Protein AF-A0A2G3PU02-F1 (afdb_monomer)

Nearest PDB structures (foldseek):
  9crn-assembly1_A  TM=7.568E-01  e=6.248E-12  Streptococcus pyogenes NZ131
  3kd4-assembly1_A  TM=4.124E-01  e=4.115E-05  Parabacteroides distasonis ATCC 8503
  4z9e-assembly1_B  TM=5.153E-01  e=5.849E-02  Thermoplasma volcanium GSS1

Secondary structure (DSSP, 8-state):
--HHHHHHHHHHHHHHHHHHHHHHHHHHHHHHHHHHHHHHHT---HHHHHHHHHHHHHHHHHHHHHHHHHHHHHHHHHHHHHHTT-------------PPPPSS---------TTPPEEP---SSEEEEEETT---EE--TT-EE-S-EEEEEEEE-TT--EEEEEEEEPPPPPSSEEE-SHHHHHHHHHHHHHHT-SEEEEEEEGGG-SHHHHHHHHHHHHHH-TTSPPPSEEEEEE-S--BTTEEEEEEEEE-----HHHHHHHHHHHHHHHHHHHHHH--TT--HHHHHHHHHHHHHHH-EE-----TTSPPPGGGGSHHHHHTSSEE-HHHHHHHHHHHHHHTT--EEEEEEEETTEEEEEEEEEETTEEEEE-HHHHB-SSSB-GGGSSB-HHHHTTTEEE-GGGS----S-GGG------TTSS---TTHHHHHHTTS-HHHHHHHHHHHHHHHHHHHHHHHHHHH--

Mean predicted aligned error: 16.51 Å

pLDDT: mean 71.82, std 24.77, range [20.61, 98.75]

Structure (mmCIF, N/CA/C/O backbone):
data_AF-A0A2G3PU02-F1
#
_entry.id   AF-A0A2G3PU02-F1
#
loop_
_atom_site.group_PDB
_atom_site.id
_atom_site.type_symbol
_atom_site.label_atom_id
_atom_site.label_alt_id
_atom_site.label_comp_id
_atom_site.label_asym_id
_atom_site.label_entity_id
_atom_site.label_seq_id
_atom_site.pdbx_PDB_ins_code
_atom_site.Cartn_x
_atom_site.Cartn_y
_atom_site.Cartn_z
_atom_site.occupancy
_atom_site.B_iso_or_equiv
_atom_site.auth_seq_id
_atom_site.auth_comp_id
_atom_site.auth_asym_id
_atom_site.auth_atom_id
_atom_site.pdbx_PDB_model_num
ATOM 1 N N . MET A 1 1 ? -5.104 -45.260 9.793 1.00 24.31 1 MET A N 1
ATOM 2 C CA . MET A 1 1 ? -3.877 -44.444 9.962 1.00 24.31 1 MET A CA 1
ATOM 3 C C . MET A 1 1 ? -4.222 -42.960 9.913 1.00 24.31 1 MET A C 1
ATOM 5 O O . MET A 1 1 ? -3.774 -42.259 10.801 1.00 24.31 1 MET A O 1
ATOM 9 N N . ASN A 1 2 ? -5.104 -42.529 8.999 1.00 26.41 2 ASN A N 1
ATOM 10 C CA . ASN A 1 2 ? -5.614 -41.149 8.942 1.00 26.41 2 ASN A CA 1
ATOM 11 C C . ASN A 1 2 ? -6.546 -40.761 10.112 1.00 26.41 2 ASN A C 1
ATOM 13 O O . ASN A 1 2 ? -6.349 -39.700 10.680 1.00 26.41 2 ASN A O 1
ATOM 17 N N . GLU A 1 3 ? -7.436 -41.642 10.589 1.00 25.53 3 GLU A N 1
ATOM 18 C CA . GLU A 1 3 ? -8.276 -41.343 11.778 1.00 25.53 3 GLU A CA 1
ATOM 19 C C . GLU A 1 3 ? -7.461 -41.135 13.070 1.00 25.53 3 GLU A C 1
ATOM 21 O O . GLU A 1 3 ? -7.818 -40.329 13.919 1.00 25.53 3 GLU A O 1
ATOM 26 N N . LYS A 1 4 ? -6.311 -41.813 13.202 1.00 23.98 4 LYS A N 1
ATOM 27 C CA . LYS A 1 4 ? -5.397 -41.622 14.342 1.00 23.98 4 LYS A CA 1
ATOM 28 C C . LYS A 1 4 ? -4.548 -40.351 14.235 1.00 23.98 4 LYS A C 1
ATOM 30 O O . LYS A 1 4 ? -3.957 -39.963 15.231 1.00 23.98 4 LYS A O 1
ATOM 35 N N . LEU A 1 5 ? -4.450 -39.735 13.054 1.00 24.33 5 LEU A N 1
ATOM 36 C CA . LEU A 1 5 ? -3.756 -38.457 12.854 1.00 24.33 5 LEU A CA 1
ATOM 37 C C . LEU A 1 5 ? -4.713 -37.274 13.088 1.00 24.33 5 LEU A C 1
ATOM 39 O O . LEU A 1 5 ? -4.292 -36.271 13.650 1.00 24.33 5 LEU A O 1
ATOM 43 N N . GLU A 1 6 ? -6.002 -37.427 12.765 1.00 28.17 6 GLU A N 1
ATOM 44 C CA . GLU A 1 6 ? -7.058 -36.448 13.086 1.00 28.17 6 GLU A CA 1
ATOM 45 C C . GLU A 1 6 ? -7.404 -36.392 14.586 1.00 28.17 6 GLU A C 1
ATOM 47 O O . GLU A 1 6 ? -7.672 -35.310 15.110 1.00 28.17 6 GLU A O 1
ATOM 52 N N . GLU A 1 7 ? -7.366 -37.523 15.305 1.00 26.41 7 GLU A N 1
ATOM 53 C CA . GLU A 1 7 ? -7.511 -37.532 16.772 1.00 26.41 7 GLU A CA 1
ATOM 54 C C . GLU A 1 7 ? -6.312 -36.882 17.477 1.00 26.41 7 GLU A C 1
ATOM 56 O O . GLU A 1 7 ? -6.506 -36.157 18.446 1.00 26.41 7 GLU A O 1
ATOM 61 N N . VAL A 1 8 ? -5.085 -37.086 16.981 1.00 27.31 8 VAL A N 1
ATOM 62 C CA . VAL A 1 8 ? -3.871 -36.489 17.570 1.00 27.31 8 VAL A CA 1
ATOM 63 C C . VAL A 1 8 ? -3.790 -34.986 17.278 1.00 27.31 8 VAL A C 1
ATOM 65 O O . VAL A 1 8 ? -3.481 -34.231 18.193 1.00 27.31 8 VAL A O 1
ATOM 68 N N . GLY A 1 9 ? -4.168 -34.535 16.073 1.00 27.45 9 GLY A N 1
ATOM 69 C CA . GLY A 1 9 ? -4.229 -33.107 15.726 1.00 27.45 9 GLY A CA 1
ATOM 70 C C . GLY A 1 9 ? -5.283 -32.326 16.523 1.00 27.45 9 GLY A C 1
ATOM 71 O O . GLY A 1 9 ? -4.986 -31.259 17.049 1.00 27.45 9 GLY A O 1
ATOM 72 N N . ASN A 1 10 ? -6.480 -32.896 16.726 1.00 32.25 10 ASN A N 1
ATOM 73 C CA . ASN A 1 10 ? -7.508 -32.286 17.586 1.00 32.25 10 ASN A CA 1
ATOM 74 C C . ASN A 1 10 ? -7.091 -32.234 19.062 1.00 32.25 10 ASN A C 1
ATOM 76 O O . ASN A 1 10 ? -7.508 -31.341 19.797 1.00 32.25 10 ASN A O 1
ATOM 80 N N . GLN A 1 11 ? -6.305 -33.208 19.524 1.00 28.67 11 GLN A N 1
ATOM 81 C CA . GLN A 1 11 ? -5.859 -33.275 20.912 1.00 28.67 11 GLN A CA 1
ATOM 82 C C . GLN A 1 11 ? -4.674 -32.332 21.168 1.00 28.67 11 GLN A C 1
ATOM 84 O O . GLN A 1 11 ? -4.633 -31.709 22.225 1.00 28.67 11 GLN A O 1
ATOM 89 N N . GLU A 1 12 ? -3.783 -32.149 20.187 1.00 30.08 12 GLU A N 1
ATOM 90 C CA . GLU A 1 12 ? -2.721 -31.135 20.205 1.00 30.08 12 GLU A CA 1
ATOM 91 C C . GLU A 1 12 ? -3.291 -29.708 20.162 1.00 30.08 12 GLU A C 1
ATOM 93 O O . GLU A 1 12 ? -2.913 -28.905 21.010 1.00 30.08 12 GLU A O 1
ATOM 98 N N . GLU A 1 13 ? -4.273 -29.410 19.302 1.00 30.45 13 GLU A N 1
ATOM 99 C CA . GLU A 1 13 ? -4.966 -28.107 19.278 1.00 30.45 13 GLU A CA 1
ATOM 100 C C . GLU A 1 13 ? -5.748 -27.829 20.573 1.00 30.45 13 GLU A C 1
ATOM 102 O O . GLU A 1 13 ? -5.747 -26.709 21.096 1.00 30.45 13 GLU A O 1
ATOM 107 N N . GLU A 1 14 ? -6.412 -28.842 21.147 1.00 31.25 14 GLU A N 1
ATOM 108 C CA . GLU A 1 14 ? -7.130 -28.673 22.413 1.00 31.25 14 GLU A CA 1
ATOM 109 C C . GLU A 1 14 ? -6.169 -28.514 23.603 1.00 31.25 14 GLU A C 1
ATOM 111 O O . GLU A 1 14 ? -6.480 -27.799 24.559 1.00 31.25 14 GLU A O 1
ATOM 116 N N . ASP A 1 15 ? -5.002 -29.156 23.564 1.00 32.09 15 ASP A N 1
ATOM 117 C CA . ASP A 1 15 ? -3.971 -29.038 24.594 1.00 32.09 15 ASP A CA 1
ATOM 118 C C . ASP A 1 15 ? -3.154 -27.744 24.457 1.00 32.09 15 ASP A C 1
ATOM 120 O O . ASP A 1 15 ? -2.765 -27.168 25.478 1.00 32.09 15 ASP A O 1
ATOM 124 N N . GLU A 1 16 ? -2.986 -27.219 23.243 1.00 32.50 16 GLU A N 1
ATOM 125 C CA . GLU A 1 16 ? -2.388 -25.913 22.956 1.00 32.50 16 GLU A CA 1
ATOM 126 C C . GLU A 1 16 ? -3.331 -24.770 23.371 1.00 32.50 16 GLU A C 1
ATOM 128 O O . GLU A 1 16 ? -2.934 -23.912 24.160 1.00 32.50 16 GLU A O 1
ATOM 133 N N . MET A 1 17 ? -4.633 -24.861 23.068 1.00 30.17 17 MET A N 1
ATOM 134 C CA . MET A 1 17 ? -5.648 -23.953 23.630 1.00 30.17 17 MET A CA 1
ATOM 135 C C . MET A 1 17 ? -5.714 -24.001 25.164 1.00 30.17 17 MET A C 1
ATOM 137 O O . MET A 1 17 ? -5.868 -22.967 25.818 1.00 30.17 17 MET A O 1
ATOM 141 N N . LYS A 1 18 ? -5.616 -25.188 25.782 1.00 33.72 18 LYS A N 1
ATOM 142 C CA . LYS A 1 18 ? -5.569 -25.317 27.255 1.00 33.72 18 LYS A CA 1
ATOM 143 C C . LYS A 1 18 ? -4.283 -24.717 27.828 1.00 33.72 18 LYS A C 1
ATOM 145 O O . LYS A 1 18 ? -4.302 -24.179 28.941 1.00 33.72 18 LYS A O 1
ATOM 150 N N . LYS A 1 19 ? -3.167 -24.824 27.103 1.00 33.81 19 LYS A N 1
ATOM 151 C CA . LYS A 1 19 ? -1.873 -24.233 27.462 1.00 33.81 19 LYS A CA 1
ATOM 152 C C . LYS A 1 19 ? -1.943 -22.709 27.391 1.00 33.81 19 LYS A C 1
ATOM 154 O O . LYS A 1 19 ? -1.498 -22.074 28.346 1.00 33.81 19 LYS A O 1
ATOM 159 N N . ASP A 1 20 ? -2.596 -22.151 26.379 1.00 39.12 20 ASP A N 1
ATOM 160 C CA . ASP A 1 20 ? -2.811 -20.712 26.203 1.00 39.12 20 ASP A CA 1
ATOM 161 C C . ASP A 1 20 ? -3.812 -20.133 27.210 1.00 39.12 20 ASP A C 1
ATOM 163 O O . ASP A 1 20 ? -3.549 -19.093 27.815 1.00 39.12 20 ASP A O 1
ATOM 167 N N . GLU A 1 21 ? -4.889 -20.860 27.526 1.00 41.81 21 GLU A N 1
ATOM 168 C CA . GLU A 1 21 ? -5.851 -20.506 28.583 1.00 41.81 21 GLU A CA 1
ATOM 169 C C . GLU A 1 21 ? -5.165 -20.466 29.968 1.00 41.81 21 GLU A C 1
ATOM 171 O O . GLU A 1 21 ? -5.356 -19.542 30.769 1.00 41.81 21 GLU A O 1
ATOM 176 N N . LYS A 1 22 ? -4.274 -21.431 30.239 1.00 42.19 22 LYS A N 1
ATOM 177 C CA . LYS A 1 22 ? -3.445 -21.456 31.453 1.00 42.19 22 LYS A CA 1
ATOM 178 C C . LYS A 1 22 ? -2.397 -20.338 31.460 1.00 42.19 22 LYS A C 1
ATOM 180 O O . LYS A 1 22 ? -2.087 -19.819 32.536 1.00 42.19 22 LYS A O 1
ATOM 185 N N . ASN A 1 23 ? -1.867 -19.960 30.296 1.00 44.78 23 ASN A N 1
ATOM 186 C CA . ASN A 1 23 ? -0.885 -18.887 30.151 1.00 44.78 23 ASN A CA 1
ATOM 187 C C . ASN A 1 23 ? -1.524 -17.512 30.392 1.00 44.78 23 ASN A C 1
ATOM 189 O O . ASN A 1 23 ? -0.984 -16.721 31.159 1.00 44.78 23 ASN A O 1
ATOM 193 N N . TYR A 1 24 ? -2.720 -17.276 29.849 1.00 45.19 24 TYR A N 1
ATOM 194 C CA . TYR A 1 24 ? -3.480 -16.038 30.024 1.00 45.19 24 TYR A CA 1
ATOM 195 C C . TYR A 1 24 ? -3.844 -15.775 31.490 1.00 45.19 24 TYR A C 1
ATOM 197 O O . TYR A 1 24 ? -3.606 -14.691 32.025 1.00 45.19 24 TYR A O 1
ATOM 205 N N . LYS A 1 25 ? -4.335 -16.799 32.202 1.00 51.38 25 LYS A N 1
ATOM 206 C CA . LYS A 1 25 ? -4.591 -16.684 33.645 1.00 51.38 25 LYS A CA 1
ATOM 207 C C . LYS A 1 25 ? -3.305 -16.389 34.426 1.00 51.38 25 LYS A C 1
ATOM 209 O O . LYS A 1 25 ? -3.308 -15.531 35.305 1.00 51.38 25 LYS A O 1
ATOM 214 N N . LYS A 1 26 ? -2.205 -17.074 34.095 1.00 50.38 26 LYS A N 1
ATOM 215 C CA . LYS A 1 26 ? -0.900 -16.872 34.742 1.00 50.38 26 LYS A CA 1
ATOM 216 C C . LYS A 1 26 ? -0.353 -15.460 34.498 1.00 50.38 26 LYS A C 1
ATOM 218 O O . LYS A 1 26 ? 0.280 -14.906 35.389 1.00 50.38 26 LYS A O 1
ATOM 223 N N . GLN A 1 27 ? -0.625 -14.876 33.332 1.00 46.12 27 GLN A N 1
ATOM 224 C CA . GLN A 1 27 ? -0.271 -13.497 32.991 1.00 46.12 27 GLN A CA 1
ATOM 225 C C . GLN A 1 27 ? -1.094 -12.483 33.793 1.00 46.12 27 GLN A C 1
ATOM 227 O O . GLN A 1 27 ? -0.506 -11.583 34.382 1.00 46.12 27 GLN A O 1
ATOM 232 N N . LEU A 1 28 ? -2.417 -12.661 33.899 1.00 47.41 28 LEU A N 1
ATOM 233 C CA . LEU A 1 28 ? -3.263 -11.803 34.742 1.00 47.41 28 LEU A CA 1
ATOM 234 C C . LEU A 1 28 ? -2.861 -11.878 36.223 1.00 47.41 28 LEU A C 1
ATOM 236 O O . LEU A 1 28 ? -2.799 -10.853 36.894 1.00 47.41 28 LEU A O 1
ATOM 240 N N . ASP A 1 29 ? -2.551 -13.079 36.721 1.00 56.53 29 ASP A N 1
ATOM 241 C CA . ASP A 1 29 ? -2.096 -13.289 38.100 1.00 56.53 29 ASP A CA 1
ATOM 242 C C . ASP A 1 29 ? -0.721 -12.638 38.356 1.00 56.53 29 ASP A C 1
ATOM 244 O O . ASP A 1 29 ? -0.521 -12.019 39.399 1.00 56.53 29 ASP A O 1
ATOM 248 N N . ALA A 1 30 ? 0.216 -12.733 37.405 1.00 50.16 30 ALA A N 1
ATOM 249 C CA . ALA A 1 30 ? 1.534 -12.106 37.512 1.00 50.16 30 ALA A CA 1
ATOM 250 C C . ALA A 1 30 ? 1.465 -10.572 37.436 1.00 50.16 30 ALA A C 1
ATOM 252 O O . ALA A 1 30 ? 2.195 -9.886 38.147 1.00 50.16 30 ALA A O 1
ATOM 253 N N . TYR A 1 31 ? 0.579 -10.036 36.596 1.00 49.84 31 TYR A N 1
ATOM 254 C CA . TYR A 1 31 ? 0.440 -8.597 36.392 1.00 49.84 31 TYR A CA 1
ATOM 255 C C . TYR A 1 31 ? -0.293 -7.914 37.555 1.00 49.84 31 TYR A C 1
ATOM 257 O O . TYR A 1 31 ? 0.115 -6.842 37.994 1.00 49.84 31 TYR A O 1
ATOM 265 N N . GLU A 1 32 ? -1.310 -8.567 38.132 1.00 62.03 32 GLU A N 1
ATOM 266 C CA . GLU A 1 32 ? -1.927 -8.114 39.386 1.00 62.03 32 GLU A CA 1
ATOM 267 C C . GLU A 1 32 ? -0.913 -8.124 40.537 1.00 62.03 32 GLU A C 1
ATOM 269 O O . GLU A 1 32 ? -0.831 -7.151 41.281 1.00 62.0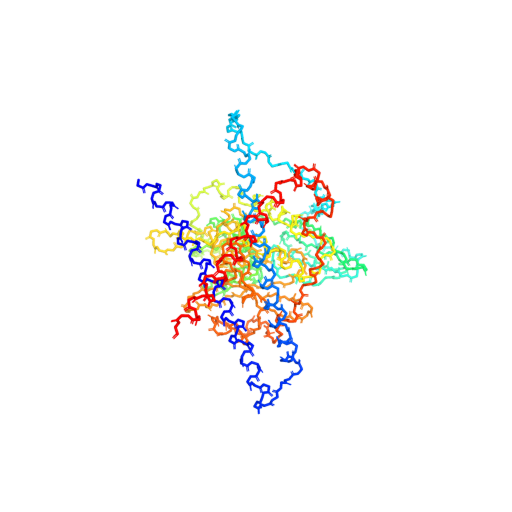3 32 GLU A O 1
ATOM 274 N N . ALA A 1 33 ? -0.105 -9.186 40.660 1.00 56.25 33 ALA A N 1
ATOM 275 C CA . ALA A 1 33 ? 0.923 -9.277 41.697 1.00 56.25 33 ALA A CA 1
ATOM 276 C C . ALA A 1 33 ? 1.979 -8.166 41.571 1.00 56.25 33 ALA A C 1
ATOM 278 O O . ALA A 1 33 ? 2.327 -7.550 42.574 1.00 56.25 33 ALA A O 1
ATOM 279 N N . TYR A 1 34 ? 2.430 -7.868 40.348 1.00 59.06 34 TYR A N 1
ATOM 280 C CA . TYR A 1 34 ? 3.358 -6.768 40.075 1.00 59.06 34 TYR A CA 1
ATOM 281 C C . TYR A 1 34 ? 2.780 -5.404 40.478 1.00 59.06 34 TYR A C 1
ATOM 283 O O . TYR A 1 34 ? 3.445 -4.628 41.163 1.00 59.06 34 TYR A O 1
ATOM 291 N N . LEU A 1 35 ? 1.535 -5.110 40.087 1.00 51.00 35 LEU A N 1
ATOM 292 C CA . LEU A 1 35 ? 0.896 -3.829 40.400 1.00 51.00 35 LEU A CA 1
ATOM 293 C C . LEU A 1 35 ? 0.593 -3.684 41.898 1.00 51.00 35 LEU A C 1
ATOM 295 O O . LEU A 1 35 ? 0.768 -2.601 42.450 1.00 51.00 35 LEU A O 1
ATOM 299 N N . GLU A 1 36 ? 0.190 -4.755 42.586 1.00 69.69 36 GLU A N 1
ATOM 300 C CA . GLU A 1 36 ? -0.005 -4.723 44.043 1.00 69.69 36 GLU A CA 1
ATOM 301 C C . GLU A 1 36 ? 1.330 -4.576 44.798 1.00 69.69 36 GLU A C 1
ATOM 303 O O . GLU A 1 36 ? 1.403 -3.821 45.767 1.00 69.69 36 GLU A O 1
ATOM 308 N N . GLU A 1 37 ? 2.411 -5.218 44.342 1.00 62.88 37 GLU A N 1
ATOM 309 C CA . GLU A 1 37 ? 3.750 -5.042 44.922 1.00 62.88 37 GLU A CA 1
ATOM 310 C C . GLU A 1 37 ? 4.272 -3.612 44.721 1.00 62.88 37 GLU A C 1
ATOM 312 O O . GLU A 1 37 ? 4.738 -2.979 45.672 1.00 62.88 37 GLU A O 1
ATOM 317 N N . LYS A 1 38 ? 4.117 -3.052 43.516 1.00 60.78 38 LYS A N 1
ATOM 318 C CA . LYS A 1 38 ? 4.495 -1.666 43.216 1.00 60.78 38 LYS A CA 1
ATOM 319 C C . LYS A 1 38 ? 3.692 -0.662 44.045 1.00 60.78 38 LYS A C 1
ATOM 321 O O . LYS A 1 38 ? 4.256 0.278 44.605 1.00 60.78 38 LYS A O 1
ATOM 326 N N . LYS A 1 39 ? 2.389 -0.902 44.212 1.00 77.88 39 LYS A N 1
ATOM 327 C CA . LYS A 1 39 ? 1.516 -0.111 45.090 1.00 77.88 39 LYS A CA 1
ATOM 328 C C . LYS A 1 39 ? 2.019 -0.065 46.534 1.00 77.88 39 LYS A C 1
ATOM 330 O O . LYS A 1 39 ? 1.875 0.966 47.184 1.00 77.88 39 LYS A O 1
ATOM 335 N N . LEU A 1 40 ? 2.594 -1.166 47.023 1.00 73.12 40 LEU A N 1
ATOM 336 C CA . LEU A 1 40 ? 3.173 -1.295 48.363 1.00 73.12 40 LEU A CA 1
ATOM 337 C C . LEU A 1 40 ? 4.541 -0.606 48.504 1.00 73.12 40 LEU A C 1
ATOM 339 O O . LEU A 1 40 ? 4.844 -0.107 49.586 1.00 73.12 40 LEU A O 1
ATOM 343 N N . GLN A 1 41 ? 5.359 -0.591 47.448 1.00 59.34 41 GLN A N 1
ATOM 344 C CA . GLN A 1 41 ? 6.735 -0.078 47.493 1.00 59.34 41 GLN A CA 1
ATOM 345 C C . GLN A 1 41 ? 6.848 1.409 47.131 1.00 59.34 41 GLN A C 1
ATOM 347 O O . GLN A 1 41 ? 7.556 2.153 47.808 1.00 59.34 41 GLN A O 1
ATOM 352 N N . GLU A 1 42 ? 6.158 1.845 46.078 1.00 77.88 42 GLU A N 1
ATOM 353 C CA . GLU A 1 42 ? 6.383 3.150 45.434 1.00 77.88 42 GLU A CA 1
ATOM 354 C C . GLU A 1 42 ? 5.086 3.955 45.234 1.00 77.88 42 GLU A C 1
ATOM 356 O O . GLU A 1 42 ? 5.130 5.148 44.936 1.00 77.88 42 GLU A O 1
ATOM 361 N N . GLY A 1 43 ? 3.924 3.327 45.445 1.00 63.41 43 GLY A N 1
ATOM 362 C CA . GLY A 1 43 ? 2.625 3.880 45.061 1.00 63.41 43 GLY A CA 1
ATOM 363 C C . GLY A 1 43 ? 2.336 3.680 43.569 1.00 63.41 43 GLY A C 1
ATOM 364 O O . GLY A 1 43 ? 3.209 3.304 42.793 1.00 63.41 43 GLY A O 1
ATOM 365 N N . LEU A 1 44 ? 1.080 3.889 43.167 1.00 63.41 44 LEU A N 1
ATOM 366 C CA . LEU A 1 44 ? 0.645 3.758 41.770 1.00 63.41 44 LEU A CA 1
ATOM 367 C C . LEU A 1 44 ? 0.277 5.118 41.189 1.00 63.41 44 LEU A C 1
ATOM 369 O O . LEU A 1 44 ? -0.385 5.914 41.866 1.00 63.41 44 LEU A O 1
ATOM 373 N N . THR A 1 45 ? 0.632 5.341 39.923 1.00 68.81 45 THR A N 1
ATOM 374 C CA . THR A 1 45 ? 0.076 6.449 39.136 1.00 68.81 45 THR A CA 1
ATOM 375 C C . THR A 1 45 ? -1.427 6.246 38.914 1.00 68.81 45 THR A C 1
ATOM 377 O O . THR A 1 45 ? -1.963 5.157 39.118 1.00 68.81 45 THR A O 1
ATOM 380 N N . GLN A 1 46 ? -2.137 7.296 38.497 1.00 59.50 46 GLN A N 1
ATOM 381 C CA . GLN A 1 46 ? -3.569 7.197 38.201 1.00 59.50 46 GLN A CA 1
ATOM 382 C C . GLN A 1 46 ? -3.856 6.163 37.095 1.00 59.50 46 GLN A C 1
ATOM 384 O O . GLN A 1 46 ? -4.765 5.350 37.236 1.00 59.50 46 GLN A O 1
ATOM 389 N N . GLU A 1 47 ? -3.012 6.118 36.062 1.00 47.19 47 GLU A N 1
ATOM 390 C CA . GLU A 1 47 ? -3.086 5.126 34.981 1.00 47.19 47 GLU A CA 1
ATOM 391 C C . GLU A 1 47 ? -2.880 3.692 35.495 1.00 47.19 47 GLU A C 1
ATOM 393 O O . GLU A 1 47 ? -3.583 2.767 35.096 1.00 47.19 47 GLU A O 1
ATOM 398 N N . GLU A 1 48 ? -1.956 3.490 36.435 1.00 55.00 48 GLU A N 1
ATOM 399 C CA . GLU A 1 48 ? -1.680 2.170 37.009 1.00 55.00 48 GLU A CA 1
ATOM 400 C C . GLU A 1 48 ? -2.772 1.701 37.981 1.00 55.00 48 GLU A C 1
ATOM 402 O O . GLU A 1 48 ? -3.004 0.498 38.123 1.00 55.00 48 GLU A O 1
ATOM 407 N N . GLN A 1 49 ? -3.470 2.632 38.637 1.00 54.28 49 GLN A N 1
ATOM 408 C CA . GLN A 1 49 ? -4.645 2.322 39.457 1.00 54.28 49 GLN A CA 1
ATOM 409 C C . GLN A 1 49 ? -5.813 1.845 38.592 1.00 54.28 49 GLN A C 1
ATOM 411 O O . GLN A 1 49 ? -6.452 0.846 38.924 1.00 54.28 49 GLN A O 1
ATOM 416 N N . GLU A 1 50 ? -6.060 2.516 37.467 1.00 55.94 50 GLU A N 1
ATOM 417 C CA . GLU A 1 50 ? -7.072 2.104 36.491 1.00 55.94 50 GLU A CA 1
ATOM 418 C C . GLU A 1 50 ? -6.734 0.735 35.885 1.00 55.94 50 GLU A C 1
ATOM 420 O O . GLU A 1 50 ? -7.601 -0.136 35.787 1.00 55.94 50 GLU A O 1
ATOM 425 N N . LEU A 1 51 ? -5.454 0.498 35.585 1.00 48.00 51 LEU A N 1
ATOM 426 C CA . LEU A 1 51 ? -4.954 -0.776 35.072 1.00 48.00 51 LEU A CA 1
ATOM 427 C C . LEU A 1 51 ? -5.130 -1.927 36.076 1.00 48.00 51 LEU A C 1
ATOM 429 O O . LEU A 1 51 ? -5.515 -3.033 35.695 1.00 48.00 51 LEU A O 1
ATOM 433 N N . LEU A 1 52 ? -4.897 -1.681 37.369 1.00 53.47 52 LEU A N 1
ATOM 434 C CA . LEU A 1 52 ? -5.110 -2.670 38.429 1.00 53.47 52 LEU A CA 1
ATOM 435 C C . LEU A 1 52 ? -6.593 -3.055 38.568 1.00 53.47 52 LEU A C 1
ATOM 437 O O . LEU A 1 52 ? -6.916 -4.239 38.705 1.00 53.47 52 LEU A O 1
ATOM 441 N N . GLU A 1 53 ? -7.502 -2.080 38.510 1.00 64.31 53 GLU A N 1
ATOM 442 C CA . GLU A 1 53 ? -8.948 -2.337 38.529 1.00 64.31 53 GLU A CA 1
ATOM 443 C C . GLU A 1 53 ? -9.411 -3.086 37.270 1.00 64.31 53 GLU A C 1
ATOM 445 O O . GLU A 1 53 ? -10.237 -4.002 37.346 1.00 64.31 53 GLU A O 1
ATOM 450 N N . GLU A 1 54 ? -8.818 -2.787 36.115 1.00 49.38 54 GLU A N 1
ATOM 451 C CA . GLU A 1 54 ? -9.088 -3.497 34.868 1.00 49.38 54 GLU A CA 1
ATOM 452 C C . GLU A 1 54 ? -8.626 -4.962 34.917 1.00 49.38 54 GLU A C 1
ATOM 454 O O . GLU A 1 54 ? -9.389 -5.863 34.559 1.00 49.38 54 GLU A O 1
ATOM 459 N N . VAL A 1 55 ? -7.420 -5.239 35.423 1.00 47.94 55 VAL A N 1
ATOM 460 C CA . VAL A 1 55 ? -6.906 -6.610 35.606 1.00 47.94 55 VAL A CA 1
ATOM 461 C C . VAL A 1 55 ? -7.825 -7.419 36.528 1.00 47.94 55 VAL A C 1
ATOM 463 O O . VAL A 1 55 ? -8.164 -8.571 36.227 1.00 47.94 55 VAL A O 1
ATOM 466 N N . LYS A 1 56 ? -8.309 -6.807 37.616 1.00 58.81 56 LYS A N 1
ATOM 467 C CA . LYS A 1 56 ? -9.280 -7.422 38.538 1.00 58.81 56 LYS A CA 1
ATOM 468 C C . LYS A 1 56 ? -10.628 -7.690 37.867 1.00 58.81 56 LYS A C 1
ATOM 470 O O . LYS A 1 56 ? -11.204 -8.768 38.062 1.00 58.81 56 LYS A O 1
ATOM 475 N N . SER A 1 57 ? -11.113 -6.758 37.045 1.00 55.94 57 SER A N 1
ATOM 476 C CA . SER A 1 57 ? -12.336 -6.932 36.255 1.00 55.94 57 SER A CA 1
ATOM 477 C C . SER A 1 57 ? -12.199 -8.083 35.252 1.00 55.94 57 SER A C 1
ATOM 479 O O . SER A 1 57 ? -13.019 -9.004 35.245 1.00 55.94 57 SER A O 1
ATOM 481 N N . ARG A 1 58 ? -11.095 -8.130 34.496 1.00 47.97 58 ARG A N 1
ATOM 482 C CA . ARG A 1 58 ? -10.799 -9.198 33.526 1.00 47.97 58 ARG A CA 1
ATOM 483 C C . ARG A 1 58 ? -10.685 -10.572 34.186 1.00 47.97 58 ARG A C 1
ATOM 485 O O . ARG A 1 58 ? -11.195 -11.556 33.655 1.00 47.97 58 ARG A O 1
ATOM 492 N N . LYS A 1 59 ? -10.124 -10.672 35.397 1.00 55.91 59 LYS A N 1
ATOM 493 C CA . LYS A 1 59 ? -10.136 -11.927 36.178 1.00 55.91 59 LYS A CA 1
ATOM 494 C C . LYS A 1 59 ? -11.546 -12.367 36.579 1.00 55.91 59 LYS A C 1
ATOM 496 O O . LYS A 1 59 ? -11.825 -13.570 36.648 1.00 55.91 59 LYS A O 1
ATOM 501 N N . LYS A 1 60 ? -12.448 -11.423 36.855 1.00 56.94 60 LYS A N 1
ATOM 502 C CA . LYS A 1 60 ? -13.858 -11.699 37.167 1.00 56.94 60 LYS A CA 1
ATOM 503 C C . LYS A 1 60 ? -14.629 -12.144 35.920 1.00 56.94 60 LYS A C 1
ATOM 505 O O . LYS A 1 60 ? -15.400 -13.101 35.996 1.00 56.94 60 LYS A O 1
ATOM 510 N N . GLU A 1 61 ? -14.372 -11.516 34.779 1.00 50.44 61 GLU A N 1
ATOM 511 C CA . GLU A 1 61 ? -14.936 -11.899 33.482 1.00 50.44 61 GLU A CA 1
ATOM 512 C C . GLU A 1 61 ? -14.433 -13.264 33.012 1.00 50.44 61 GLU A C 1
ATOM 514 O O . GLU A 1 61 ? -15.245 -14.099 32.621 1.00 50.44 61 GLU A O 1
ATOM 519 N N . TYR A 1 62 ? -13.139 -13.555 33.168 1.00 47.88 62 TYR A N 1
ATOM 520 C CA . TYR A 1 62 ? -12.552 -14.868 32.895 1.00 47.88 62 TYR A CA 1
ATOM 521 C C . TYR A 1 62 ? -13.238 -15.985 33.703 1.00 47.88 62 TYR A C 1
ATOM 523 O O . TYR A 1 62 ? -13.587 -17.039 33.166 1.00 47.88 62 TYR A O 1
ATOM 531 N N . LYS A 1 63 ? -13.540 -15.742 34.989 1.00 44.78 63 LYS A N 1
ATOM 532 C CA . LYS A 1 63 ? -14.348 -16.671 35.803 1.00 44.78 63 LYS A CA 1
ATOM 533 C C . LYS A 1 63 ? -15.766 -16.852 35.241 1.00 44.78 63 LYS A C 1
ATOM 535 O O . LYS A 1 63 ? -16.274 -17.971 35.241 1.00 44.78 63 LYS A O 1
ATOM 540 N N . GLY A 1 64 ? -16.397 -15.786 34.745 1.00 40.56 64 GLY A N 1
ATOM 541 C CA . GLY A 1 64 ? -17.715 -15.843 34.101 1.00 40.56 64 GLY A CA 1
ATOM 542 C C . GLY A 1 64 ? -17.712 -16.570 32.750 1.00 40.56 64 GLY A C 1
ATOM 543 O O . GLY A 1 64 ? -18.640 -17.322 32.450 1.00 40.56 64 GLY A O 1
ATOM 544 N N . TYR A 1 65 ? -16.649 -16.400 31.965 1.00 44.00 65 TYR A N 1
ATOM 545 C CA . TYR A 1 65 ? -16.415 -17.079 30.693 1.00 44.00 65 TYR A CA 1
ATOM 546 C C . TYR A 1 65 ? -16.302 -18.597 30.875 1.00 44.00 65 TYR A C 1
ATOM 548 O O . TYR A 1 65 ? -16.994 -19.340 30.178 1.00 44.00 65 TYR A O 1
ATOM 556 N N . ILE A 1 66 ? -15.545 -19.070 31.875 1.00 41.69 66 ILE A N 1
ATOM 557 C CA . ILE A 1 66 ? -15.457 -20.505 32.200 1.00 41.69 66 ILE A CA 1
ATOM 558 C C . ILE A 1 66 ? -16.850 -21.075 32.498 1.00 41.69 66 ILE A C 1
ATOM 560 O O . ILE A 1 66 ? -17.235 -22.101 31.939 1.00 41.69 66 ILE A O 1
ATOM 564 N N . VAL A 1 67 ? -17.643 -20.395 33.328 1.00 36.38 67 VAL A N 1
ATOM 565 C CA . VAL A 1 67 ? -18.993 -20.857 33.696 1.00 36.38 67 VAL A CA 1
ATOM 566 C C . VAL A 1 67 ? -19.913 -20.950 32.469 1.00 36.38 67 VAL A C 1
ATOM 568 O O . VAL A 1 67 ? -20.667 -21.915 32.336 1.00 36.38 67 VAL A O 1
ATOM 571 N N . ARG A 1 68 ? -19.816 -20.001 31.528 1.00 38.06 68 ARG A N 1
ATOM 572 C CA . ARG A 1 68 ? -20.605 -19.987 30.282 1.00 38.06 68 ARG A CA 1
ATOM 573 C C . ARG A 1 68 ? -20.136 -21.036 29.266 1.00 38.06 68 ARG A C 1
ATOM 575 O O . ARG A 1 68 ? -20.978 -21.709 28.678 1.00 38.06 68 ARG A O 1
ATOM 582 N N . LYS A 1 69 ? -18.823 -21.253 29.122 1.00 38.31 69 LYS A N 1
ATOM 583 C CA . LYS A 1 69 ? -18.213 -22.302 28.275 1.00 38.31 69 LYS A CA 1
ATOM 584 C C . LYS A 1 69 ? -18.655 -23.703 28.718 1.00 38.31 69 LYS A C 1
ATOM 586 O O . LYS A 1 69 ? -19.001 -24.543 27.887 1.00 38.31 69 LYS A O 1
ATOM 591 N N . TRP A 1 70 ? -18.741 -23.932 30.031 1.00 40.19 70 TRP A N 1
ATOM 592 C CA . TRP A 1 70 ? -19.309 -25.159 30.601 1.00 40.19 70 TRP A CA 1
ATOM 593 C C . TRP A 1 70 ? -20.798 -25.326 30.280 1.00 40.19 70 TRP A C 1
ATOM 595 O O . TRP A 1 70 ? -21.232 -26.426 29.940 1.00 40.19 70 TRP A O 1
ATOM 605 N N . PHE A 1 71 ? -21.574 -24.244 30.338 1.00 34.28 71 PHE A N 1
ATOM 606 C CA . PHE A 1 71 ? -23.006 -24.265 30.036 1.00 34.28 71 PHE A CA 1
ATOM 607 C C . PHE A 1 71 ? -23.284 -24.585 28.556 1.00 34.28 71 PHE A C 1
ATOM 609 O O . PHE A 1 71 ? -24.147 -25.405 28.250 1.00 34.28 71 PHE A O 1
ATOM 616 N N . VAL A 1 72 ? -22.493 -24.016 27.639 1.00 37.09 72 VAL A N 1
ATOM 617 C CA . VAL A 1 72 ? -22.584 -24.270 26.190 1.00 37.09 72 VAL A CA 1
ATOM 618 C C . VAL A 1 72 ? -22.168 -25.701 25.836 1.00 37.09 72 VAL A C 1
ATOM 620 O O . VAL A 1 72 ? -22.854 -26.347 25.049 1.00 37.09 72 VAL A O 1
ATOM 623 N N . ARG A 1 73 ? -21.117 -26.251 26.464 1.00 40.12 73 ARG A N 1
ATOM 624 C CA . ARG A 1 73 ? -20.735 -27.668 26.284 1.00 40.12 73 ARG A CA 1
ATOM 625 C C . ARG A 1 73 ? -21.826 -28.631 26.758 1.00 40.12 73 ARG A C 1
ATOM 627 O O . ARG A 1 73 ? -22.078 -29.633 26.098 1.00 40.12 73 ARG A O 1
ATOM 634 N N . ILE A 1 74 ? -22.510 -28.319 27.860 1.00 42.47 74 ILE A N 1
ATOM 635 C CA . ILE A 1 74 ? -23.633 -29.131 28.356 1.00 42.47 74 ILE A CA 1
ATOM 636 C C . ILE A 1 74 ? -24.810 -29.093 27.371 1.00 42.47 74 ILE A C 1
ATOM 638 O O . ILE A 1 74 ? -25.378 -30.140 27.073 1.00 42.47 74 ILE A O 1
ATOM 642 N N . ILE A 1 75 ? -25.143 -27.921 26.822 1.00 42.28 75 ILE A N 1
ATOM 643 C CA . ILE A 1 75 ? -26.219 -27.778 25.829 1.00 42.28 75 ILE A CA 1
ATOM 644 C C . ILE A 1 75 ? -25.853 -28.482 24.514 1.00 42.28 75 ILE A C 1
ATOM 646 O O . ILE A 1 75 ? -26.679 -29.211 23.977 1.00 42.28 75 ILE A O 1
ATOM 650 N N . GLY A 1 76 ? -24.614 -28.347 24.033 1.00 34.62 76 GLY A N 1
ATOM 651 C CA . GLY A 1 76 ? -24.138 -29.012 22.814 1.00 34.62 76 GLY A CA 1
ATOM 652 C C . GLY A 1 76 ? -24.194 -30.540 22.897 1.00 34.62 76 GLY A C 1
ATOM 653 O O . GLY A 1 76 ? -24.670 -31.187 21.968 1.00 34.62 76 GLY A O 1
ATOM 654 N N . VAL A 1 77 ? -23.807 -31.122 24.038 1.00 39.12 77 VAL A N 1
ATOM 655 C CA . VAL A 1 77 ? -23.919 -32.573 24.273 1.00 39.12 77 VAL A CA 1
ATOM 656 C C . VAL A 1 77 ? -25.385 -33.021 24.319 1.00 39.12 77 VAL A C 1
ATOM 658 O O . VAL A 1 77 ? -25.721 -34.064 23.766 1.00 39.12 77 VAL A O 1
ATOM 661 N N . ILE A 1 78 ? -26.283 -32.220 24.905 1.00 40.94 78 ILE A N 1
ATOM 662 C CA . ILE A 1 78 ? -27.725 -32.520 24.933 1.00 40.94 78 ILE A CA 1
ATOM 663 C C . ILE A 1 78 ? -28.328 -32.468 23.518 1.00 40.94 78 ILE A C 1
ATOM 665 O O . ILE A 1 78 ? -29.107 -33.351 23.158 1.00 40.94 78 ILE A O 1
ATOM 669 N N . THR A 1 79 ? -27.933 -31.500 22.687 1.00 38.09 79 THR A N 1
ATOM 670 C CA . THR A 1 79 ? -28.395 -31.370 21.294 1.00 38.09 79 THR A CA 1
ATOM 671 C C . THR A 1 79 ? -27.894 -32.518 20.413 1.00 38.09 79 THR A C 1
ATOM 673 O O . THR A 1 79 ? -28.676 -33.091 19.658 1.00 38.09 79 THR A O 1
ATOM 676 N N . ILE A 1 80 ? -26.631 -32.936 20.560 1.00 37.06 80 ILE A N 1
ATOM 677 C CA . ILE A 1 80 ? -26.059 -34.075 19.819 1.00 37.06 80 ILE A CA 1
ATOM 678 C C . ILE A 1 80 ? -26.728 -35.396 20.232 1.00 37.06 80 ILE A C 1
ATOM 680 O O . ILE A 1 80 ? -27.089 -36.199 19.375 1.00 37.06 80 ILE A O 1
ATOM 684 N N . CYS A 1 81 ? -26.999 -35.602 21.526 1.00 32.69 81 CYS A N 1
ATOM 685 C CA . CYS A 1 81 ? -27.745 -36.776 21.990 1.00 32.69 81 CYS A CA 1
ATOM 686 C C . CYS A 1 81 ? -29.213 -36.793 21.525 1.00 32.69 81 CYS A C 1
ATOM 688 O O . CYS A 1 81 ? -29.806 -37.866 21.450 1.00 32.69 81 CYS A O 1
ATOM 690 N N . SER A 1 82 ? -29.791 -35.632 21.201 1.00 38.16 82 SER A N 1
ATOM 691 C CA . SER A 1 82 ? -31.159 -35.521 20.673 1.00 38.16 82 SER A CA 1
ATOM 692 C C . SER A 1 82 ? -31.232 -35.800 19.166 1.00 38.16 82 SER A C 1
ATOM 694 O O . SER A 1 82 ? -32.246 -36.295 18.686 1.00 38.16 82 SER A O 1
ATOM 696 N N . LEU A 1 83 ? -30.153 -35.513 18.429 1.00 35.16 83 LEU A N 1
ATOM 697 C CA . LEU A 1 83 ? -30.051 -35.711 16.977 1.00 35.16 83 LEU A CA 1
ATOM 698 C C . LEU A 1 83 ? -29.670 -37.148 16.583 1.00 35.16 83 LEU A C 1
ATOM 700 O O . LEU A 1 83 ? -29.990 -37.584 15.482 1.00 35.16 83 LEU A O 1
ATOM 704 N N . LEU A 1 84 ? -29.057 -37.919 17.488 1.00 34.12 84 LEU A N 1
ATOM 705 C CA . LEU A 1 84 ? -28.692 -39.324 17.251 1.00 34.12 84 LEU A CA 1
ATOM 706 C C . LEU A 1 84 ? -29.886 -40.308 17.266 1.00 34.12 84 LEU A C 1
ATOM 708 O O . LEU A 1 84 ? -29.681 -41.503 17.080 1.00 34.12 84 LEU A O 1
ATOM 712 N N . PHE A 1 85 ? -31.124 -39.830 17.457 1.00 36.66 85 PHE A N 1
ATOM 713 C CA . PHE A 1 85 ? -32.348 -40.651 17.448 1.00 36.66 85 PHE A CA 1
ATOM 714 C C . PHE A 1 85 ? -33.323 -40.362 16.294 1.00 36.66 85 PHE A C 1
ATOM 716 O O . PHE A 1 85 ? -34.441 -40.875 16.298 1.00 36.66 85 PHE A O 1
ATOM 723 N N . SER A 1 86 ? -32.918 -39.599 15.279 1.00 30.09 86 SER A N 1
ATOM 724 C CA . SER A 1 86 ? -33.699 -39.447 14.048 1.00 30.09 86 SER A CA 1
ATOM 725 C C . SER A 1 86 ? -32.865 -39.860 12.840 1.00 30.09 86 SER A C 1
ATOM 727 O O . SER A 1 86 ? -32.063 -39.078 12.333 1.00 30.09 86 SER A O 1
ATOM 729 N N . GLU A 1 87 ? -33.064 -41.095 12.376 1.00 35.53 87 GLU A N 1
ATOM 730 C CA . GLU A 1 87 ? -32.664 -41.529 11.038 1.00 35.53 87 GLU A CA 1
ATOM 731 C C . GLU A 1 87 ? -33.401 -40.685 9.993 1.00 35.53 87 GLU A C 1
ATOM 733 O O . GLU A 1 87 ? -34.563 -40.937 9.681 1.00 35.53 87 GLU A O 1
ATOM 738 N N . VAL A 1 88 ? -32.724 -39.683 9.437 1.00 27.45 88 VAL A N 1
ATOM 739 C CA . VAL A 1 88 ? -33.078 -39.114 8.136 1.00 27.45 88 VAL A CA 1
ATOM 740 C C . VAL A 1 88 ? -31.778 -38.851 7.389 1.00 27.45 88 VAL A C 1
ATOM 742 O O . VAL A 1 88 ? -31.032 -37.924 7.694 1.00 27.45 88 VAL A O 1
ATOM 745 N N . SER A 1 89 ? -31.499 -39.706 6.409 1.00 31.55 89 SER A N 1
ATOM 746 C CA . SER A 1 89 ? -30.506 -39.454 5.373 1.00 31.55 89 SER A CA 1
ATOM 747 C C . SER A 1 89 ? -30.910 -38.215 4.574 1.00 31.55 89 SER A C 1
ATOM 749 O O . SER A 1 89 ? -32.019 -38.183 4.036 1.00 31.55 89 SER A O 1
ATOM 751 N N . MET A 1 90 ? -30.018 -37.237 4.431 1.00 24.53 90 MET A N 1
ATOM 752 C CA . MET A 1 90 ? -30.143 -36.204 3.400 1.00 24.53 90 MET A CA 1
ATOM 753 C C . MET A 1 90 ? -28.837 -36.100 2.603 1.00 24.53 90 MET A C 1
ATOM 755 O O . MET A 1 90 ? -27.762 -36.251 3.188 1.00 24.53 90 MET A O 1
ATOM 759 N N . PRO A 1 91 ? -28.921 -35.914 1.274 1.00 27.23 91 PRO A N 1
ATOM 760 C CA . PRO A 1 91 ? -27.768 -35.910 0.390 1.00 27.23 91 PRO A CA 1
ATOM 761 C C . PRO A 1 91 ? -26.993 -34.591 0.483 1.00 27.23 91 PRO A C 1
ATOM 763 O O . PRO A 1 91 ? -27.477 -33.580 0.985 1.00 27.23 91 PRO A O 1
ATOM 766 N N . PHE A 1 92 ? -25.763 -34.641 -0.016 1.00 27.06 92 PHE A N 1
ATOM 767 C CA . PHE A 1 92 ? -24.858 -33.511 -0.171 1.00 27.06 92 PHE A CA 1
ATOM 768 C C . PHE A 1 92 ? -25.448 -32.530 -1.203 1.00 27.06 92 PHE A C 1
ATOM 770 O O . PHE A 1 92 ? -25.376 -32.787 -2.401 1.00 27.06 92 PHE A O 1
ATOM 777 N N . GLU A 1 93 ? -26.061 -31.438 -0.745 1.00 24.52 93 GLU A N 1
ATOM 778 C CA . GLU A 1 93 ? -26.420 -30.287 -1.582 1.00 24.52 93 GLU A CA 1
ATOM 779 C C . GLU A 1 93 ? -25.530 -29.092 -1.221 1.00 24.52 93 GLU A C 1
ATOM 781 O O . GLU A 1 93 ? -25.304 -28.775 -0.048 1.00 24.52 93 GLU A O 1
ATOM 786 N N . GLU A 1 94 ? -24.990 -28.465 -2.266 1.00 26.78 94 GLU A N 1
ATOM 787 C CA . GLU A 1 94 ? -24.192 -27.244 -2.240 1.00 26.78 94 GLU A CA 1
ATOM 788 C C . GLU A 1 94 ? -24.879 -26.169 -1.390 1.00 26.78 94 GLU A C 1
ATOM 790 O O . GLU A 1 94 ? -26.025 -25.786 -1.632 1.00 26.78 94 GLU A O 1
ATOM 795 N N . ARG A 1 95 ? -24.177 -25.651 -0.376 1.00 24.22 95 ARG A N 1
ATOM 796 C CA . ARG A 1 95 ? -24.687 -24.527 0.412 1.00 24.22 95 ARG A CA 1
ATOM 797 C C . ARG A 1 95 ? -24.616 -23.256 -0.425 1.00 24.22 95 ARG A C 1
ATOM 799 O O . ARG A 1 95 ? -23.619 -22.541 -0.401 1.00 24.22 95 ARG A O 1
ATOM 806 N N . VAL A 1 96 ? -25.710 -22.951 -1.111 1.00 22.55 96 VAL A N 1
ATOM 807 C CA . VAL A 1 96 ? -26.038 -21.585 -1.516 1.00 22.55 96 VAL A CA 1
ATOM 808 C C . VAL A 1 96 ? -26.235 -20.773 -0.233 1.00 22.55 96 VAL A C 1
ATOM 810 O O . VAL A 1 96 ? -27.181 -20.993 0.525 1.00 22.55 96 VAL A O 1
ATOM 813 N N . ILE A 1 97 ? -25.302 -19.864 0.046 1.00 26.22 97 ILE A N 1
ATOM 814 C CA . ILE A 1 97 ? -25.404 -18.910 1.152 1.00 26.22 97 ILE A CA 1
ATOM 815 C C . ILE A 1 97 ? -26.524 -17.923 0.796 1.00 26.22 97 ILE A C 1
ATOM 817 O O . ILE A 1 97 ? -26.440 -17.201 -0.194 1.00 26.22 97 ILE A O 1
ATOM 821 N N . ALA A 1 98 ? -27.602 -17.915 1.581 1.00 20.61 98 ALA A N 1
ATOM 822 C CA . ALA A 1 98 ? -28.696 -16.966 1.417 1.00 20.61 98 ALA A CA 1
ATOM 823 C C . ALA A 1 98 ? -28.261 -15.578 1.923 1.00 20.61 98 ALA A C 1
ATOM 825 O O . ALA A 1 98 ? -28.045 -15.376 3.117 1.00 20.61 98 ALA A O 1
ATOM 826 N N . PHE A 1 99 ? -28.127 -14.637 0.988 1.00 28.08 99 PHE A N 1
ATOM 827 C CA . PHE A 1 99 ? -27.773 -13.239 1.216 1.00 28.08 99 PHE A CA 1
ATOM 828 C C . PHE A 1 99 ? -28.897 -12.487 1.939 1.00 28.08 99 PHE A C 1
ATOM 830 O O . PHE A 1 99 ? -30.046 -12.495 1.494 1.00 28.08 99 PHE A O 1
ATOM 837 N N . THR A 1 100 ? -28.557 -11.769 3.010 1.00 25.83 100 THR A N 1
ATOM 838 C CA . THR A 1 100 ? -29.413 -10.684 3.512 1.00 25.83 100 THR A CA 1
ATOM 839 C C . THR A 1 100 ? -28.902 -9.391 2.870 1.00 25.83 100 THR A C 1
ATOM 841 O O . THR A 1 100 ? -27.713 -9.111 3.015 1.00 25.83 100 THR A O 1
ATOM 844 N N . PRO A 1 101 ? -29.718 -8.610 2.139 1.00 26.61 101 PRO A N 1
ATOM 845 C CA . PRO A 1 101 ? -29.241 -7.386 1.500 1.00 26.61 101 PRO A CA 1
ATOM 846 C C . PRO A 1 101 ? -28.796 -6.374 2.563 1.00 26.61 101 PRO A C 1
ATOM 848 O O . PRO A 1 101 ? -29.571 -6.047 3.467 1.00 26.61 101 PRO A O 1
ATOM 851 N N . VAL A 1 102 ? -27.559 -5.883 2.452 1.00 36.03 102 VAL A N 1
ATOM 852 C CA . VAL A 1 102 ? -27.038 -4.774 3.266 1.00 36.03 102 VAL A CA 1
ATOM 853 C C . VAL A 1 102 ? -27.885 -3.528 2.991 1.00 36.03 102 VAL A C 1
ATOM 855 O O . VAL A 1 102 ? -28.258 -3.250 1.852 1.00 36.03 102 VAL A O 1
ATOM 858 N N . LYS A 1 103 ? -28.247 -2.804 4.054 1.00 34.59 103 LYS A N 1
ATOM 859 C CA . LYS A 1 103 ? -29.344 -1.825 4.050 1.00 34.59 103 LYS A CA 1
ATOM 860 C C . LYS A 1 103 ? -29.037 -0.464 3.418 1.00 34.59 103 LYS A C 1
ATOM 862 O O . LYS A 1 103 ? -29.948 0.348 3.407 1.00 34.59 103 LYS A O 1
ATOM 867 N N . ASN A 1 104 ? -27.834 -0.223 2.895 1.00 41.94 104 ASN A N 1
ATOM 868 C CA . ASN A 1 104 ? -27.490 0.918 2.034 1.00 41.94 104 ASN A CA 1
ATOM 869 C C . ASN A 1 104 ? -26.134 0.631 1.360 1.00 41.94 104 ASN A C 1
ATOM 871 O O . ASN A 1 104 ? -25.121 0.646 2.055 1.00 41.94 104 ASN A O 1
ATOM 875 N N . PRO A 1 105 ? -26.076 0.326 0.054 1.00 41.84 105 PRO A N 1
ATOM 876 C CA . PRO A 1 105 ? -24.802 0.108 -0.618 1.00 41.84 105 PRO A CA 1
ATOM 877 C C . PRO A 1 105 ? -24.032 1.429 -0.722 1.00 41.84 105 PRO A C 1
ATOM 879 O O . PRO A 1 105 ? -24.597 2.451 -1.106 1.00 41.84 105 PRO A O 1
ATOM 882 N N . ILE A 1 106 ? -22.733 1.391 -0.427 1.00 50.03 106 ILE A N 1
ATOM 883 C CA . ILE A 1 106 ? -21.782 2.367 -0.961 1.00 50.03 106 ILE A CA 1
ATOM 884 C C . ILE A 1 106 ? -21.953 2.370 -2.489 1.00 50.03 106 ILE A C 1
ATOM 886 O O . ILE A 1 106 ? -21.791 1.327 -3.129 1.00 50.03 106 ILE A O 1
ATOM 890 N N . VAL A 1 107 ? -22.329 3.509 -3.073 1.00 47.00 107 VAL A N 1
ATOM 891 C CA . VAL A 1 107 ? -22.553 3.628 -4.519 1.00 47.00 107 VAL A CA 1
ATOM 892 C C . VAL A 1 107 ? -21.288 4.174 -5.168 1.00 47.00 107 VAL A C 1
ATOM 894 O O . VAL A 1 107 ? -20.975 5.355 -5.064 1.00 47.00 107 VAL A O 1
ATOM 897 N N . ILE A 1 108 ? -20.571 3.301 -5.871 1.00 51.00 108 ILE A N 1
ATOM 898 C CA . ILE A 1 108 ? -19.458 3.699 -6.730 1.00 51.00 108 ILE A CA 1
ATOM 899 C C . ILE A 1 108 ? -20.035 4.194 -8.063 1.00 51.00 108 ILE A C 1
ATOM 901 O O . ILE A 1 108 ? -20.548 3.399 -8.852 1.00 51.00 108 ILE A O 1
ATOM 905 N N . GLU A 1 109 ? -19.979 5.504 -8.309 1.00 52.22 109 GLU A N 1
ATOM 906 C CA . GLU A 1 109 ? -20.430 6.119 -9.562 1.00 52.22 109 GLU A CA 1
ATOM 907 C C . GLU A 1 109 ? -19.244 6.451 -10.479 1.00 52.22 109 GLU A C 1
ATOM 909 O O . GLU A 1 109 ? -18.553 7.449 -10.278 1.00 52.22 109 GLU A O 1
ATOM 914 N N . GLN A 1 110 ? -19.045 5.669 -11.546 1.00 52.47 110 GLN A N 1
ATOM 915 C CA . GLN A 1 110 ? -18.047 6.003 -12.566 1.00 52.47 110 GLN A CA 1
ATOM 916 C C . GLN A 1 110 ? -18.432 7.291 -13.313 1.00 52.47 110 GLN A C 1
ATOM 918 O O . GLN A 1 110 ? -19.364 7.310 -14.117 1.00 52.47 110 GLN A O 1
ATOM 923 N N . LYS A 1 111 ? -17.683 8.369 -13.062 1.00 55.78 111 LYS A N 1
ATOM 924 C CA . LYS A 1 111 ? -17.843 9.682 -13.702 1.00 55.78 111 LYS A CA 1
ATOM 925 C C . LYS A 1 111 ? -16.510 10.126 -14.312 1.00 55.78 111 LYS A C 1
ATOM 927 O O . LYS A 1 111 ? -15.752 10.831 -13.656 1.00 55.78 111 LYS A O 1
ATOM 932 N N . GLY A 1 112 ? -16.207 9.710 -15.545 1.00 50.94 112 GLY A N 1
ATOM 933 C CA . GLY A 1 112 ? -14.955 10.096 -16.207 1.00 50.94 112 GLY A CA 1
ATOM 934 C C . GLY A 1 112 ? -15.017 10.167 -17.741 1.00 50.94 112 GLY A C 1
ATOM 935 O O . GLY A 1 112 ? -15.281 9.172 -18.406 1.00 50.94 112 GLY A O 1
ATOM 936 N N . GLU A 1 113 ? -14.728 11.343 -18.301 1.00 51.00 113 GLU A N 1
ATOM 937 C CA . GLU A 1 113 ? -14.237 11.605 -19.663 1.00 51.00 113 GLU A CA 1
ATOM 938 C C . GLU A 1 113 ? -12.685 11.671 -19.742 1.00 51.00 113 GLU A C 1
ATOM 940 O O . GLU A 1 113 ? -11.975 12.024 -18.796 1.00 51.00 113 GLU A O 1
ATOM 945 N N . VAL A 1 114 ? -12.122 11.345 -20.905 1.00 50.75 114 VAL A N 1
ATOM 946 C CA . VAL A 1 114 ? -10.669 11.237 -21.138 1.00 50.75 114 VAL A CA 1
ATOM 947 C C . VAL A 1 114 ? -9.978 12.618 -21.140 1.00 50.75 114 VAL A C 1
ATOM 949 O O . VAL A 1 114 ? -10.371 13.500 -21.897 1.00 50.75 114 VAL A O 1
ATOM 952 N N . ARG A 1 115 ? -8.882 12.775 -20.371 1.00 54.34 115 ARG A N 1
ATOM 953 C CA . ARG A 1 115 ? -7.901 13.898 -20.428 1.00 54.34 115 ARG A CA 1
ATOM 954 C C . ARG A 1 115 ? -8.387 15.313 -20.036 1.00 54.34 115 ARG A C 1
ATOM 956 O O . ARG A 1 115 ? -7.705 16.286 -20.358 1.00 54.34 115 ARG A O 1
ATOM 963 N N . ALA A 1 116 ? -9.493 15.465 -19.311 1.00 59.66 116 ALA A N 1
ATOM 964 C CA . ALA A 1 116 ? -9.870 16.761 -18.731 1.00 59.66 116 ALA A CA 1
ATOM 965 C C . ALA A 1 116 ? -9.347 16.907 -17.286 1.00 59.66 116 ALA A C 1
ATOM 967 O O . ALA A 1 116 ? -9.365 15.925 -16.545 1.00 59.66 116 ALA A O 1
ATOM 968 N N . PRO A 1 117 ? -8.894 18.100 -16.848 1.00 71.88 117 PRO A N 1
ATOM 969 C CA . PRO A 1 117 ? -8.741 18.376 -15.424 1.00 71.88 117 PRO A CA 1
ATOM 970 C C . PRO A 1 117 ? -10.109 18.262 -14.736 1.00 71.88 117 PRO A C 1
ATOM 972 O O . PRO A 1 117 ? -11.082 18.872 -15.179 1.00 71.88 117 PRO A O 1
ATOM 975 N N . TYR A 1 118 ? -10.177 17.502 -13.647 1.00 78.94 118 TYR A N 1
ATOM 976 C CA . TYR A 1 118 ? -11.386 17.335 -12.845 1.00 78.94 118 TYR A CA 1
ATOM 977 C C . TYR A 1 118 ? -11.356 18.283 -11.667 1.00 78.94 118 TYR A C 1
ATOM 979 O O . TYR A 1 118 ? -10.472 18.191 -10.822 1.00 78.94 118 TYR A O 1
ATOM 987 N N . THR A 1 119 ? -12.332 19.177 -11.584 1.00 83.38 119 THR A N 1
ATOM 988 C CA . THR A 1 119 ? -12.507 20.026 -10.408 1.00 83.38 119 THR A CA 1
ATOM 989 C C . THR A 1 119 ? -13.527 19.390 -9.478 1.00 83.38 119 THR A C 1
ATOM 991 O O . THR A 1 119 ? -14.695 19.239 -9.837 1.00 83.38 119 THR A O 1
ATOM 994 N N . LEU A 1 120 ? -13.088 19.022 -8.277 1.00 85.31 120 LEU A N 1
ATOM 995 C CA . LEU A 1 120 ? -13.965 18.457 -7.262 1.00 85.31 120 LEU A CA 1
ATOM 996 C C . LEU A 1 120 ? -14.944 19.516 -6.757 1.00 85.31 120 LEU A C 1
ATOM 998 O O . LEU A 1 120 ? -14.557 20.644 -6.456 1.00 85.31 120 LEU A O 1
ATOM 1002 N N . THR A 1 121 ? -16.210 19.130 -6.629 1.00 85.19 121 THR A N 1
ATOM 1003 C CA . THR A 1 121 ? -17.220 19.907 -5.906 1.00 85.19 121 THR A CA 1
ATOM 1004 C C . THR A 1 121 ? -17.521 19.169 -4.614 1.00 85.19 121 THR A C 1
ATOM 1006 O O . THR A 1 121 ? -18.040 18.057 -4.659 1.00 85.19 121 THR A O 1
ATOM 1009 N N . ILE A 1 122 ? -17.165 19.772 -3.481 1.00 89.12 122 ILE A N 1
ATOM 1010 C CA . ILE A 1 122 ? -17.389 19.192 -2.154 1.00 89.12 122 ILE A CA 1
ATOM 1011 C C . ILE A 1 122 ? -18.519 19.967 -1.479 1.00 89.12 122 ILE A C 1
ATOM 1013 O O . ILE A 1 122 ? -18.426 21.182 -1.304 1.00 89.12 122 ILE A O 1
ATOM 1017 N N . ASP A 1 123 ? -19.593 19.258 -1.148 1.00 90.56 123 ASP A N 1
ATOM 1018 C CA . ASP A 1 123 ? -20.827 19.765 -0.537 1.00 90.56 123 ASP A CA 1
ATOM 1019 C C . ASP A 1 123 ? -20.984 19.346 0.935 1.00 90.56 123 ASP A C 1
ATOM 1021 O O . ASP A 1 123 ? -22.029 19.565 1.544 1.00 90.56 123 A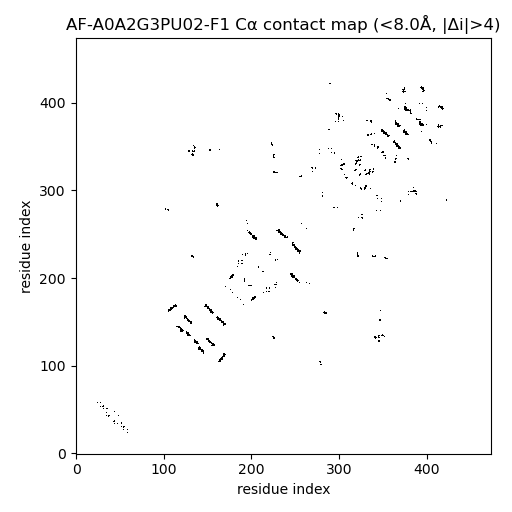SP A O 1
ATOM 1025 N N . VAL A 1 124 ? -19.930 18.768 1.513 1.00 92.25 124 VAL A N 1
ATOM 1026 C CA . VAL A 1 124 ? -19.875 18.274 2.890 1.00 92.25 124 VAL A CA 1
ATOM 1027 C C . VAL A 1 124 ? -18.749 18.952 3.685 1.00 92.25 124 VAL A C 1
ATOM 1029 O O . VAL A 1 124 ? -17.810 19.470 3.078 1.00 92.25 124 VAL A O 1
ATOM 1032 N N . PRO A 1 125 ? -18.795 18.941 5.032 1.00 94.56 125 PRO A N 1
ATOM 1033 C CA . PRO A 1 125 ? -17.765 19.568 5.864 1.00 94.56 125 PRO A CA 1
ATOM 1034 C C . PRO A 1 125 ? -16.353 18.998 5.701 1.00 94.56 125 PRO A C 1
ATOM 1036 O O . PRO A 1 125 ? -15.391 19.743 5.853 1.00 94.56 125 PRO A O 1
ATOM 1039 N N . ARG A 1 126 ? -16.223 17.693 5.429 1.00 95.25 126 ARG A N 1
ATOM 1040 C CA . ARG A 1 126 ? -14.928 17.012 5.294 1.00 95.25 126 ARG A CA 1
ATOM 1041 C C . ARG A 1 126 ? -14.981 15.992 4.164 1.00 95.25 126 ARG A C 1
ATOM 1043 O O . ARG A 1 126 ? -15.935 15.219 4.062 1.00 95.25 126 ARG A O 1
ATOM 1050 N N . ALA A 1 127 ? -13.931 15.951 3.350 1.00 96.31 127 ALA A N 1
ATOM 1051 C CA . ALA A 1 127 ? -13.754 14.933 2.325 1.00 96.31 127 ALA A CA 1
ATOM 1052 C C . ALA A 1 127 ? -12.295 14.476 2.253 1.00 96.31 127 ALA A C 1
ATOM 1054 O O . ALA A 1 127 ? -11.377 15.286 2.334 1.00 96.31 127 ALA A O 1
ATOM 1055 N N . MET A 1 128 ? -12.096 13.172 2.084 1.00 97.81 128 MET A N 1
ATOM 1056 C CA . MET A 1 128 ? -10.789 12.537 1.946 1.00 97.81 128 MET A CA 1
ATOM 1057 C C . MET A 1 128 ? -10.691 11.902 0.561 1.00 97.81 128 MET A C 1
ATOM 1059 O O . MET A 1 128 ? -11.627 11.231 0.125 1.00 97.81 128 MET A O 1
ATOM 1063 N N . LEU A 1 129 ? -9.563 12.096 -0.116 1.00 97.44 129 LEU A N 1
ATOM 1064 C CA . LEU A 1 129 ? -9.300 11.545 -1.441 1.00 97.44 129 LEU A CA 1
ATOM 1065 C C . LEU A 1 129 ? -8.122 10.568 -1.391 1.00 97.44 129 LEU A C 1
ATOM 1067 O O . LEU A 1 129 ? -7.070 10.888 -0.841 1.00 97.44 129 LEU A O 1
ATOM 1071 N N . SER A 1 130 ? -8.280 9.407 -2.020 1.00 97.69 130 SER A N 1
ATOM 1072 C CA . SER A 1 130 ? -7.205 8.449 -2.296 1.00 97.69 130 SER A CA 1
ATOM 1073 C C . SER A 1 130 ? -7.181 8.115 -3.786 1.00 97.69 130 SER A C 1
ATOM 1075 O O . SER A 1 130 ? -8.236 8.008 -4.410 1.00 97.69 130 SER A O 1
ATOM 1077 N N . ARG A 1 131 ? -5.985 7.952 -4.364 1.00 95.38 131 ARG A N 1
ATOM 1078 C CA . ARG A 1 131 ? -5.783 7.538 -5.758 1.00 95.38 131 ARG A CA 1
ATOM 1079 C C . ARG A 1 131 ? -5.078 6.189 -5.783 1.00 95.38 131 ARG A C 1
ATOM 1081 O O . ARG A 1 131 ? -3.942 6.087 -5.329 1.00 95.38 131 ARG A O 1
ATOM 1088 N N . ASP A 1 132 ? -5.728 5.165 -6.323 1.00 94.38 132 ASP A N 1
ATOM 1089 C CA . ASP A 1 132 ? -5.176 3.812 -6.471 1.00 94.38 132 ASP A CA 1
ATOM 1090 C C . ASP A 1 132 ? -4.646 3.220 -5.150 1.00 94.38 132 ASP A C 1
ATOM 1092 O O . ASP A 1 132 ? -3.635 2.511 -5.113 1.00 94.38 132 ASP A O 1
ATOM 1096 N N . GLY A 1 133 ? -5.318 3.554 -4.043 1.00 94.56 133 GLY A N 1
ATOM 1097 C CA . GLY A 1 133 ? -4.945 3.136 -2.691 1.00 94.56 133 GLY A CA 1
ATOM 1098 C C . GLY A 1 133 ? -3.801 3.935 -2.062 1.00 94.56 133 GLY A C 1
ATOM 1099 O O . GLY A 1 133 ? -3.354 3.571 -0.977 1.00 94.56 133 GLY A O 1
ATOM 1100 N N . SER A 1 134 ? -3.326 5.015 -2.699 1.00 97.31 134 SER A N 1
ATOM 1101 C CA . SER A 1 134 ? -2.357 5.933 -2.090 1.00 97.31 134 SER A CA 1
ATOM 1102 C C . SER A 1 134 ? -2.904 6.555 -0.811 1.00 97.31 134 SER A C 1
ATOM 1104 O O . SER A 1 134 ? -4.118 6.709 -0.679 1.00 97.31 134 SER A O 1
ATOM 1106 N N . THR A 1 135 ? -2.016 7.005 0.078 1.00 98.00 135 THR A N 1
ATOM 1107 C CA . THR A 1 135 ? -2.371 7.692 1.330 1.00 98.00 135 THR A CA 1
ATOM 1108 C C . THR A 1 135 ? -3.506 8.693 1.134 1.00 98.00 135 THR A C 1
ATOM 1110 O O . THR A 1 135 ? -3.385 9.603 0.309 1.00 98.00 135 THR A O 1
ATOM 1113 N N . ALA A 1 136 ? -4.600 8.513 1.872 1.00 98.19 136 ALA A N 1
ATOM 1114 C CA . ALA A 1 136 ? -5.730 9.425 1.831 1.00 98.19 136 ALA A CA 1
ATOM 1115 C C . ALA A 1 136 ? -5.331 10.796 2.386 1.00 98.19 136 ALA A C 1
ATOM 1117 O O . ALA A 1 136 ? -4.620 10.884 3.387 1.00 98.19 136 ALA A O 1
ATOM 1118 N N . TYR A 1 137 ? -5.808 11.865 1.756 1.00 97.50 137 TYR A N 1
ATOM 1119 C CA . TYR A 1 137 ? -5.577 13.234 2.209 1.00 97.50 137 TYR A CA 1
ATOM 1120 C C . TYR A 1 137 ? -6.853 14.064 2.095 1.00 97.50 137 TYR A C 1
ATOM 1122 O O . TYR A 1 137 ? -7.732 13.765 1.286 1.00 97.50 137 TYR A O 1
ATOM 1130 N N . GLU A 1 138 ? -6.962 15.091 2.931 1.00 97.25 138 GLU A N 1
ATOM 1131 C CA . GLU A 1 138 ? -8.125 15.974 2.944 1.00 97.25 138 GLU A CA 1
ATOM 1132 C C . GLU A 1 138 ? -8.161 16.856 1.689 1.00 97.25 138 GLU A C 1
ATOM 1134 O O . GLU A 1 138 ? -7.129 17.354 1.231 1.00 97.25 138 GLU A O 1
ATOM 1139 N N . VAL A 1 139 ? -9.352 17.029 1.115 1.00 96.50 139 VAL A N 1
ATOM 1140 C CA . VAL A 1 139 ? -9.580 17.835 -0.089 1.00 96.50 139 VAL A CA 1
ATOM 1141 C C . VAL A 1 139 ? -10.724 18.815 0.107 1.00 96.50 139 VAL A C 1
ATOM 1143 O O . VAL A 1 139 ? -11.712 18.533 0.781 1.00 96.50 139 VAL A O 1
ATOM 1146 N N . GLU A 1 140 ? -10.614 19.955 -0.566 1.00 93.50 140 GLU A N 1
ATOM 1147 C CA . GLU A 1 140 ? -11.623 21.010 -0.548 1.00 93.50 140 GLU A CA 1
ATOM 1148 C C . GLU A 1 140 ? -12.290 21.168 -1.919 1.00 93.50 140 GLU A C 1
ATOM 1150 O O . GLU A 1 140 ? -11.747 20.782 -2.963 1.00 93.50 140 GLU A O 1
ATOM 1155 N N . SER A 1 141 ? -13.476 21.777 -1.928 1.00 89.62 141 SER A N 1
ATOM 1156 C CA . SER A 1 141 ? -14.156 22.173 -3.164 1.00 89.62 141 SER A CA 1
ATOM 1157 C C . SER A 1 141 ? -13.258 23.089 -4.005 1.00 89.62 141 SER A C 1
ATOM 1159 O O . SER A 1 141 ? -12.690 24.052 -3.496 1.00 89.62 141 SER A O 1
ATOM 1161 N N . GLY A 1 142 ? -13.114 22.792 -5.296 1.00 83.19 142 GLY A N 1
ATOM 1162 C CA . GLY A 1 142 ? -12.174 23.471 -6.192 1.00 83.19 142 GLY A CA 1
ATOM 1163 C C . GLY A 1 142 ? -10.841 22.740 -6.391 1.00 83.19 142 GLY A C 1
ATOM 1164 O O . GLY A 1 142 ? -10.070 23.135 -7.266 1.00 83.19 142 GLY A O 1
ATOM 1165 N N . THR A 1 143 ? -10.573 21.659 -5.647 1.00 88.94 143 THR A N 1
ATOM 1166 C CA . THR A 1 143 ? -9.389 20.804 -5.855 1.00 88.94 143 THR A CA 1
ATOM 1167 C C . THR A 1 143 ? -9.364 20.259 -7.285 1.00 88.94 143 THR A C 1
ATOM 1169 O O . THR A 1 143 ? -10.358 19.703 -7.751 1.00 88.94 143 THR A O 1
ATOM 1172 N N . VAL A 1 144 ? -8.232 20.409 -7.986 1.00 86.56 144 VAL A N 1
ATOM 1173 C CA . VAL A 1 144 ? -8.071 19.984 -9.387 1.00 86.56 144 VAL A CA 1
ATOM 1174 C C . VAL A 1 144 ? -7.262 18.693 -9.474 1.00 86.56 144 VAL A C 1
ATOM 1176 O O . VAL A 1 144 ? -6.126 18.633 -9.007 1.00 86.56 144 VAL A O 1
ATOM 1179 N N . LEU A 1 145 ? -7.823 17.680 -10.130 1.00 88.31 145 LEU A N 1
ATOM 1180 C CA . LEU A 1 145 ? -7.188 16.393 -10.394 1.00 88.31 145 LEU A CA 1
ATOM 1181 C C . LEU A 1 145 ? -6.827 16.292 -11.873 1.00 88.31 145 LEU A C 1
ATOM 1183 O O . LEU A 1 145 ? -7.653 16.547 -12.747 1.00 88.31 145 LEU A O 1
ATOM 1187 N N . VAL A 1 146 ? -5.581 15.922 -12.152 1.00 84.19 146 VAL A N 1
ATOM 1188 C CA . VAL A 1 146 ? -5.051 15.826 -13.526 1.00 84.19 146 VAL A CA 1
ATOM 1189 C C . VAL A 1 146 ? -4.393 14.486 -13.820 1.00 84.19 146 VAL A C 1
ATOM 1191 O O . VAL A 1 146 ? -4.069 14.197 -14.969 1.00 84.19 146 VAL A O 1
ATOM 1194 N N . LYS A 1 147 ? -4.140 13.691 -12.781 1.00 88.50 147 LYS A N 1
ATOM 1195 C CA . LYS A 1 147 ? -3.433 12.427 -12.912 1.00 88.50 147 LYS A CA 1
ATOM 1196 C C . LYS A 1 147 ? -4.433 11.297 -13.152 1.00 88.50 147 LYS A C 1
ATOM 1198 O O . LYS A 1 147 ? -5.541 11.354 -12.628 1.00 88.50 147 LYS A O 1
ATOM 1203 N N . PRO A 1 148 ? -4.073 10.285 -13.945 1.00 86.69 148 PRO A N 1
ATOM 1204 C CA . PRO A 1 148 ? -4.939 9.144 -14.141 1.00 86.69 148 PRO A CA 1
ATOM 1205 C C . PRO A 1 148 ? -4.894 8.189 -12.943 1.00 86.69 148 PRO A C 1
ATOM 1207 O O . PRO A 1 148 ? -3.951 8.214 -12.142 1.00 86.69 148 PRO A O 1
ATOM 1210 N N . GLY A 1 149 ? -5.913 7.341 -12.853 1.00 88.19 149 GLY A N 1
ATOM 1211 C CA . GLY A 1 149 ? -6.091 6.369 -11.781 1.00 88.19 149 GLY A CA 1
ATOM 1212 C C . GLY A 1 149 ? -7.539 6.253 -11.325 1.00 88.19 149 GLY A C 1
ATOM 1213 O O . GLY A 1 149 ? -8.394 7.060 -11.702 1.00 88.19 149 GLY A O 1
ATOM 1214 N N . LEU A 1 150 ? -7.797 5.257 -10.487 1.00 89.19 150 LEU A N 1
ATOM 1215 C CA . LEU A 1 150 ? -9.041 5.101 -9.753 1.00 89.19 150 LEU A CA 1
ATOM 1216 C C . LEU A 1 150 ? -8.983 5.944 -8.478 1.00 89.19 150 LEU A C 1
ATOM 1218 O O . LEU A 1 150 ? -8.107 5.773 -7.631 1.00 89.19 150 LEU A O 1
ATOM 1222 N N . TYR A 1 151 ? -9.929 6.857 -8.335 1.00 92.69 151 TYR A N 1
ATOM 1223 C CA . TYR A 1 151 ? -10.055 7.738 -7.188 1.00 92.69 151 TYR A CA 1
ATOM 1224 C C . TYR A 1 151 ? -11.182 7.280 -6.281 1.00 92.69 151 TYR A C 1
ATOM 1226 O O . TYR A 1 151 ? -12.262 6.957 -6.763 1.00 92.69 151 TYR A O 1
ATOM 1234 N N . TYR A 1 152 ? -10.939 7.340 -4.977 1.00 93.94 152 TYR A N 1
ATOM 1235 C CA . TYR A 1 152 ? -11.926 7.159 -3.922 1.00 93.94 152 TYR A CA 1
ATOM 1236 C C . TYR A 1 152 ? -12.099 8.475 -3.180 1.00 93.94 152 TYR A C 1
ATOM 1238 O O . TYR A 1 152 ? -11.133 9.014 -2.639 1.00 93.94 152 TYR A O 1
ATOM 1246 N N . LEU A 1 153 ? -13.325 8.988 -3.161 1.00 94.12 153 LEU A N 1
ATOM 1247 C CA . LEU A 1 153 ? -13.719 10.202 -2.464 1.00 94.12 153 LEU A CA 1
ATOM 1248 C C . LEU A 1 153 ? -14.648 9.827 -1.305 1.00 94.12 153 LEU A C 1
ATOM 1250 O O . LEU A 1 153 ? -15.838 9.574 -1.498 1.00 94.12 153 LEU A O 1
ATOM 1254 N N . SER A 1 154 ? -14.092 9.794 -0.096 1.00 95.12 154 SER A N 1
ATOM 1255 C CA . SER A 1 154 ? -14.840 9.586 1.145 1.00 95.12 154 SER A CA 1
ATOM 1256 C C . SER A 1 154 ? -15.346 10.927 1.671 1.00 95.12 154 SER A C 1
ATOM 1258 O O . SER A 1 154 ? -14.550 11.785 2.043 1.00 95.12 154 SER A O 1
ATOM 1260 N N . LYS A 1 155 ? -16.662 11.117 1.706 1.00 94.50 155 LYS A N 1
ATOM 1261 C CA . LYS A 1 155 ? -17.345 12.347 2.127 1.00 94.50 155 LYS A CA 1
ATOM 1262 C C . LYS A 1 155 ? -18.014 12.149 3.479 1.00 94.50 155 LYS A C 1
ATOM 1264 O O . LYS A 1 155 ? -18.731 11.169 3.652 1.00 94.50 155 LYS A O 1
ATOM 1269 N N . PHE A 1 156 ? -17.827 13.090 4.395 1.00 94.25 156 PHE A N 1
ATOM 1270 C CA . PHE A 1 156 ? -18.330 13.022 5.765 1.00 94.25 156 PHE A CA 1
ATOM 1271 C C . PHE A 1 156 ? -19.289 14.178 6.021 1.00 94.25 156 PHE A C 1
ATOM 1273 O O . PHE A 1 156 ? -18.886 15.336 5.911 1.00 94.25 156 PHE A O 1
ATOM 1280 N N . ASP A 1 157 ? -20.542 13.868 6.345 1.00 94.44 157 ASP A N 1
ATOM 1281 C CA . ASP A 1 157 ? -21.579 14.874 6.581 1.00 94.44 157 ASP A CA 1
ATOM 1282 C C . ASP A 1 157 ? -21.425 15.602 7.937 1.00 94.44 157 ASP A C 1
ATOM 1284 O O . ASP A 1 157 ? -20.468 15.399 8.684 1.00 94.44 157 ASP A O 1
ATOM 1288 N N . GLU A 1 158 ? -22.387 16.464 8.283 1.00 93.62 158 GLU A N 1
ATOM 1289 C CA . GLU A 1 158 ? -22.387 17.210 9.554 1.00 93.62 158 GLU A CA 1
ATOM 1290 C C . GLU A 1 158 ? -22.413 16.320 10.810 1.00 93.62 158 GLU A C 1
ATOM 1292 O O . GLU A 1 158 ? -22.035 16.773 11.892 1.00 93.62 158 GLU A O 1
ATOM 1297 N N . LYS A 1 159 ? -22.863 15.066 10.693 1.00 91.38 159 LYS A N 1
ATOM 1298 C CA . LYS A 1 159 ? -22.882 14.083 11.784 1.00 91.38 159 LYS A CA 1
ATOM 1299 C C . LYS A 1 159 ? -21.639 13.192 11.788 1.00 91.38 159 LYS A C 1
ATOM 1301 O O . LYS A 1 159 ? -21.481 12.401 12.716 1.00 91.38 159 LYS A O 1
ATOM 1306 N N . GLY A 1 160 ? -20.775 13.319 10.782 1.00 88.62 160 GLY A N 1
ATOM 1307 C CA . GLY A 1 160 ? -19.627 12.446 10.563 1.00 88.62 160 GLY A CA 1
ATOM 1308 C C . GLY A 1 160 ? -19.975 11.127 9.870 1.00 88.62 160 GLY A C 1
ATOM 1309 O O . GLY A 1 160 ? -19.118 10.249 9.820 1.00 88.62 160 GLY A O 1
ATOM 1310 N N . GLU A 1 161 ? -21.190 10.971 9.331 1.00 91.00 161 GLU A N 1
ATOM 1311 C CA . GLU A 1 161 ? -21.563 9.786 8.555 1.00 91.00 161 GLU A CA 1
ATOM 1312 C C . GLU A 1 161 ? -20.881 9.830 7.177 1.00 91.00 161 GLU A C 1
ATOM 1314 O O . GLU A 1 161 ? -20.906 10.844 6.472 1.00 91.00 161 GLU A O 1
ATOM 1319 N N . MET A 1 162 ? -20.245 8.722 6.797 1.00 92.25 162 MET A N 1
ATOM 1320 C CA . MET A 1 162 ? -19.464 8.587 5.576 1.00 92.25 162 MET A CA 1
ATOM 1321 C C . MET A 1 162 ? -20.320 8.116 4.394 1.00 92.25 162 MET A C 1
ATOM 1323 O O . MET A 1 162 ? -21.049 7.128 4.474 1.00 92.25 162 MET A O 1
ATOM 1327 N N . SER A 1 163 ? -20.125 8.753 3.244 1.00 90.62 163 SER A N 1
ATOM 1328 C CA . SER A 1 163 ? -20.457 8.211 1.924 1.00 90.62 163 SER A CA 1
ATOM 1329 C C . SER A 1 163 ? -19.182 8.079 1.094 1.00 90.62 163 SER A C 1
ATOM 1331 O O . SER A 1 163 ? -18.252 8.865 1.260 1.00 90.62 163 SER A O 1
ATOM 1333 N N . LEU A 1 164 ? -19.116 7.075 0.221 1.00 88.69 164 LEU A N 1
ATOM 1334 C CA . LEU A 1 164 ? -17.948 6.817 -0.618 1.00 88.69 164 LEU A CA 1
ATOM 1335 C C . LEU A 1 164 ? -18.358 6.839 -2.090 1.00 88.69 164 LEU A C 1
ATOM 1337 O O . LEU A 1 164 ? -19.244 6.092 -2.498 1.00 88.69 164 LEU A O 1
ATOM 1341 N N . GLU A 1 165 ? -17.694 7.686 -2.869 1.00 88.06 165 GLU A N 1
ATOM 1342 C CA . GLU A 1 165 ? -17.770 7.720 -4.329 1.00 88.06 165 GLU A CA 1
ATOM 1343 C C . GLU A 1 165 ? -16.440 7.234 -4.906 1.00 88.06 165 GLU A C 1
ATOM 1345 O O . GLU A 1 165 ? -15.384 7.521 -4.341 1.00 88.06 165 GLU A O 1
ATOM 1350 N N . ALA A 1 166 ? -16.465 6.529 -6.037 1.00 85.75 166 ALA A N 1
ATOM 1351 C CA . ALA A 1 166 ? -15.239 6.217 -6.764 1.00 85.75 166 ALA A CA 1
ATOM 1352 C C . ALA A 1 166 ? -15.400 6.481 -8.260 1.00 85.75 166 ALA A C 1
ATOM 1354 O O . ALA A 1 166 ? -16.439 6.174 -8.838 1.00 85.75 166 ALA A O 1
ATOM 1355 N N . PHE A 1 167 ? -14.373 7.050 -8.882 1.00 83.38 167 PHE A N 1
ATOM 1356 C CA . PHE A 1 167 ? -14.359 7.402 -10.300 1.00 83.38 167 PHE A CA 1
ATOM 1357 C C . PHE A 1 167 ? -12.960 7.199 -10.878 1.00 83.38 167 PHE A C 1
ATOM 1359 O O . PHE A 1 167 ? -11.964 7.337 -10.175 1.00 83.38 167 PHE A O 1
ATOM 1366 N N . GLU A 1 168 ? -12.871 6.871 -12.163 1.00 82.44 168 GLU A N 1
ATOM 1367 C CA . GLU A 1 168 ? -11.593 6.651 -12.840 1.00 82.44 168 GLU A CA 1
ATOM 1368 C C . GLU A 1 168 ? -11.288 7.829 -13.765 1.00 82.44 168 GLU A C 1
ATOM 1370 O O . GLU A 1 168 ? -12.118 8.225 -14.587 1.00 82.44 168 GLU A O 1
ATOM 1375 N N . ILE A 1 169 ? -10.079 8.373 -13.646 1.00 82.50 169 ILE A N 1
ATOM 1376 C CA . ILE A 1 169 ? -9.486 9.198 -14.695 1.00 82.50 169 ILE A CA 1
ATOM 1377 C C . ILE A 1 169 ? -8.683 8.233 -15.576 1.00 82.50 169 ILE A C 1
ATOM 1379 O O . ILE A 1 169 ? -7.643 7.738 -15.133 1.00 82.50 169 ILE A O 1
ATOM 1383 N N . PRO A 1 170 ? -9.143 7.922 -16.800 1.00 76.88 170 PRO A N 1
ATOM 1384 C CA . PRO A 1 170 ? -8.527 6.877 -17.603 1.00 76.88 170 PRO A CA 1
ATOM 1385 C C . PRO A 1 170 ? -7.122 7.289 -18.044 1.00 76.88 170 PRO A C 1
ATOM 1387 O O . PRO A 1 170 ? -6.912 8.396 -18.552 1.00 76.88 170 PRO A O 1
ATOM 1390 N N . LEU A 1 171 ? -6.163 6.372 -17.899 1.00 76.06 171 LEU A N 1
ATOM 1391 C CA . LEU A 1 171 ? -4.855 6.511 -18.527 1.00 76.06 171 LEU A CA 1
ATOM 1392 C C . LEU A 1 171 ? -4.901 5.963 -19.954 1.00 76.06 171 LEU A C 1
ATOM 1394 O O . LEU A 1 171 ? -5.429 4.879 -20.197 1.00 76.06 171 LEU A O 1
ATOM 1398 N N . GLN A 1 172 ? -4.306 6.692 -20.895 1.00 76.62 172 GLN A N 1
ATOM 1399 C CA . GLN A 1 172 ? -4.089 6.203 -22.251 1.00 76.62 172 GLN A CA 1
ATOM 1400 C C . GLN A 1 172 ? -2.675 5.633 -22.357 1.00 76.62 172 GLN A C 1
ATOM 1402 O O . GLN A 1 172 ? -1.709 6.312 -22.018 1.00 76.62 172 GLN A O 1
ATOM 1407 N N . LYS A 1 173 ? -2.561 4.392 -22.840 1.00 84.62 173 LYS A N 1
ATOM 1408 C CA . LYS A 1 173 ? -1.270 3.801 -23.198 1.00 84.62 173 LYS A CA 1
ATOM 1409 C C . LYS A 1 173 ? -0.639 4.611 -24.326 1.00 84.62 173 LYS A C 1
ATOM 1411 O O . LYS A 1 173 ? -1.272 4.807 -25.363 1.00 84.62 173 LYS A O 1
ATOM 1416 N N . GLU A 1 174 ? 0.610 5.007 -24.137 1.00 88.19 174 GLU A N 1
ATOM 1417 C CA . GLU A 1 174 ? 1.428 5.612 -25.183 1.00 88.19 174 GLU A CA 1
ATOM 1418 C C . GLU A 1 174 ? 2.366 4.556 -25.791 1.00 88.19 174 GLU A C 1
ATOM 1420 O O . GLU A 1 174 ? 2.832 3.647 -25.095 1.00 88.19 174 GLU A O 1
ATOM 1425 N N . GLU A 1 175 ? 2.641 4.660 -27.095 1.00 90.38 175 GLU A N 1
ATOM 1426 C CA . GLU A 1 175 ? 3.646 3.809 -27.756 1.00 90.38 175 GLU A CA 1
ATOM 1427 C C . GLU A 1 175 ? 5.059 4.157 -27.270 1.00 90.38 175 GLU A C 1
ATOM 1429 O O . GLU A 1 175 ? 5.857 3.266 -26.988 1.00 90.38 175 GLU A O 1
ATOM 1434 N N . ILE A 1 176 ? 5.337 5.458 -27.128 1.00 92.50 176 ILE A N 1
ATOM 1435 C CA . ILE A 1 176 ? 6.570 6.005 -26.561 1.00 92.50 176 ILE A CA 1
ATOM 1436 C C . ILE A 1 176 ? 6.176 7.078 -25.547 1.00 92.50 176 ILE A C 1
ATOM 1438 O O . ILE A 1 176 ? 5.490 8.042 -25.885 1.00 92.50 176 ILE A O 1
ATOM 1442 N N . TRP A 1 177 ? 6.618 6.921 -24.303 1.00 93.00 177 TRP A N 1
ATOM 1443 C CA . TRP A 1 177 ? 6.294 7.836 -23.214 1.00 93.00 177 TRP A CA 1
ATOM 1444 C C . TRP A 1 177 ? 7.289 8.992 -23.165 1.00 93.00 177 TRP A C 1
ATOM 1446 O O . TRP A 1 177 ? 8.495 8.777 -23.046 1.00 93.00 177 TRP A O 1
ATOM 1456 N N . GLU A 1 178 ? 6.798 10.226 -23.219 1.00 91.88 178 GLU A N 1
ATOM 1457 C CA . GLU A 1 178 ? 7.630 11.417 -23.030 1.00 91.88 178 GLU A CA 1
ATOM 1458 C C . GLU A 1 178 ? 7.903 11.647 -21.542 1.00 91.88 178 GLU A C 1
ATOM 1460 O O . GLU A 1 178 ? 6.979 11.875 -20.765 1.00 91.88 178 GLU A O 1
ATOM 1465 N N . VAL A 1 179 ? 9.179 11.623 -21.147 1.00 91.69 179 VAL A N 1
ATOM 1466 C CA . VAL A 1 179 ? 9.592 11.826 -19.753 1.00 91.69 179 VAL A CA 1
ATOM 1467 C C . VAL A 1 179 ? 10.295 13.174 -19.624 1.00 91.69 179 VAL A C 1
ATOM 1469 O O . VAL A 1 179 ? 11.407 13.366 -20.125 1.00 91.69 179 VAL A O 1
ATOM 1472 N N . THR A 1 180 ? 9.641 14.119 -18.947 1.00 88.94 180 THR A N 1
ATOM 1473 C CA . THR A 1 180 ? 10.119 15.502 -18.756 1.00 88.94 180 THR A CA 1
ATOM 1474 C C . THR A 1 180 ? 10.270 15.910 -17.294 1.00 88.94 180 THR A C 1
ATOM 1476 O O . THR A 1 180 ? 10.793 16.989 -17.015 1.00 88.94 180 THR A O 1
ATOM 1479 N N . SER A 1 181 ? 9.861 15.043 -16.366 1.00 89.25 181 SER A N 1
ATOM 1480 C CA . SER A 1 181 ? 10.049 15.153 -14.918 1.00 89.25 181 SER A CA 1
ATOM 1481 C C . SER A 1 181 ? 10.250 13.774 -14.267 1.00 89.25 181 SER A C 1
ATOM 1483 O O . SER A 1 181 ? 9.915 12.746 -14.858 1.00 89.25 181 SER A O 1
ATOM 1485 N N . GLU A 1 182 ? 10.758 13.738 -13.029 1.00 87.88 182 GLU A N 1
ATOM 1486 C CA . GLU A 1 182 ? 10.757 12.509 -12.209 1.00 87.88 182 GLU A CA 1
ATOM 1487 C C . GLU A 1 182 ? 9.332 11.987 -11.970 1.00 87.88 182 GLU A C 1
ATOM 1489 O O . GLU A 1 182 ? 9.109 10.783 -11.893 1.00 87.88 182 GLU A O 1
ATOM 1494 N N . GLU A 1 183 ? 8.356 12.892 -11.898 1.00 89.69 183 GLU A N 1
ATOM 1495 C CA . GLU A 1 183 ? 6.946 12.551 -11.737 1.00 89.69 183 GLU A CA 1
ATOM 1496 C C . GLU A 1 183 ? 6.395 11.817 -12.968 1.00 89.69 183 GLU A C 1
ATOM 1498 O O . GLU A 1 183 ? 5.652 10.850 -12.819 1.00 89.69 183 GLU A O 1
ATOM 1503 N N . ASP A 1 184 ? 6.791 12.213 -14.183 1.00 91.56 184 ASP A N 1
ATOM 1504 C CA . ASP A 1 184 ? 6.415 11.478 -15.399 1.00 91.56 184 ASP A CA 1
ATOM 1505 C C . ASP A 1 184 ? 6.945 10.043 -15.331 1.00 91.56 184 ASP A C 1
ATOM 1507 O O . ASP A 1 184 ? 6.229 9.096 -15.638 1.00 91.56 184 ASP A O 1
ATOM 1511 N N . LEU A 1 185 ? 8.178 9.866 -14.851 1.00 92.69 185 LEU A N 1
ATOM 1512 C CA . LEU A 1 185 ? 8.780 8.547 -14.689 1.00 92.69 185 LEU A CA 1
ATOM 1513 C C . LEU A 1 185 ? 7.989 7.676 -13.696 1.00 92.69 185 LEU A C 1
ATOM 1515 O O . LEU A 1 185 ? 7.740 6.503 -13.975 1.00 92.69 185 LEU A O 1
ATOM 1519 N N . VAL A 1 186 ? 7.557 8.247 -12.565 1.00 94.56 186 VAL A N 1
ATOM 1520 C CA . VAL A 1 186 ? 6.706 7.561 -11.575 1.00 94.56 186 VAL A CA 1
ATOM 1521 C C . VAL A 1 186 ? 5.371 7.140 -12.192 1.00 94.56 186 VAL A C 1
ATOM 1523 O O . VAL A 1 186 ? 4.963 5.994 -12.012 1.00 94.56 186 VAL A O 1
ATOM 1526 N N . GLU A 1 187 ? 4.710 8.013 -12.953 1.00 93.88 187 GLU A N 1
ATOM 1527 C CA . GLU A 1 187 ? 3.428 7.693 -13.597 1.00 93.88 187 GLU A CA 1
ATOM 1528 C C . GLU A 1 187 ? 3.569 6.595 -14.662 1.00 93.88 187 GLU A C 1
ATOM 1530 O O . GLU A 1 187 ? 2.744 5.679 -14.714 1.00 93.88 187 GLU A O 1
ATOM 1535 N N . VAL A 1 188 ? 4.639 6.620 -15.465 1.00 95.00 188 VAL A N 1
ATOM 1536 C CA . VAL A 1 188 ? 4.885 5.571 -16.465 1.00 95.00 188 VAL A CA 1
ATOM 1537 C C . VAL A 1 188 ? 5.154 4.221 -15.790 1.00 95.00 188 VAL A C 1
ATOM 1539 O O . VAL A 1 188 ? 4.603 3.197 -16.202 1.00 95.00 188 VAL A O 1
ATOM 1542 N N . PHE A 1 189 ? 5.969 4.189 -14.728 1.00 95.81 189 PHE A N 1
ATOM 1543 C CA . PHE A 1 189 ? 6.223 2.945 -13.995 1.00 95.81 189 PHE A CA 1
ATOM 1544 C C . PHE A 1 189 ? 4.989 2.439 -13.255 1.00 95.81 189 PHE A C 1
ATOM 1546 O O . PHE A 1 189 ? 4.754 1.231 -13.249 1.00 95.81 189 PHE A O 1
ATOM 1553 N N . LYS A 1 190 ? 4.176 3.333 -12.679 1.00 95.44 190 LYS A N 1
ATOM 1554 C CA . LYS A 1 190 ? 2.882 2.969 -12.095 1.00 95.44 190 LYS A CA 1
ATOM 1555 C C . LYS A 1 190 ? 2.024 2.258 -13.134 1.00 95.44 190 LYS A C 1
ATOM 1557 O O . LYS A 1 190 ? 1.571 1.149 -12.866 1.00 95.44 190 LYS A O 1
ATOM 1562 N N . TYR A 1 191 ? 1.872 2.841 -14.325 1.00 93.56 191 TYR A N 1
ATOM 1563 C CA . TYR A 1 191 ? 1.121 2.223 -15.417 1.00 93.56 191 TYR A CA 1
ATOM 1564 C C . TYR A 1 191 ? 1.648 0.834 -15.772 1.00 93.56 191 TYR A C 1
ATOM 1566 O O . TYR A 1 191 ? 0.872 -0.123 -15.814 1.00 93.56 191 TYR A O 1
ATOM 1574 N N . ALA A 1 192 ? 2.961 0.714 -15.991 1.00 94.50 192 ALA A N 1
ATOM 1575 C CA . ALA A 1 192 ? 3.578 -0.551 -16.363 1.00 94.50 192 ALA A CA 1
ATOM 1576 C C . ALA A 1 192 ? 3.340 -1.631 -15.299 1.00 94.50 192 ALA A C 1
ATOM 1578 O O . ALA A 1 192 ? 2.956 -2.749 -15.623 1.00 94.50 192 ALA A O 1
ATOM 1579 N N . MET A 1 193 ? 3.521 -1.292 -14.021 1.00 93.94 193 MET A N 1
ATOM 1580 C CA . MET A 1 193 ? 3.406 -2.223 -12.896 1.00 93.94 193 MET A CA 1
ATOM 1581 C C . MET A 1 193 ? 1.967 -2.575 -12.513 1.00 93.94 193 MET A C 1
ATOM 1583 O O . MET A 1 193 ? 1.722 -3.684 -12.040 1.00 93.94 193 MET A O 1
ATOM 1587 N N . GLU A 1 194 ? 1.021 -1.657 -12.691 1.00 91.12 194 GLU A N 1
ATOM 1588 C CA . GLU A 1 194 ? -0.410 -1.909 -12.489 1.00 91.12 194 GLU A CA 1
ATOM 1589 C C . GLU A 1 194 ? -0.961 -2.849 -13.570 1.00 91.12 194 GLU A C 1
ATOM 1591 O O . GLU A 1 194 ? -1.702 -3.780 -13.263 1.00 91.12 194 GLU A O 1
ATOM 1596 N N . ASN A 1 195 ? -0.537 -2.657 -14.824 1.00 89.31 195 ASN A N 1
ATOM 1597 C CA . ASN A 1 195 ? -1.000 -3.446 -15.970 1.00 89.31 195 ASN A CA 1
ATOM 1598 C C . ASN A 1 195 ? -0.102 -4.651 -16.296 1.00 89.31 195 ASN A C 1
ATOM 1600 O O . ASN A 1 195 ? -0.390 -5.396 -17.231 1.00 89.31 195 ASN A O 1
ATOM 1604 N N . MET A 1 196 ? 0.976 -4.854 -15.533 1.00 91.31 196 MET A N 1
ATOM 1605 C CA . MET A 1 196 ? 1.994 -5.886 -15.770 1.00 91.31 196 MET A CA 1
ATOM 1606 C C . MET A 1 196 ? 2.523 -5.897 -17.218 1.00 91.31 196 MET A C 1
ATOM 1608 O O . MET A 1 196 ? 2.677 -6.960 -17.828 1.00 91.31 196 MET A O 1
ATOM 1612 N N . GLU A 1 197 ? 2.783 -4.710 -17.771 1.00 92.38 197 GLU A N 1
ATOM 1613 C CA . GLU A 1 197 ? 3.308 -4.532 -19.129 1.00 92.38 197 GLU A CA 1
ATOM 1614 C C . GLU A 1 197 ? 4.666 -5.222 -19.278 1.00 92.38 197 GLU A C 1
ATOM 1616 O O . GLU A 1 197 ? 5.566 -5.027 -18.468 1.00 92.38 197 GLU A O 1
ATOM 1621 N N . GLU A 1 198 ? 4.853 -6.002 -20.342 1.00 92.38 198 GLU A N 1
ATOM 1622 C CA . GLU A 1 198 ? 6.122 -6.708 -20.573 1.00 92.38 198 GLU A CA 1
ATOM 1623 C C . GLU A 1 198 ? 7.263 -5.741 -20.902 1.00 92.38 198 GLU A C 1
ATOM 1625 O O . GLU A 1 198 ? 8.425 -6.011 -20.598 1.00 92.38 198 GLU A O 1
ATOM 1630 N N . SER A 1 199 ? 6.947 -4.595 -21.509 1.00 94.94 199 SER A N 1
ATOM 1631 C CA . SER A 1 199 ? 7.922 -3.538 -21.748 1.00 94.94 199 SER A CA 1
ATOM 1632 C C . SER A 1 199 ? 7.277 -2.172 -21.945 1.00 94.94 199 SER A C 1
ATOM 1634 O O . SER A 1 199 ? 6.139 -2.079 -22.402 1.00 94.94 199 SER A O 1
ATOM 1636 N N . ILE A 1 200 ? 8.053 -1.125 -21.682 1.00 95.50 200 ILE A N 1
ATOM 1637 C CA . ILE A 1 200 ? 7.741 0.272 -22.005 1.00 95.50 200 ILE A CA 1
ATOM 1638 C C . ILE A 1 200 ? 8.904 0.897 -22.771 1.00 95.50 200 ILE A C 1
ATOM 1640 O O . ILE A 1 200 ? 10.064 0.524 -22.570 1.00 95.50 200 ILE A O 1
ATOM 1644 N N . GLU A 1 201 ? 8.597 1.870 -23.623 1.00 94.69 201 GLU A N 1
ATOM 1645 C CA . GLU A 1 201 ? 9.592 2.665 -24.341 1.00 94.69 201 GLU A CA 1
ATOM 1646 C C . GLU A 1 201 ? 9.459 4.133 -23.935 1.00 94.69 201 GLU A C 1
ATOM 1648 O O . GLU A 1 201 ? 8.366 4.694 -23.925 1.00 94.69 201 GLU A O 1
ATOM 1653 N N . LEU A 1 202 ? 10.576 4.738 -23.538 1.00 93.56 202 LEU A N 1
ATOM 1654 C CA . LEU A 1 202 ? 10.648 6.079 -22.970 1.00 93.56 202 LEU A CA 1
ATOM 1655 C C . LEU A 1 202 ? 11.479 6.975 -23.877 1.00 93.56 202 LEU A C 1
ATOM 1657 O O . LEU A 1 202 ? 12.616 6.633 -24.202 1.00 93.56 202 LEU A O 1
ATOM 1661 N N . ASN A 1 203 ? 10.956 8.151 -24.202 1.00 92.00 203 ASN A N 1
ATOM 1662 C CA . ASN A 1 203 ? 11.753 9.260 -24.694 1.00 92.00 203 ASN A CA 1
ATOM 1663 C C . ASN A 1 203 ? 12.219 10.097 -23.496 1.00 92.00 203 ASN A C 1
ATOM 1665 O O . ASN A 1 203 ? 11.446 10.867 -22.921 1.00 92.00 203 ASN A O 1
ATOM 1669 N N . ILE A 1 204 ? 13.473 9.910 -23.084 1.00 90.31 204 ILE A N 1
ATOM 1670 C CA . ILE A 1 204 ? 13.991 10.393 -21.798 1.00 90.31 204 ILE A CA 1
ATOM 1671 C C . ILE A 1 204 ? 15.324 11.132 -21.968 1.00 90.31 204 ILE A C 1
ATOM 1673 O O . ILE A 1 204 ? 16.140 10.806 -22.832 1.00 90.31 204 ILE A O 1
ATOM 1677 N N . HIS A 1 205 ? 15.551 12.153 -21.139 1.00 87.69 205 HIS A N 1
ATOM 1678 C CA . HIS A 1 205 ? 16.826 12.868 -21.104 1.00 87.69 205 HIS A CA 1
ATOM 1679 C C . HIS A 1 205 ? 17.952 11.971 -20.567 1.00 87.69 205 HIS A C 1
ATOM 1681 O O . HIS A 1 205 ? 17.756 11.233 -19.598 1.00 87.69 205 HIS A O 1
ATOM 1687 N N . LYS A 1 206 ? 19.155 12.081 -21.147 1.00 82.19 206 LYS A N 1
ATOM 1688 C CA . LYS A 1 206 ? 20.307 11.219 -20.813 1.00 82.19 206 LYS A CA 1
ATOM 1689 C C . LYS A 1 206 ? 20.648 11.142 -19.323 1.00 82.19 206 LYS A C 1
ATOM 1691 O O . LYS A 1 206 ? 21.009 10.079 -18.826 1.00 82.19 206 LYS A O 1
ATOM 1696 N N . ASP A 1 207 ? 20.485 12.249 -18.604 1.00 84.44 207 ASP A N 1
ATOM 1697 C CA . ASP A 1 207 ? 20.849 12.339 -17.186 1.00 84.44 207 ASP A CA 1
ATOM 1698 C C . ASP A 1 207 ? 19.950 11.474 -16.286 1.00 84.44 207 ASP A C 1
ATOM 1700 O O . ASP A 1 207 ? 20.343 11.121 -15.176 1.00 84.44 207 ASP A O 1
ATOM 1704 N N . TRP A 1 208 ? 18.761 11.090 -16.759 1.00 85.06 208 TRP A N 1
ATOM 1705 C CA . TRP A 1 208 ? 17.796 10.279 -16.005 1.00 85.06 208 TRP A CA 1
ATOM 1706 C C . TRP A 1 208 ? 17.798 8.802 -16.393 1.00 85.06 208 TRP A C 1
ATOM 1708 O O . TRP A 1 208 ? 17.074 8.006 -15.806 1.00 85.06 208 TRP A O 1
ATOM 1718 N N . MET A 1 209 ? 18.643 8.411 -17.347 1.00 83.00 209 MET A N 1
ATOM 1719 C CA . MET A 1 209 ? 18.778 7.024 -17.807 1.00 83.00 209 MET A CA 1
ATOM 1720 C C . MET A 1 209 ? 19.680 6.171 -16.909 1.00 83.00 209 MET A C 1
ATOM 1722 O O . MET A 1 209 ? 20.105 5.089 -17.308 1.00 83.00 209 MET A O 1
ATOM 1726 N N . ASN A 1 210 ? 20.034 6.659 -15.724 1.00 85.94 210 ASN A N 1
ATOM 1727 C CA . ASN A 1 210 ? 20.898 5.934 -14.807 1.00 85.94 210 ASN A CA 1
ATOM 1728 C C . ASN A 1 210 ? 20.076 4.994 -13.904 1.00 85.94 210 ASN A C 1
ATOM 1730 O O . ASN A 1 210 ? 18.904 5.238 -13.610 1.00 85.94 210 ASN A O 1
ATOM 1734 N N . GLU A 1 211 ? 20.717 3.918 -13.450 1.00 88.25 211 GLU A N 1
ATOM 1735 C CA . GLU A 1 211 ? 20.085 2.869 -12.644 1.00 88.25 211 GLU A CA 1
ATOM 1736 C C . GLU A 1 211 ? 19.491 3.403 -11.332 1.00 88.25 211 GLU A C 1
ATOM 1738 O O . GLU A 1 211 ? 18.423 2.960 -10.917 1.00 88.25 211 GLU A O 1
ATOM 1743 N N . GLU A 1 212 ? 20.131 4.396 -10.708 1.00 92.00 212 GLU A N 1
ATOM 1744 C CA . GLU A 1 212 ? 19.680 4.982 -9.445 1.00 92.00 212 GLU A CA 1
ATOM 1745 C C . GLU A 1 212 ? 18.352 5.736 -9.602 1.00 92.00 212 GLU A C 1
ATOM 1747 O O . GLU A 1 212 ? 17.438 5.538 -8.800 1.00 92.00 212 GLU A O 1
ATOM 1752 N N . THR A 1 213 ? 18.213 6.567 -10.639 1.00 91.81 213 THR A N 1
ATOM 1753 C CA . THR A 1 213 ? 16.975 7.306 -10.938 1.00 91.81 213 THR A CA 1
ATOM 1754 C C . THR A 1 213 ? 15.815 6.348 -11.206 1.00 91.81 213 THR A C 1
ATOM 1756 O O . THR A 1 213 ? 14.735 6.501 -10.635 1.00 91.81 213 THR A O 1
ATOM 1759 N N . ILE A 1 214 ? 16.050 5.317 -12.016 1.00 92.00 214 ILE A N 1
ATOM 1760 C CA . ILE A 1 214 ? 15.042 4.304 -12.349 1.00 92.00 214 ILE A CA 1
ATOM 1761 C C . ILE A 1 214 ? 14.640 3.498 -11.115 1.00 92.00 214 ILE A C 1
ATOM 1763 O O . ILE A 1 214 ? 13.451 3.333 -10.837 1.00 92.00 214 ILE A O 1
ATOM 1767 N N . TYR A 1 215 ? 15.623 3.051 -10.332 1.00 92.25 215 TYR A N 1
ATOM 1768 C CA . TYR A 1 215 ? 15.378 2.338 -9.087 1.00 92.25 215 TYR A CA 1
ATOM 1769 C C . TYR A 1 215 ? 14.547 3.185 -8.119 1.00 92.25 215 TYR A C 1
ATOM 1771 O O . TYR A 1 215 ? 13.552 2.698 -7.584 1.00 92.25 215 TYR A O 1
ATOM 1779 N N . LYS A 1 216 ? 14.897 4.465 -7.929 1.00 93.25 216 LYS A N 1
ATOM 1780 C CA . LYS A 1 216 ? 14.146 5.401 -7.077 1.00 93.25 216 LYS A CA 1
ATOM 1781 C C . LYS A 1 216 ? 12.699 5.566 -7.534 1.00 93.25 216 LYS A C 1
ATOM 1783 O O . LYS A 1 216 ? 11.808 5.520 -6.688 1.00 93.25 216 LYS A O 1
ATOM 1788 N N . ALA A 1 217 ? 12.452 5.695 -8.838 1.00 94.81 217 ALA A N 1
ATOM 1789 C CA . ALA A 1 217 ? 11.097 5.797 -9.375 1.00 94.81 217 ALA A CA 1
ATOM 1790 C C . ALA A 1 217 ? 10.280 4.521 -9.114 1.00 94.81 217 ALA A C 1
ATOM 1792 O O . ALA A 1 217 ? 9.169 4.603 -8.595 1.00 94.81 217 ALA A O 1
ATOM 1793 N N . ILE A 1 218 ? 10.854 3.337 -9.360 1.00 94.12 218 ILE A N 1
ATOM 1794 C CA . ILE A 1 218 ? 10.203 2.054 -9.049 1.00 94.12 218 ILE A CA 1
ATOM 1795 C C . ILE A 1 218 ? 9.916 1.938 -7.546 1.00 94.12 218 ILE A C 1
ATOM 1797 O O . ILE A 1 218 ? 8.813 1.551 -7.160 1.00 94.12 218 ILE A O 1
ATOM 1801 N N . GLN A 1 219 ? 10.869 2.288 -6.673 1.00 92.94 219 GLN A N 1
ATOM 1802 C CA . GLN A 1 219 ? 10.633 2.260 -5.225 1.00 92.94 219 GLN A CA 1
ATOM 1803 C C . GLN A 1 219 ? 9.528 3.231 -4.809 1.00 92.94 219 GLN A C 1
ATOM 1805 O O . GLN A 1 219 ? 8.692 2.869 -3.985 1.00 92.94 219 GLN A O 1
ATOM 1810 N N . LYS A 1 220 ? 9.484 4.428 -5.406 1.00 94.94 220 LYS A N 1
ATOM 1811 C CA . LYS A 1 220 ? 8.436 5.415 -5.145 1.00 94.94 220 LYS A CA 1
ATOM 1812 C C . LYS A 1 220 ? 7.060 4.892 -5.548 1.00 94.94 220 LYS A C 1
ATOM 1814 O O . LYS A 1 220 ? 6.119 5.052 -4.774 1.00 94.94 220 LYS A O 1
ATOM 1819 N N . VAL A 1 221 ? 6.939 4.229 -6.700 1.00 96.12 221 VAL A N 1
ATOM 1820 C CA . VAL A 1 221 ? 5.690 3.566 -7.110 1.00 96.12 221 VAL A CA 1
ATOM 1821 C C . VAL A 1 221 ? 5.285 2.513 -6.079 1.00 96.12 221 VAL A C 1
ATOM 1823 O O . VAL A 1 221 ? 4.172 2.562 -5.563 1.00 96.12 221 VAL A O 1
ATOM 1826 N N . ARG A 1 222 ? 6.207 1.618 -5.702 1.00 92.88 222 ARG A N 1
ATOM 1827 C CA . ARG A 1 222 ? 5.944 0.528 -4.745 1.00 92.88 222 ARG A CA 1
ATOM 1828 C C . ARG A 1 222 ? 5.513 1.014 -3.366 1.00 92.88 222 ARG A C 1
ATOM 1830 O O . ARG A 1 222 ? 4.656 0.390 -2.754 1.00 92.88 222 ARG A O 1
ATOM 1837 N N . SER A 1 223 ? 6.117 2.090 -2.865 1.00 92.50 223 SER A N 1
ATOM 1838 C CA . SER A 1 223 ? 5.782 2.639 -1.548 1.00 92.50 223 SER A CA 1
ATOM 1839 C C . SER A 1 223 ? 4.487 3.453 -1.551 1.00 92.50 223 SER A C 1
ATOM 1841 O O . SER A 1 223 ? 3.946 3.718 -0.485 1.00 92.50 223 SER A O 1
ATOM 1843 N N . THR A 1 224 ? 4.023 3.896 -2.725 1.00 95.12 224 THR A N 1
ATOM 1844 C CA . THR A 1 224 ? 2.879 4.812 -2.853 1.00 95.12 224 THR A CA 1
ATOM 1845 C C . THR A 1 224 ? 1.608 4.097 -3.305 1.00 95.12 224 THR A C 1
ATOM 1847 O O . THR A 1 224 ? 0.530 4.458 -2.849 1.00 95.12 224 THR A O 1
ATOM 1850 N N . PHE A 1 225 ? 1.715 3.095 -4.182 1.00 95.94 225 PHE A N 1
ATOM 1851 C CA . PHE A 1 225 ? 0.566 2.466 -4.838 1.00 95.94 225 PHE A CA 1
ATOM 1852 C C . PHE A 1 225 ? 0.510 0.962 -4.538 1.00 95.94 225 PHE A C 1
ATOM 1854 O O . PHE A 1 225 ? 1.137 0.169 -5.255 1.00 95.94 225 PHE A O 1
ATOM 1861 N N . PRO A 1 226 ? -0.251 0.540 -3.509 1.00 95.25 226 PRO A N 1
ATOM 1862 C CA . PRO A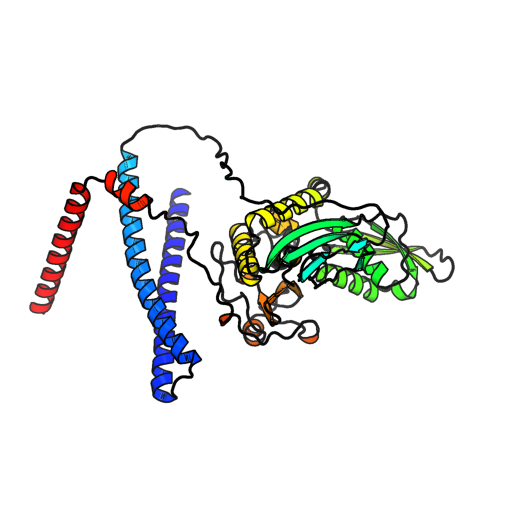 1 226 ? -0.333 -0.864 -3.097 1.00 95.25 226 PRO A CA 1
ATOM 1863 C C . PRO A 1 226 ? -0.922 -1.796 -4.168 1.00 95.25 226 PRO A C 1
ATOM 1865 O O . PRO A 1 226 ? -0.686 -3.003 -4.119 1.00 95.25 226 PRO A O 1
ATOM 1868 N N . ILE A 1 227 ? -1.643 -1.252 -5.156 1.00 92.06 227 ILE A N 1
ATOM 1869 C CA . ILE A 1 227 ? -2.215 -2.017 -6.273 1.00 92.06 227 ILE A CA 1
ATOM 1870 C C . ILE A 1 227 ? -1.171 -2.530 -7.274 1.00 92.06 227 ILE A C 1
ATOM 1872 O O . ILE A 1 227 ? -1.431 -3.463 -8.031 1.00 92.06 227 ILE A O 1
ATOM 1876 N N . THR A 1 228 ? 0.018 -1.926 -7.289 1.00 92.88 228 THR A N 1
ATOM 1877 C CA . THR A 1 228 ? 1.037 -2.223 -8.298 1.00 92.88 228 THR A CA 1
ATOM 1878 C C . THR A 1 228 ? 1.755 -3.541 -8.024 1.00 92.88 228 THR A C 1
ATOM 1880 O O . THR A 1 228 ? 2.055 -3.900 -6.881 1.00 92.88 228 THR A O 1
ATOM 1883 N N . THR A 1 229 ? 2.084 -4.264 -9.094 1.00 90.88 229 THR A N 1
ATOM 1884 C CA . THR A 1 229 ? 2.820 -5.526 -8.995 1.00 90.88 229 THR A CA 1
ATOM 1885 C C . THR A 1 229 ? 4.315 -5.276 -9.133 1.00 90.88 229 THR A C 1
ATOM 1887 O O . THR A 1 229 ? 4.770 -4.571 -10.034 1.00 90.88 229 THR A O 1
ATOM 1890 N N . ARG A 1 230 ? 5.117 -5.861 -8.236 1.00 87.19 230 ARG A N 1
ATOM 1891 C CA . ARG A 1 230 ? 6.575 -5.720 -8.284 1.00 87.19 230 ARG A CA 1
ATOM 1892 C C . ARG A 1 230 ? 7.151 -6.604 -9.400 1.00 87.19 230 ARG A C 1
ATOM 1894 O O . ARG A 1 230 ? 6.971 -7.817 -9.326 1.00 87.19 230 ARG A O 1
ATOM 1901 N N . PRO A 1 231 ? 7.915 -6.058 -10.361 1.00 90.00 231 PRO A N 1
ATOM 1902 C CA . PRO A 1 231 ? 8.716 -6.896 -11.242 1.00 90.00 231 PRO A CA 1
ATOM 1903 C C . PRO A 1 231 ? 9.835 -7.569 -10.433 1.00 90.00 231 PRO A C 1
ATOM 1905 O O . PRO A 1 231 ? 10.520 -6.926 -9.628 1.00 90.00 231 PRO A O 1
ATOM 1908 N N . GLN A 1 232 ? 10.035 -8.870 -10.635 1.00 86.88 232 GLN A N 1
ATOM 1909 C CA . GLN A 1 232 ? 11.153 -9.605 -10.050 1.00 86.88 232 GLN A CA 1
ATOM 1910 C C . GLN A 1 232 ? 12.479 -9.103 -10.630 1.00 86.88 232 GLN A C 1
ATOM 1912 O O . GLN A 1 232 ? 13.455 -8.964 -9.889 1.00 86.88 232 GLN A O 1
ATOM 1917 N N . ARG A 1 233 ? 12.497 -8.803 -11.936 1.00 90.69 233 ARG A N 1
ATOM 1918 C CA . ARG A 1 233 ? 13.649 -8.265 -12.671 1.00 90.69 233 ARG A CA 1
ATOM 1919 C C . ARG A 1 233 ? 13.193 -7.250 -13.715 1.00 90.69 233 ARG A C 1
ATOM 1921 O O . ARG A 1 233 ? 12.057 -7.301 -14.182 1.00 90.69 233 ARG A O 1
ATOM 1928 N N . TYR A 1 234 ? 14.088 -6.342 -14.086 1.00 93.31 234 TYR A N 1
ATOM 1929 C CA . TYR A 1 234 ? 13.910 -5.492 -15.256 1.00 93.31 234 TYR A CA 1
ATOM 1930 C C . TYR A 1 234 ? 15.241 -5.295 -15.980 1.00 93.31 234 TYR A C 1
ATOM 1932 O O . TYR A 1 234 ? 16.304 -5.316 -15.360 1.00 93.31 234 TYR A O 1
ATOM 1940 N N . GLU A 1 235 ? 15.173 -5.100 -17.292 1.00 94.38 235 GLU A N 1
ATOM 1941 C CA . GLU A 1 235 ? 16.334 -4.892 -18.156 1.00 94.38 235 GLU A CA 1
ATOM 1942 C C . GLU A 1 235 ? 16.180 -3.595 -18.948 1.00 94.38 235 GLU A C 1
ATOM 1944 O O . GLU A 1 235 ? 15.133 -3.340 -19.547 1.00 94.38 235 GLU A O 1
ATOM 1949 N N . MET A 1 236 ? 17.236 -2.781 -18.960 1.00 92.25 236 MET A N 1
ATOM 1950 C CA . MET A 1 236 ? 17.280 -1.498 -19.658 1.00 92.25 236 MET A CA 1
ATOM 1951 C C . MET A 1 236 ? 18.089 -1.623 -20.949 1.00 92.25 236 MET A C 1
ATOM 1953 O O . MET A 1 236 ? 19.274 -1.954 -20.922 1.00 92.25 236 MET A O 1
ATOM 1957 N N . ASN A 1 237 ? 17.454 -1.322 -22.078 1.00 90.62 237 ASN A N 1
ATOM 1958 C CA . ASN A 1 237 ? 18.041 -1.374 -23.411 1.00 90.62 237 ASN A CA 1
ATOM 1959 C C . ASN A 1 237 ? 17.935 -0.002 -24.082 1.00 90.62 237 ASN A C 1
ATOM 1961 O O . ASN A 1 237 ? 16.878 0.622 -24.066 1.00 90.62 237 ASN A O 1
ATOM 1965 N N . TYR A 1 238 ? 19.016 0.462 -24.707 1.00 82.44 238 TYR A N 1
ATOM 1966 C CA . TYR A 1 238 ? 19.092 1.814 -25.267 1.00 82.44 238 TYR A CA 1
ATOM 1967 C C . TYR A 1 238 ? 19.440 1.772 -26.749 1.00 82.44 238 TYR A C 1
ATOM 1969 O O . TYR A 1 238 ? 20.368 1.063 -27.152 1.00 82.44 238 TYR A O 1
ATOM 1977 N N . THR A 1 239 ? 18.770 2.585 -27.563 1.00 68.81 239 THR A N 1
ATOM 1978 C CA . THR A 1 239 ? 19.199 2.810 -28.949 1.00 68.81 239 THR A CA 1
ATOM 1979 C C . THR A 1 239 ? 20.155 3.997 -29.028 1.00 68.81 239 THR A C 1
ATOM 1981 O O . THR A 1 239 ? 19.939 5.041 -28.414 1.00 68.81 239 THR A O 1
ATOM 1984 N N . LYS A 1 240 ? 21.227 3.855 -29.818 1.00 57.50 240 LYS A N 1
ATOM 1985 C CA . LYS A 1 240 ? 22.243 4.908 -30.020 1.00 57.50 240 LYS A CA 1
ATOM 1986 C C . LYS A 1 240 ? 21.782 6.064 -30.912 1.00 57.50 240 LYS A C 1
ATOM 1988 O O . LYS A 1 240 ? 22.510 7.048 -31.019 1.00 57.50 240 LYS A O 1
ATOM 1993 N N . GLU A 1 241 ? 20.622 5.955 -31.558 1.00 57.56 241 GLU A N 1
ATOM 1994 C CA . GLU A 1 241 ? 20.054 7.021 -32.388 1.00 57.56 241 GLU A CA 1
ATOM 1995 C C . GLU A 1 241 ? 19.489 8.126 -31.488 1.00 57.56 241 GLU A C 1
ATOM 1997 O O . GLU A 1 241 ? 18.297 8.210 -31.216 1.00 57.56 241 GLU A O 1
ATOM 2002 N N . ALA A 1 242 ? 20.397 8.942 -30.957 1.00 55.94 242 ALA A N 1
ATOM 2003 C CA . ALA A 1 242 ? 20.066 10.151 -30.230 1.00 55.94 242 ALA A CA 1
ATOM 2004 C C . ALA A 1 242 ? 19.570 11.206 -31.224 1.00 55.94 242 ALA A C 1
ATOM 2006 O O . ALA A 1 242 ? 20.295 11.605 -32.139 1.00 55.94 242 ALA A O 1
ATOM 2007 N N . VAL A 1 243 ? 18.347 11.688 -31.023 1.00 56.12 243 VAL A N 1
ATOM 2008 C CA . VAL A 1 243 ? 17.890 12.938 -31.628 1.00 56.12 243 VAL A CA 1
ATOM 2009 C C . VAL A 1 243 ? 18.102 14.016 -30.560 1.00 56.12 243 VAL A C 1
ATOM 2011 O O . VAL A 1 243 ? 17.252 14.227 -29.701 1.00 56.12 243 VAL A O 1
ATOM 2014 N N . TYR A 1 244 ? 19.272 14.669 -30.586 1.00 66.50 244 TYR A N 1
ATOM 2015 C CA . TYR A 1 244 ? 19.747 15.632 -29.569 1.00 66.50 244 TYR A CA 1
ATOM 2016 C C . TYR A 1 244 ? 20.033 15.009 -28.180 1.00 66.50 244 TYR A C 1
ATOM 2018 O O . TYR A 1 244 ? 20.738 14.007 -28.113 1.00 66.50 244 TYR A O 1
ATOM 2026 N N . ASP A 1 245 ? 19.567 15.621 -27.079 1.00 70.94 245 ASP A N 1
ATOM 2027 C CA . ASP A 1 245 ? 19.809 15.191 -25.683 1.00 70.94 245 ASP A CA 1
ATOM 2028 C C . ASP A 1 245 ? 18.806 14.139 -25.164 1.00 70.94 245 ASP A C 1
ATOM 2030 O O . ASP A 1 245 ? 18.890 13.704 -24.008 1.00 70.94 245 ASP A O 1
ATOM 2034 N N . LYS A 1 246 ? 17.842 13.739 -26.002 1.00 74.06 246 LYS A N 1
ATOM 2035 C CA . LYS A 1 246 ? 16.864 12.703 -25.678 1.00 74.06 246 LYS A CA 1
ATOM 2036 C C . LYS A 1 246 ? 17.245 11.371 -26.318 1.00 74.06 246 LYS A C 1
ATOM 2038 O O . LYS A 1 246 ? 17.660 11.312 -27.478 1.00 74.06 246 LYS A O 1
ATOM 2043 N N . HIS A 1 247 ? 17.069 10.304 -25.552 1.00 84.25 247 HIS A N 1
ATOM 2044 C CA . HIS A 1 247 ? 17.319 8.937 -25.977 1.00 84.25 247 HIS A CA 1
ATOM 2045 C C . HIS A 1 247 ? 16.063 8.094 -25.811 1.00 84.25 247 HIS A C 1
ATOM 2047 O O . HIS A 1 247 ? 15.293 8.278 -24.866 1.00 84.25 247 HIS A O 1
ATOM 2053 N N . LEU A 1 248 ? 15.920 7.114 -26.700 1.00 89.94 248 LEU A N 1
ATOM 2054 C CA . LEU A 1 248 ? 14.927 6.066 -26.552 1.00 89.94 248 LEU A CA 1
ATOM 2055 C C . LEU A 1 248 ? 15.481 4.973 -25.627 1.00 89.94 248 LEU A C 1
ATOM 2057 O O . LEU A 1 248 ? 16.500 4.332 -25.919 1.00 89.94 248 LEU A O 1
ATOM 2061 N N . LEU A 1 249 ? 14.809 4.792 -24.495 1.00 91.38 249 LEU A N 1
ATOM 2062 C CA . LEU A 1 249 ? 15.090 3.770 -23.497 1.00 91.38 249 LEU A CA 1
ATOM 2063 C C . LEU A 1 249 ? 13.940 2.768 -23.473 1.00 91.38 249 LEU A C 1
ATOM 2065 O O . LEU A 1 249 ? 12.810 3.119 -23.152 1.00 91.38 249 LEU A O 1
ATOM 2069 N N . LYS A 1 250 ? 14.243 1.506 -23.758 1.00 93.88 250 LYS A N 1
ATOM 2070 C CA . LYS A 1 250 ? 13.316 0.393 -23.595 1.00 93.88 250 LYS A CA 1
ATOM 2071 C C . LYS A 1 250 ? 13.582 -0.318 -22.279 1.00 93.88 250 LYS A C 1
ATOM 2073 O O . LYS A 1 250 ? 14.696 -0.785 -22.044 1.00 93.88 250 LYS A O 1
ATOM 2078 N N . ILE A 1 251 ? 12.554 -0.454 -21.454 1.00 94.81 251 ILE A N 1
ATOM 2079 C CA . ILE A 1 251 ? 12.613 -1.221 -20.208 1.00 94.81 251 ILE A CA 1
ATOM 2080 C C . ILE A 1 251 ? 11.730 -2.448 -20.370 1.00 94.81 251 ILE A C 1
ATOM 2082 O O . ILE A 1 251 ? 10.564 -2.315 -20.724 1.00 94.81 251 ILE A O 1
ATOM 2086 N N . THR A 1 252 ? 12.295 -3.632 -20.147 1.00 95.94 252 THR A N 1
ATOM 2087 C CA . THR A 1 252 ? 11.575 -4.915 -20.181 1.00 95.94 252 THR A CA 1
ATOM 2088 C C . THR A 1 252 ? 11.420 -5.434 -18.759 1.00 95.94 252 THR A C 1
ATOM 2090 O O . THR A 1 252 ? 12.386 -5.390 -18.000 1.00 95.94 252 THR A O 1
ATOM 2093 N N . PHE A 1 253 ? 10.230 -5.906 -18.394 1.00 94.00 253 PHE A N 1
ATOM 2094 C CA . PHE A 1 253 ? 9.897 -6.359 -17.045 1.00 94.00 253 PHE A CA 1
ATOM 2095 C C . PHE A 1 253 ? 9.632 -7.861 -17.009 1.00 94.00 253 PHE A C 1
ATOM 2097 O O . PHE A 1 253 ? 8.946 -8.408 -17.871 1.00 94.00 253 PHE A O 1
ATOM 2104 N N . ASP A 1 254 ? 10.108 -8.512 -15.952 1.00 92.25 254 ASP A N 1
ATOM 2105 C CA . ASP A 1 254 ? 9.736 -9.879 -15.606 1.00 92.25 254 ASP A CA 1
ATOM 2106 C C . ASP A 1 254 ? 9.046 -9.883 -14.241 1.00 92.25 254 ASP A C 1
ATOM 2108 O O . ASP A 1 254 ? 9.674 -9.627 -13.212 1.00 92.25 254 ASP A O 1
ATOM 2112 N N . TYR A 1 255 ? 7.741 -10.156 -14.234 1.00 89.50 255 TYR A N 1
ATOM 2113 C CA . TYR A 1 255 ? 6.927 -10.255 -13.019 1.00 89.50 255 TYR A CA 1
ATOM 2114 C C . TYR A 1 255 ? 6.909 -11.662 -12.417 1.00 89.50 255 TYR A C 1
ATOM 2116 O O . TYR A 1 255 ? 6.438 -11.821 -11.295 1.00 89.50 255 TYR A O 1
ATOM 2124 N N . ASN A 1 256 ? 7.379 -12.680 -13.150 1.00 86.56 256 ASN A N 1
ATOM 2125 C CA . ASN A 1 256 ? 7.329 -14.086 -12.739 1.00 86.56 256 ASN A CA 1
ATOM 2126 C C . ASN A 1 256 ? 5.915 -14.577 -12.328 1.00 86.56 256 ASN A C 1
ATOM 2128 O O . ASN A 1 256 ? 5.741 -15.463 -11.494 1.00 86.56 256 ASN A O 1
ATOM 2132 N N . ILE A 1 257 ? 4.864 -14.007 -12.931 1.00 82.31 257 ILE A N 1
ATOM 2133 C CA . ILE A 1 257 ? 3.476 -14.470 -12.778 1.00 82.31 257 ILE A CA 1
ATOM 2134 C C . ILE A 1 257 ? 3.153 -15.351 -13.987 1.00 82.31 257 ILE A C 1
ATOM 2136 O O . ILE A 1 257 ? 2.956 -14.855 -15.099 1.00 82.31 257 ILE A O 1
ATOM 2140 N N . GLY A 1 258 ? 3.178 -16.669 -13.767 1.00 65.31 258 GLY A N 1
ATOM 2141 C CA . GLY A 1 258 ? 3.222 -17.683 -14.827 1.00 65.31 258 GLY A CA 1
ATOM 2142 C C . GLY A 1 258 ? 1.918 -17.929 -15.593 1.00 65.31 258 GLY A C 1
ATOM 2143 O O . GLY A 1 258 ? 1.960 -18.513 -16.674 1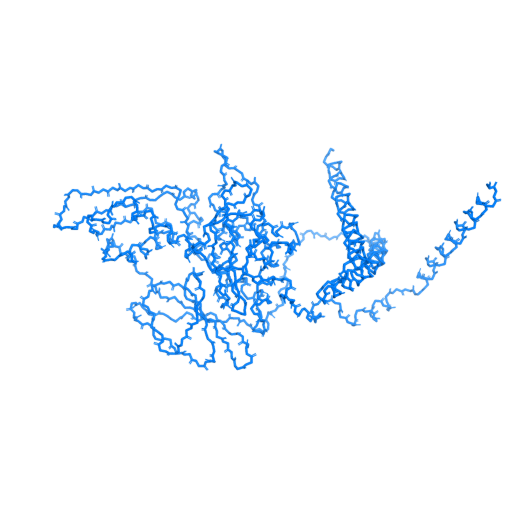.00 65.31 258 GLY A O 1
ATOM 2144 N N . GLU A 1 259 ? 0.762 -17.485 -15.091 1.00 73.25 259 GLU A N 1
ATOM 2145 C CA . GLU A 1 259 ? -0.529 -17.747 -15.738 1.00 73.25 259 GLU A CA 1
ATOM 2146 C C . GLU A 1 259 ? -1.083 -16.525 -16.482 1.00 73.25 259 GLU A C 1
ATOM 2148 O O . GLU A 1 259 ? -1.492 -15.528 -15.888 1.00 73.25 259 GLU A O 1
ATOM 2153 N N . LYS A 1 260 ? -1.183 -16.631 -17.813 1.00 70.31 260 LYS A N 1
ATOM 2154 C CA . LYS A 1 260 ? -1.780 -15.593 -18.671 1.00 70.31 260 LYS A CA 1
ATOM 2155 C C . LYS A 1 260 ? -3.229 -15.259 -18.277 1.00 70.31 260 LYS A C 1
ATOM 2157 O O . LYS A 1 260 ? -3.608 -14.093 -18.272 1.00 70.31 260 LYS A O 1
ATOM 2162 N N . ALA A 1 261 ? -4.013 -16.270 -17.899 1.00 61.12 261 ALA A N 1
ATOM 2163 C CA . ALA A 1 261 ? -5.409 -16.106 -17.486 1.00 61.12 261 ALA A CA 1
ATOM 2164 C C . ALA A 1 261 ? -5.564 -15.286 -16.192 1.00 61.12 261 ALA A C 1
ATOM 2166 O O . ALA A 1 261 ? -6.578 -14.604 -16.014 1.00 61.12 261 ALA A O 1
ATOM 2167 N N . VAL A 1 262 ? -4.557 -15.331 -15.309 1.00 73.75 262 VAL A N 1
ATOM 2168 C CA . VAL A 1 262 ? -4.494 -14.474 -14.120 1.00 73.75 262 VAL A CA 1
ATOM 2169 C C . VAL A 1 262 ? -4.288 -13.028 -14.550 1.00 73.75 262 VAL A C 1
ATOM 2171 O O . VAL A 1 262 ? -5.073 -12.180 -14.144 1.00 73.75 262 VAL A O 1
ATOM 2174 N N . LYS A 1 263 ? -3.322 -12.750 -15.440 1.00 76.56 263 LYS A N 1
ATOM 2175 C CA . LYS A 1 263 ? -3.072 -11.387 -15.946 1.00 76.56 263 LYS A CA 1
ATOM 2176 C C . LYS A 1 263 ? -4.307 -10.766 -16.607 1.00 76.56 263 LYS A C 1
ATOM 2178 O O . LYS A 1 263 ? -4.640 -9.626 -16.311 1.00 76.56 263 LYS A O 1
ATOM 2183 N N . GLU A 1 264 ? -5.008 -11.522 -17.456 1.00 76.56 264 GLU A N 1
ATOM 2184 C CA . GLU A 1 264 ? -6.170 -11.028 -18.216 1.00 76.56 264 GLU A CA 1
ATOM 2185 C C . GLU A 1 264 ? -7.348 -10.595 -17.320 1.00 76.56 264 GLU A C 1
ATOM 2187 O O . GLU A 1 264 ? -8.060 -9.659 -17.671 1.00 76.56 264 GLU A O 1
ATOM 2192 N N . ASN A 1 265 ? -7.539 -11.228 -16.156 1.00 81.88 265 ASN A N 1
ATOM 2193 C CA . ASN A 1 265 ? -8.660 -10.931 -15.250 1.00 81.88 265 ASN A CA 1
ATOM 2194 C C . ASN A 1 265 ? -8.233 -10.256 -13.937 1.00 81.88 265 ASN A C 1
ATOM 2196 O O . ASN A 1 265 ? -9.069 -10.071 -13.050 1.00 81.88 265 ASN A O 1
ATOM 2200 N N . TYR A 1 266 ? -6.949 -9.915 -13.795 1.00 87.44 266 TYR A N 1
ATOM 2201 C CA . TYR A 1 266 ? -6.361 -9.442 -12.542 1.00 87.44 266 TYR A CA 1
ATOM 2202 C C . TYR A 1 266 ? -7.089 -8.205 -12.006 1.00 87.44 266 TYR A C 1
ATOM 2204 O O . TYR A 1 266 ? -7.642 -8.242 -10.907 1.00 87.44 266 TYR A O 1
ATOM 2212 N N . LYS A 1 267 ? -7.143 -7.137 -12.818 1.00 84.12 267 LYS A N 1
ATOM 2213 C CA . LYS A 1 267 ? -7.747 -5.847 -12.445 1.00 84.12 267 LYS A CA 1
ATOM 2214 C C . LYS A 1 267 ? -9.227 -6.005 -12.097 1.00 84.12 267 LYS A C 1
ATOM 2216 O O . LYS A 1 267 ? -9.636 -5.632 -11.005 1.00 84.12 267 LYS A O 1
ATOM 2221 N N . GLN A 1 268 ? -10.002 -6.657 -12.966 1.00 83.81 268 GLN A N 1
ATOM 2222 C CA . GLN A 1 268 ? -11.444 -6.831 -12.765 1.00 83.81 268 GLN A CA 1
ATOM 2223 C C . GLN A 1 268 ? -11.778 -7.598 -11.475 1.00 83.81 268 GLN A C 1
ATOM 2225 O O . GLN A 1 268 ? -12.672 -7.194 -10.732 1.00 83.81 268 GLN A O 1
ATOM 2230 N N . LYS A 1 269 ? -11.083 -8.711 -11.201 1.00 87.88 269 LYS A N 1
ATOM 2231 C CA . LYS A 1 269 ? -11.313 -9.494 -9.976 1.00 87.88 269 LYS A CA 1
ATOM 2232 C C . LYS A 1 269 ? -10.911 -8.716 -8.731 1.00 87.88 269 LYS A C 1
ATOM 2234 O O . LYS A 1 269 ? -11.650 -8.728 -7.751 1.00 87.88 269 LYS A O 1
ATOM 2239 N N . LEU A 1 270 ? -9.760 -8.047 -8.782 1.00 88.62 270 LEU A N 1
ATOM 2240 C CA . LEU A 1 270 ? -9.258 -7.253 -7.671 1.00 88.62 270 LEU A CA 1
ATOM 2241 C C . LEU A 1 270 ? -10.221 -6.113 -7.321 1.00 88.62 270 LEU A C 1
ATOM 2243 O O . LEU A 1 270 ? -10.630 -6.004 -6.172 1.00 88.62 270 LEU A O 1
ATOM 2247 N N . GLU A 1 271 ? -10.635 -5.311 -8.302 1.00 85.44 271 GLU A N 1
ATOM 2248 C CA . GLU A 1 271 ? -11.580 -4.205 -8.096 1.00 85.44 271 GLU A CA 1
ATOM 2249 C C . GLU A 1 271 ? -12.937 -4.693 -7.576 1.00 85.44 271 GLU A C 1
ATOM 2251 O O . GLU A 1 271 ? -13.485 -4.114 -6.637 1.00 85.44 271 GLU A O 1
ATOM 2256 N N . GLY A 1 272 ? -13.456 -5.796 -8.129 1.00 83.88 272 GLY A N 1
ATOM 2257 C CA . GLY A 1 272 ? -14.705 -6.397 -7.660 1.00 83.88 272 GLY A CA 1
ATOM 2258 C C . GLY A 1 272 ? -14.629 -6.857 -6.201 1.00 83.88 272 GLY A C 1
ATOM 2259 O O . GLY A 1 272 ? -15.559 -6.622 -5.428 1.00 83.88 272 GLY A O 1
ATOM 2260 N N . MET A 1 273 ? -13.510 -7.464 -5.800 1.00 90.06 273 MET A N 1
ATOM 2261 C CA . MET A 1 273 ? -13.307 -7.887 -4.416 1.00 90.06 273 MET A CA 1
ATOM 2262 C C . MET A 1 273 ? -13.062 -6.711 -3.468 1.00 90.06 273 MET A C 1
ATOM 2264 O O . MET A 1 273 ? -13.623 -6.699 -2.378 1.00 90.06 273 MET A O 1
ATOM 2268 N N . LEU A 1 274 ? -12.309 -5.689 -3.879 1.00 89.81 274 LEU A N 1
ATOM 2269 C CA . LEU A 1 274 ? -12.143 -4.454 -3.107 1.00 89.81 274 LEU A CA 1
ATOM 2270 C C . LEU A 1 274 ? -13.498 -3.804 -2.808 1.00 89.81 274 LEU A C 1
ATOM 2272 O O . LEU A 1 274 ? -13.798 -3.484 -1.656 1.00 89.81 274 LEU A O 1
ATOM 2276 N N . GLN A 1 275 ? -14.348 -3.668 -3.831 1.00 83.50 275 GLN A N 1
ATOM 2277 C CA . GLN A 1 275 ? -15.703 -3.149 -3.668 1.00 83.50 275 GLN A CA 1
ATOM 2278 C C . GLN A 1 275 ? -16.532 -4.021 -2.721 1.00 83.50 275 GLN A C 1
ATOM 2280 O O . GLN A 1 275 ? -17.209 -3.496 -1.837 1.00 83.50 275 GLN A O 1
ATOM 2285 N N . TYR A 1 276 ? -16.471 -5.344 -2.886 1.00 84.44 276 TYR A N 1
ATOM 2286 C CA . TYR A 1 276 ? -17.165 -6.280 -2.008 1.00 84.44 276 TYR A CA 1
ATOM 2287 C C . TYR A 1 276 ? -16.754 -6.092 -0.543 1.00 84.44 276 TYR A C 1
ATOM 2289 O O . TYR A 1 276 ? -17.627 -5.931 0.309 1.00 84.44 276 TYR A O 1
ATOM 2297 N N . ILE A 1 277 ? -15.451 -6.038 -0.253 1.00 88.00 277 ILE A N 1
ATOM 2298 C CA . ILE A 1 277 ? -14.931 -5.875 1.110 1.00 88.00 277 ILE A CA 1
ATOM 2299 C C . ILE A 1 277 ? -15.420 -4.566 1.720 1.00 88.00 277 ILE A C 1
ATOM 2301 O O . ILE A 1 277 ? -15.949 -4.580 2.827 1.00 88.00 277 ILE A O 1
ATOM 2305 N N . MET A 1 278 ? -15.313 -3.450 0.995 1.00 87.31 278 MET A N 1
ATOM 2306 C CA . MET A 1 278 ? -15.776 -2.154 1.500 1.00 87.31 278 MET A CA 1
ATOM 2307 C C . MET A 1 278 ? -17.277 -2.168 1.819 1.00 87.31 278 MET A C 1
ATOM 2309 O O . MET A 1 278 ? -17.682 -1.658 2.857 1.00 87.31 278 MET A O 1
ATOM 2313 N N . VAL A 1 279 ? -18.105 -2.802 0.983 1.00 81.12 279 VAL A N 1
ATOM 2314 C CA . VAL A 1 279 ? -19.554 -2.933 1.227 1.00 81.12 279 VAL A CA 1
ATOM 2315 C C . VAL A 1 279 ? -19.868 -3.856 2.412 1.00 81.12 279 VAL A C 1
ATOM 2317 O O . VAL A 1 279 ? -20.888 -3.666 3.073 1.00 81.12 279 VAL A O 1
ATOM 2320 N N . GLN A 1 280 ? -19.039 -4.871 2.672 1.00 81.94 280 GLN A N 1
ATOM 2321 C CA . GLN A 1 280 ? -19.246 -5.810 3.780 1.00 81.94 280 GLN A CA 1
ATOM 2322 C C . GLN A 1 280 ? -18.726 -5.289 5.122 1.00 81.94 280 GLN A C 1
ATOM 2324 O O . GLN A 1 280 ? -19.364 -5.518 6.147 1.00 81.94 280 GLN A O 1
ATOM 2329 N N . ALA A 1 281 ? -17.560 -4.646 5.128 1.00 86.12 281 ALA A N 1
ATOM 2330 C CA . ALA A 1 281 ? -16.839 -4.304 6.347 1.00 86.12 281 ALA A CA 1
ATOM 2331 C C . ALA A 1 281 ? -17.121 -2.880 6.842 1.00 86.12 281 ALA A C 1
ATOM 2333 O O . ALA A 1 281 ? -16.833 -2.586 7.999 1.00 86.12 281 ALA A O 1
ATOM 2334 N N . ILE A 1 282 ? -17.665 -1.988 6.010 1.00 88.56 282 ILE A N 1
ATOM 2335 C CA . ILE A 1 282 ? -17.787 -0.567 6.353 1.00 88.56 282 ILE A CA 1
ATOM 2336 C C . ILE A 1 282 ? -19.244 -0.134 6.424 1.00 88.56 282 ILE A C 1
ATOM 2338 O O . ILE A 1 282 ? -20.018 -0.317 5.485 1.00 88.56 282 ILE A O 1
ATOM 2342 N N . GLU A 1 283 ? -19.593 0.516 7.531 1.00 85.88 283 GLU A N 1
ATOM 2343 C CA . GLU A 1 283 ? -20.878 1.184 7.717 1.00 85.88 283 GLU A CA 1
ATOM 2344 C C . GLU A 1 283 ? -20.682 2.712 7.783 1.00 85.88 283 GLU A C 1
ATOM 2346 O O . GLU A 1 283 ? -19.673 3.169 8.331 1.00 85.88 283 GLU A O 1
ATOM 2351 N N . PRO A 1 284 ? -21.627 3.524 7.262 1.00 86.38 284 PRO A N 1
ATOM 2352 C CA . PRO A 1 284 ? -21.495 4.984 7.200 1.00 86.38 284 PRO A CA 1
ATOM 2353 C C . PRO A 1 284 ? -21.130 5.654 8.528 1.00 86.38 284 PRO A C 1
ATOM 2355 O O . PRO A 1 284 ? -20.334 6.583 8.555 1.00 86.38 284 PRO A O 1
ATOM 2358 N N . GLN A 1 285 ? -21.691 5.185 9.637 1.00 86.50 285 GLN A N 1
ATOM 2359 C CA . GLN A 1 285 ? -21.528 5.797 10.955 1.00 86.50 285 GLN A CA 1
ATOM 2360 C C . GLN A 1 285 ? -20.247 5.379 11.697 1.00 86.50 285 GLN A C 1
ATOM 2362 O O . GLN A 1 285 ? -20.051 5.806 12.834 1.00 86.50 285 GLN A O 1
ATOM 2367 N N . MET A 1 286 ? -19.411 4.517 11.105 1.00 84.00 286 MET A N 1
ATOM 2368 C CA . MET A 1 286 ? -18.172 4.069 11.741 1.00 84.00 286 MET A CA 1
ATOM 2369 C C . MET A 1 286 ? -17.167 5.214 11.862 1.00 84.00 286 MET A C 1
ATOM 2371 O O . MET A 1 286 ? -16.844 5.898 10.889 1.00 84.00 286 MET A O 1
ATOM 2375 N N . THR A 1 287 ? -16.602 5.357 13.055 1.00 86.56 287 THR A N 1
ATOM 2376 C CA . THR A 1 287 ? -15.396 6.154 13.291 1.00 86.56 287 THR A CA 1
ATOM 2377 C C . THR A 1 287 ? -14.199 5.571 12.537 1.00 86.56 287 THR A C 1
ATOM 2379 O O . THR A 1 287 ? -14.177 4.385 12.207 1.00 86.56 287 THR A O 1
ATOM 2382 N N . ASP A 1 288 ? -13.158 6.375 12.310 1.00 89.75 288 ASP A N 1
ATOM 2383 C CA . ASP A 1 288 ? -11.939 5.913 11.624 1.00 89.75 288 ASP A CA 1
ATOM 2384 C C . ASP A 1 288 ? -11.298 4.700 12.335 1.00 89.75 288 ASP A C 1
ATOM 2386 O O . ASP A 1 288 ? -10.837 3.768 11.679 1.00 89.75 288 ASP A O 1
ATOM 2390 N N . LEU A 1 289 ? -11.387 4.649 13.670 1.00 85.19 289 LEU A N 1
ATOM 2391 C CA . LEU A 1 289 ? -10.959 3.500 14.471 1.00 85.19 289 LEU A CA 1
ATOM 2392 C C . LEU A 1 289 ? -11.830 2.253 14.243 1.00 85.19 289 LEU A C 1
ATOM 2394 O O . LEU A 1 289 ? -11.316 1.143 14.142 1.00 85.19 289 LEU A O 1
ATOM 2398 N N . GLU A 1 290 ? -13.154 2.405 14.178 1.00 85.50 290 GLU A N 1
ATOM 2399 C CA . GLU A 1 290 ? -14.063 1.279 13.920 1.00 85.50 290 GLU A CA 1
ATOM 2400 C C . GLU A 1 290 ? -13.887 0.720 12.507 1.00 85.50 290 GLU A C 1
ATOM 2402 O O . GLU A 1 290 ? -13.904 -0.499 12.341 1.00 85.50 290 GLU A O 1
ATOM 2407 N N . LYS A 1 291 ? -13.650 1.583 11.510 1.00 90.75 291 LYS A N 1
ATOM 2408 C CA . LYS A 1 291 ? -13.306 1.155 10.147 1.00 90.75 291 LYS A CA 1
ATOM 2409 C C . LYS A 1 291 ? -12.023 0.331 10.140 1.00 90.75 291 LYS A C 1
ATOM 2411 O O . LYS A 1 291 ? -11.999 -0.742 9.543 1.00 90.75 291 LYS A O 1
ATOM 2416 N N . GLU A 1 292 ? -10.981 0.803 10.827 1.00 94.19 292 GLU A N 1
ATOM 2417 C CA . GLU A 1 292 ? -9.715 0.077 10.939 1.00 94.19 292 GLU A CA 1
ATOM 2418 C C . GLU A 1 292 ? -9.911 -1.309 11.555 1.00 94.19 292 GLU A C 1
ATOM 2420 O O . GLU A 1 292 ? -9.530 -2.306 10.942 1.00 94.19 292 GLU A O 1
ATOM 2425 N N . TYR A 1 293 ? -10.555 -1.401 12.721 1.00 86.00 293 TYR A N 1
ATOM 2426 C CA . TYR A 1 293 ? -10.798 -2.695 13.362 1.00 86.00 293 TYR A CA 1
ATOM 2427 C C . TYR A 1 293 ? -11.676 -3.623 12.522 1.00 86.00 293 TYR A C 1
ATOM 2429 O O . TYR A 1 293 ? -11.418 -4.825 12.496 1.00 86.00 293 TYR A O 1
ATOM 2437 N N . SER A 1 294 ? -12.696 -3.093 11.844 1.00 87.12 294 SER A N 1
ATOM 2438 C CA . SER A 1 294 ? -13.573 -3.894 10.986 1.00 87.12 294 SER A CA 1
ATOM 2439 C C . SER A 1 294 ? -12.807 -4.501 9.806 1.00 87.12 294 SER A C 1
ATOM 2441 O O . SER A 1 294 ? -12.949 -5.687 9.507 1.00 87.12 294 SER A O 1
ATOM 2443 N N . LEU A 1 295 ? -11.922 -3.719 9.179 1.00 94.38 295 LEU A N 1
ATOM 2444 C CA . LEU A 1 295 ? -11.061 -4.199 8.099 1.00 94.38 295 LEU A CA 1
ATOM 2445 C C . LEU A 1 295 ? -10.002 -5.182 8.606 1.00 94.38 295 LEU A C 1
ATOM 2447 O O . LEU A 1 295 ? -9.811 -6.223 7.989 1.00 94.38 295 LEU A O 1
ATOM 2451 N N . LEU A 1 296 ? -9.356 -4.916 9.744 1.00 91.19 296 LEU A N 1
ATOM 2452 C CA . LEU A 1 296 ? -8.410 -5.852 10.364 1.00 91.19 296 LEU A CA 1
ATOM 2453 C C . LEU A 1 296 ? -9.058 -7.209 10.674 1.00 91.19 296 LEU A C 1
ATOM 2455 O O . LEU A 1 296 ? -8.477 -8.254 10.384 1.00 91.19 296 LEU A O 1
ATOM 2459 N N . ASP A 1 297 ? -10.264 -7.195 11.249 1.00 84.56 297 ASP A N 1
ATOM 2460 C CA . ASP A 1 297 ? -11.042 -8.400 11.546 1.00 84.56 297 ASP A CA 1
ATOM 2461 C C . ASP A 1 297 ? -11.433 -9.153 10.268 1.00 84.56 297 ASP A C 1
ATOM 2463 O O . ASP A 1 297 ? -11.341 -10.382 10.232 1.00 84.56 297 ASP A O 1
ATOM 2467 N N . TYR A 1 298 ? -11.808 -8.433 9.203 1.00 89.62 298 TYR A N 1
ATOM 2468 C CA . TYR A 1 298 ? -12.049 -9.037 7.896 1.00 89.62 298 TYR A CA 1
ATOM 2469 C C . TYR A 1 298 ? -10.784 -9.716 7.356 1.00 89.62 298 TYR A C 1
ATOM 2471 O O . TYR A 1 298 ? -10.838 -10.892 6.998 1.00 89.62 298 TYR A O 1
ATOM 2479 N N . ILE A 1 299 ? -9.651 -9.010 7.329 1.00 93.06 299 ILE A N 1
ATOM 2480 C CA . ILE A 1 299 ? -8.396 -9.506 6.747 1.00 93.06 299 ILE A CA 1
ATOM 2481 C C . ILE A 1 299 ? -7.939 -10.780 7.465 1.00 93.06 299 ILE A C 1
ATOM 2483 O O . ILE A 1 299 ? -7.735 -11.800 6.819 1.00 93.06 299 ILE A O 1
ATOM 2487 N N . VAL A 1 300 ? -7.866 -10.776 8.801 1.00 87.19 300 VAL A N 1
ATOM 2488 C CA . VAL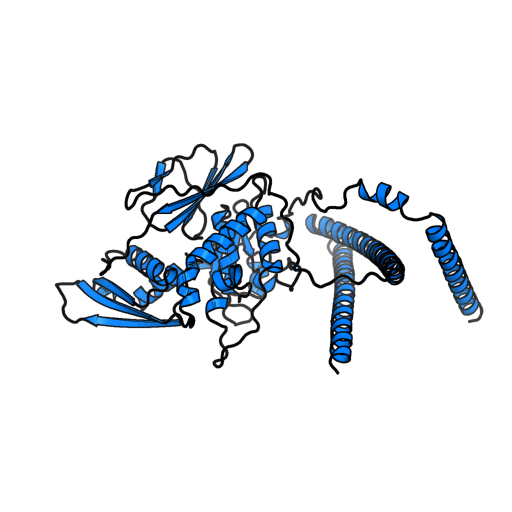 A 1 300 ? -7.404 -11.944 9.583 1.00 87.19 300 VAL A CA 1
ATOM 2489 C C . VAL A 1 300 ? -8.318 -13.169 9.425 1.00 87.19 300 VAL A C 1
ATOM 2491 O O . VAL A 1 300 ? -7.875 -14.302 9.587 1.00 87.19 300 VAL A O 1
ATOM 2494 N N . LYS A 1 301 ? -9.602 -12.980 9.099 1.00 86.00 301 LYS A N 1
ATOM 2495 C CA . LYS A 1 301 ? -10.542 -14.093 8.878 1.00 86.00 301 LYS A CA 1
ATOM 2496 C C . LYS A 1 301 ? -10.523 -14.651 7.462 1.00 86.00 301 LYS A C 1
ATOM 2498 O O . LYS A 1 301 ? -10.973 -15.781 7.269 1.00 86.00 301 LYS A O 1
ATOM 2503 N N . ASN A 1 302 ? -10.095 -13.857 6.485 1.00 88.88 302 ASN A N 1
ATOM 2504 C CA . ASN A 1 302 ? -10.229 -14.197 5.070 1.00 88.88 302 ASN A CA 1
ATOM 2505 C C . ASN A 1 302 ? -8.884 -14.420 4.379 1.00 88.88 302 ASN A C 1
ATOM 2507 O O . ASN A 1 302 ? -8.848 -15.184 3.423 1.00 88.88 302 ASN A O 1
ATOM 2511 N N . THR A 1 303 ? -7.794 -13.849 4.885 1.00 92.06 303 THR A N 1
ATOM 2512 C CA . THR A 1 303 ? -6.453 -13.969 4.311 1.00 92.06 303 THR A CA 1
ATOM 2513 C C . THR A 1 303 ? -5.592 -14.847 5.210 1.00 92.06 303 THR A C 1
ATOM 2515 O O . THR A 1 303 ? -5.476 -14.593 6.404 1.00 92.06 303 THR A O 1
ATOM 2518 N N . ALA A 1 304 ? -4.980 -15.888 4.640 1.00 92.69 304 ALA A N 1
ATOM 2519 C CA . ALA A 1 304 ? -4.076 -16.781 5.356 1.00 92.69 304 ALA A CA 1
ATOM 2520 C C . ALA A 1 304 ? -2.609 -16.511 5.000 1.00 92.69 304 ALA A C 1
ATOM 2522 O O . ALA A 1 304 ? -2.258 -16.304 3.831 1.00 92.69 304 ALA A O 1
ATOM 2523 N N . TYR A 1 305 ? -1.722 -16.607 5.993 1.00 92.50 305 TYR A N 1
ATOM 2524 C CA . TYR A 1 305 ? -0.297 -16.432 5.748 1.00 92.50 305 TYR A CA 1
ATOM 2525 C C . TYR A 1 305 ? 0.244 -17.576 4.888 1.00 92.50 305 TYR A C 1
ATOM 2527 O O . TYR A 1 305 ? 0.118 -18.756 5.233 1.00 92.50 305 TYR A O 1
ATOM 2535 N N . SER A 1 306 ? 0.872 -17.232 3.764 1.00 91.12 306 SER A N 1
ATOM 2536 C CA . SER A 1 306 ? 1.402 -18.222 2.833 1.00 91.12 306 SER A CA 1
ATOM 2537 C C . SER A 1 306 ? 2.513 -19.044 3.486 1.00 91.12 306 SER A C 1
ATOM 2539 O O . SER A 1 306 ? 3.514 -18.519 3.968 1.00 91.12 306 SER A O 1
ATOM 2541 N N . GLN A 1 307 ? 2.364 -20.365 3.472 1.00 88.44 307 GLN A N 1
ATOM 2542 C CA . GLN A 1 307 ? 3.431 -21.302 3.841 1.00 88.44 307 GLN A CA 1
ATOM 2543 C C . GLN A 1 307 ? 4.124 -21.885 2.606 1.00 88.44 307 GLN A C 1
ATOM 2545 O O . GLN A 1 307 ? 5.131 -22.583 2.725 1.00 88.44 307 GLN A O 1
ATOM 2550 N N . ASP A 1 308 ? 3.608 -21.574 1.416 1.00 86.19 308 ASP A N 1
ATOM 2551 C CA . ASP A 1 308 ? 4.112 -22.113 0.165 1.00 86.19 308 ASP A CA 1
ATOM 2552 C C . ASP A 1 308 ? 5.477 -21.502 -0.161 1.00 86.19 308 ASP A C 1
ATOM 2554 O O . ASP A 1 308 ? 5.749 -20.326 0.112 1.00 86.19 308 ASP A O 1
ATOM 2558 N N . ARG A 1 309 ? 6.356 -22.323 -0.736 1.00 86.19 309 ARG A N 1
ATOM 2559 C CA . ARG A 1 309 ? 7.669 -21.911 -1.232 1.00 86.19 309 ARG A CA 1
ATOM 2560 C C . ARG A 1 309 ? 7.891 -22.451 -2.628 1.00 86.19 309 ARG A C 1
ATOM 2562 O O . ARG A 1 309 ? 7.564 -23.601 -2.921 1.00 86.19 309 ARG A O 1
ATOM 2569 N N . GLN A 1 310 ? 8.465 -21.613 -3.475 1.00 83.31 310 GLN A N 1
ATOM 2570 C CA . GLN A 1 310 ? 8.982 -22.001 -4.773 1.00 83.31 310 GLN A CA 1
ATOM 2571 C C . GLN A 1 310 ? 10.286 -22.794 -4.606 1.00 83.31 310 GLN A C 1
ATOM 2573 O O . GLN A 1 310 ? 10.859 -22.897 -3.518 1.00 83.31 310 GLN A O 1
ATOM 2578 N N . SER A 1 311 ? 10.763 -23.394 -5.697 1.00 81.31 311 SER A N 1
ATOM 2579 C CA . SER A 1 311 ? 11.965 -24.239 -5.691 1.00 81.31 311 SER A CA 1
ATOM 2580 C C . SER A 1 311 ? 13.251 -23.500 -5.310 1.00 81.31 311 SER A C 1
ATOM 2582 O O . SER A 1 311 ? 14.216 -24.136 -4.8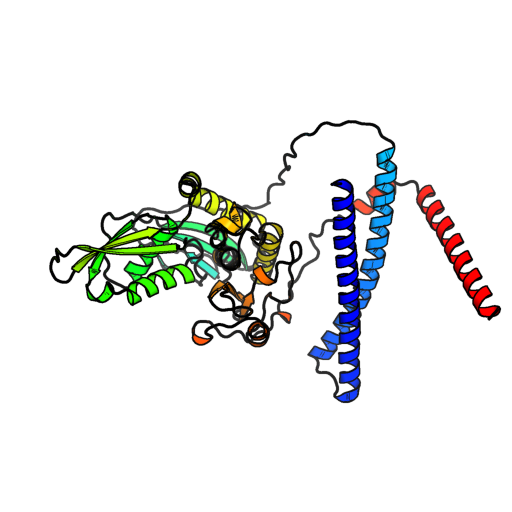97 1.00 81.31 311 SER A O 1
ATOM 2584 N N . ASP A 1 312 ? 13.279 -22.179 -5.470 1.00 79.56 312 ASP A N 1
ATOM 2585 C CA . ASP A 1 312 ? 14.376 -21.297 -5.063 1.00 79.56 312 ASP A CA 1
ATOM 2586 C C . ASP A 1 312 ? 14.264 -20.828 -3.599 1.00 79.56 312 ASP A C 1
ATOM 2588 O O . ASP A 1 312 ? 15.164 -20.153 -3.100 1.00 79.56 312 ASP A O 1
ATOM 2592 N N . GLY A 1 313 ? 13.203 -21.232 -2.893 1.00 79.75 313 GLY A N 1
ATOM 2593 C CA . GLY A 1 313 ? 12.944 -20.870 -1.504 1.00 79.75 313 GLY A CA 1
ATOM 2594 C C . GLY A 1 313 ? 12.221 -19.536 -1.321 1.00 79.75 313 GLY A C 1
ATOM 2595 O O . GLY A 1 313 ? 12.001 -19.155 -0.169 1.00 79.75 313 GLY A O 1
ATOM 2596 N N . ASP A 1 314 ? 11.837 -18.849 -2.402 1.00 84.00 314 ASP A N 1
ATOM 2597 C CA . ASP A 1 314 ? 11.020 -17.633 -2.337 1.00 84.00 314 ASP A CA 1
ATOM 2598 C C . ASP A 1 314 ? 9.523 -17.971 -2.230 1.00 84.00 314 ASP A C 1
ATOM 2600 O O . ASP A 1 314 ? 9.102 -19.117 -2.422 1.00 84.00 314 ASP A O 1
ATOM 2604 N N . TYR A 1 315 ? 8.697 -16.988 -1.889 1.00 87.94 315 TYR A N 1
ATOM 2605 C CA . TYR A 1 315 ? 7.247 -17.148 -1.928 1.00 87.94 315 TYR A CA 1
ATOM 2606 C C . TYR A 1 315 ? 6.712 -16.955 -3.354 1.00 87.94 315 TYR A C 1
ATOM 2608 O O . TYR A 1 315 ? 7.323 -16.250 -4.159 1.00 87.94 315 TYR A O 1
ATOM 2616 N N . PRO A 1 316 ? 5.550 -17.543 -3.696 1.00 89.75 316 PRO A N 1
ATOM 2617 C CA . PRO A 1 316 ? 4.919 -17.290 -4.986 1.00 89.75 316 PRO A CA 1
ATOM 2618 C C . PRO A 1 316 ? 4.714 -15.779 -5.229 1.00 89.75 316 PRO A C 1
ATOM 2620 O O . PRO A 1 316 ? 4.179 -15.100 -4.355 1.00 89.75 316 PRO A O 1
ATOM 2623 N N . PRO A 1 317 ? 5.047 -15.226 -6.411 1.00 89.62 317 PRO A N 1
ATOM 2624 C CA . PRO A 1 317 ? 4.993 -13.778 -6.646 1.00 89.62 317 PRO A CA 1
ATOM 2625 C C . PRO A 1 317 ? 3.642 -13.120 -6.342 1.00 89.62 317 PRO A C 1
ATOM 2627 O O . PRO A 1 317 ? 3.606 -11.986 -5.870 1.00 89.62 317 PRO A O 1
ATOM 2630 N N . LEU A 1 318 ? 2.529 -13.838 -6.533 1.00 91.12 318 LEU A N 1
ATOM 2631 C CA . LEU A 1 318 ? 1.193 -13.336 -6.205 1.00 91.12 318 LEU A CA 1
ATOM 2632 C C . LEU A 1 318 ? 0.988 -13.094 -4.705 1.00 91.12 318 LEU A C 1
ATOM 2634 O O . LEU A 1 318 ? 0.294 -12.142 -4.361 1.00 91.12 318 LEU A O 1
ATOM 2638 N N . THR A 1 319 ? 1.627 -13.849 -3.804 1.00 93.44 319 THR A N 1
ATOM 2639 C CA . THR A 1 319 ? 1.451 -13.659 -2.348 1.00 93.44 319 THR A CA 1
ATOM 2640 C C . THR A 1 319 ? 2.062 -12.352 -1.844 1.00 93.44 319 THR A C 1
ATOM 2642 O O . THR A 1 319 ? 1.765 -11.915 -0.736 1.00 93.44 319 THR A O 1
ATOM 2645 N N . HIS A 1 320 ? 2.903 -11.716 -2.662 1.00 93.62 320 HIS A N 1
ATOM 2646 C CA . HIS A 1 320 ? 3.436 -10.377 -2.430 1.00 93.62 320 HIS A CA 1
ATOM 2647 C C . HIS A 1 320 ? 2.514 -9.266 -2.952 1.00 93.62 320 HIS A C 1
ATOM 2649 O O . HIS A 1 320 ? 2.848 -8.087 -2.870 1.00 93.62 320 HIS A O 1
ATOM 2655 N N . THR A 1 321 ? 1.370 -9.592 -3.548 1.00 94.31 321 THR A N 1
ATOM 2656 C CA . THR A 1 321 ? 0.455 -8.616 -4.153 1.00 94.31 321 THR A CA 1
ATOM 2657 C C . THR A 1 321 ? -0.829 -8.493 -3.348 1.00 94.31 321 THR A C 1
ATOM 2659 O O . THR A 1 321 ? -1.213 -9.410 -2.622 1.00 94.31 321 THR A O 1
ATOM 2662 N N . ILE A 1 322 ? -1.534 -7.377 -3.531 1.00 94.38 322 ILE A N 1
ATOM 2663 C CA . ILE A 1 322 ? -2.892 -7.224 -3.006 1.00 94.38 322 ILE A CA 1
ATOM 2664 C C . ILE A 1 322 ? -3.862 -8.259 -3.605 1.00 94.38 322 ILE A C 1
ATOM 2666 O O . ILE A 1 322 ? -4.797 -8.674 -2.935 1.00 94.38 322 ILE A O 1
ATOM 2670 N N . TYR A 1 323 ? -3.627 -8.726 -4.836 1.00 94.12 323 TYR A N 1
ATOM 2671 C CA . TYR A 1 323 ? -4.445 -9.773 -5.450 1.00 94.12 323 TYR A CA 1
ATOM 2672 C C . TYR A 1 323 ? -4.285 -11.107 -4.726 1.00 94.12 323 TYR A C 1
ATOM 2674 O O . TYR A 1 323 ? -5.282 -11.761 -4.443 1.00 94.12 323 TYR A O 1
ATOM 2682 N N . GLY A 1 324 ? -3.055 -11.489 -4.372 1.00 93.81 324 GLY A N 1
ATOM 2683 C CA . GLY A 1 324 ? -2.832 -12.685 -3.558 1.00 93.81 324 GLY A CA 1
ATOM 2684 C C . GLY A 1 324 ? -3.584 -12.601 -2.232 1.00 93.81 324 GLY A C 1
ATOM 2685 O O . GLY A 1 324 ? -4.273 -13.542 -1.852 1.00 93.81 324 GLY A O 1
ATOM 2686 N N . ALA A 1 325 ? -3.524 -11.439 -1.576 1.00 95.00 325 ALA A N 1
ATOM 2687 C CA . ALA A 1 325 ? -4.214 -11.200 -0.313 1.00 95.00 325 ALA A CA 1
ATOM 2688 C C . ALA A 1 325 ? -5.745 -11.292 -0.447 1.00 95.00 325 ALA A C 1
ATOM 2690 O O . ALA A 1 325 ? -6.364 -12.100 0.230 1.00 95.00 325 ALA A O 1
ATOM 2691 N N . ILE A 1 326 ? -6.339 -10.538 -1.375 1.00 92.88 326 ILE A N 1
ATOM 2692 C CA . ILE A 1 326 ? -7.794 -10.334 -1.454 1.00 92.88 326 ILE A CA 1
ATOM 2693 C C . ILE A 1 326 ? -8.522 -11.375 -2.322 1.00 92.88 326 ILE A C 1
ATOM 2695 O O . ILE A 1 326 ? -9.686 -11.691 -2.076 1.00 92.88 326 ILE A O 1
ATOM 2699 N N . VAL A 1 327 ? -7.890 -11.850 -3.399 1.00 90.69 327 VAL A N 1
ATOM 2700 C CA . VAL A 1 327 ? -8.524 -12.742 -4.387 1.00 90.69 327 VAL A CA 1
ATOM 2701 C C . VAL A 1 327 ? -8.142 -14.193 -4.132 1.00 90.69 327 VAL A C 1
ATOM 2703 O O . VAL A 1 327 ? -9.013 -15.063 -4.148 1.00 90.69 327 VAL A O 1
ATOM 2706 N N . ASP A 1 328 ? -6.861 -14.455 -3.869 1.00 91.12 328 ASP A N 1
ATOM 2707 C CA . ASP A 1 328 ? -6.381 -15.810 -3.577 1.00 91.12 328 ASP A CA 1
ATOM 2708 C C . ASP A 1 328 ? -6.443 -16.144 -2.077 1.00 91.12 328 ASP A C 1
ATOM 2710 O O . ASP A 1 328 ? -6.191 -17.292 -1.698 1.00 91.12 328 ASP A O 1
ATOM 2714 N N . ASN A 1 329 ? -6.795 -15.170 -1.224 1.00 93.38 329 ASN A N 1
ATOM 2715 C CA . ASN A 1 329 ? -6.865 -15.319 0.232 1.00 93.38 329 ASN A CA 1
ATOM 2716 C C . ASN A 1 329 ? -5.547 -15.829 0.843 1.00 93.38 329 ASN A C 1
ATOM 2718 O O . ASN A 1 329 ? -5.537 -16.534 1.858 1.00 93.38 329 ASN A O 1
ATOM 2722 N N . ARG A 1 330 ? -4.413 -15.513 0.203 1.00 94.06 330 ARG A N 1
ATOM 2723 C CA . ARG A 1 330 ? -3.071 -15.933 0.613 1.00 94.06 330 ARG A CA 1
ATOM 2724 C C . ARG A 1 330 ? -2.021 -14.869 0.349 1.00 94.06 330 ARG A C 1
ATOM 2726 O O . ARG A 1 330 ? -1.720 -14.528 -0.794 1.00 94.06 330 ARG A O 1
ATOM 2733 N N . ALA A 1 331 ? -1.362 -14.435 1.414 1.00 95.44 331 ALA A N 1
ATOM 2734 C CA . ALA A 1 331 ? -0.357 -13.388 1.336 1.00 95.44 331 ALA A CA 1
ATOM 2735 C C . ALA A 1 331 ? 0.829 -13.626 2.269 1.00 95.44 331 ALA A C 1
ATOM 2737 O O . ALA A 1 331 ? 0.787 -14.444 3.185 1.00 95.44 331 ALA A O 1
ATOM 2738 N N . VAL A 1 332 ? 1.900 -12.878 2.026 1.00 95.75 332 VAL A N 1
ATOM 2739 C CA . VAL A 1 332 ? 2.950 -12.610 3.015 1.00 95.75 332 VAL A CA 1
ATOM 2740 C C . VAL A 1 332 ? 2.893 -11.148 3.443 1.00 95.75 332 VAL A C 1
ATOM 2742 O O . VAL A 1 332 ? 1.972 -10.427 3.062 1.00 95.75 332 VAL A O 1
ATOM 2745 N N . CYS A 1 333 ? 3.861 -10.692 4.238 1.00 96.31 333 CYS A N 1
ATOM 2746 C CA . CYS A 1 333 ? 3.795 -9.401 4.920 1.00 96.31 333 CYS A CA 1
ATOM 2747 C C . CYS A 1 333 ? 3.478 -8.192 4.026 1.00 96.31 333 CYS A C 1
ATOM 2749 O O . CYS A 1 333 ? 2.683 -7.329 4.408 1.00 96.31 333 CYS A O 1
ATOM 2751 N N . ASP A 1 334 ? 4.031 -8.125 2.813 1.00 95.25 334 ASP A N 1
ATOM 2752 C CA . ASP A 1 334 ? 3.725 -7.033 1.891 1.00 95.25 334 ASP A CA 1
ATOM 2753 C C . ASP A 1 334 ? 2.360 -7.176 1.203 1.00 95.25 334 ASP A C 1
ATOM 2755 O O . ASP A 1 334 ? 1.760 -6.158 0.881 1.00 95.25 334 ASP A O 1
ATOM 2759 N N . GLY A 1 335 ? 1.817 -8.385 1.042 1.00 96.94 335 GLY A N 1
ATOM 2760 C CA . GLY A 1 335 ? 0.430 -8.582 0.605 1.00 96.94 335 GLY A CA 1
ATOM 2761 C C . GLY A 1 335 ? -0.583 -8.109 1.656 1.00 96.94 335 GLY A C 1
ATOM 2762 O O . GLY A 1 335 ? -1.443 -7.290 1.335 1.00 96.94 335 GLY A O 1
ATOM 2763 N N . TYR A 1 336 ? -0.418 -8.524 2.922 1.00 97.75 336 TYR A N 1
ATOM 2764 C CA . TYR A 1 336 ? -1.266 -8.079 4.045 1.00 97.75 336 TYR A CA 1
ATOM 2765 C C . TYR A 1 336 ? -1.252 -6.558 4.208 1.00 97.75 336 TYR A C 1
ATOM 2767 O O . TYR A 1 336 ? -2.295 -5.915 4.325 1.00 97.75 336 TYR A O 1
ATOM 2775 N N . SER A 1 337 ? -0.057 -5.964 4.206 1.00 98.06 337 SER A N 1
ATOM 2776 C CA . SER A 1 337 ? 0.067 -4.519 4.397 1.00 98.06 337 SER A CA 1
ATOM 2777 C C . SER A 1 337 ? -0.438 -3.710 3.203 1.00 98.06 337 SER A C 1
ATOM 2779 O O . SER A 1 337 ? -0.949 -2.611 3.413 1.00 98.06 337 SER A O 1
ATOM 2781 N N . LYS A 1 338 ? -0.361 -4.231 1.968 1.00 98.38 338 LYS A N 1
ATOM 2782 C CA . LYS A 1 338 ? -0.981 -3.605 0.784 1.00 98.38 338 LYS A CA 1
ATOM 2783 C C . LYS A 1 338 ? -2.505 -3.649 0.845 1.00 98.38 338 LYS A C 1
ATOM 2785 O O . LYS A 1 338 ? -3.132 -2.640 0.537 1.00 98.38 338 LYS A O 1
ATOM 2790 N N . GLU A 1 339 ? -3.084 -4.779 1.254 1.00 97.94 339 GLU A N 1
ATOM 2791 C CA . GLU A 1 339 ? -4.533 -4.929 1.443 1.00 97.94 339 GLU A CA 1
ATOM 2792 C C . GLU A 1 339 ? -5.065 -3.919 2.465 1.00 97.94 339 GLU A C 1
ATOM 2794 O O . GLU A 1 339 ? -5.930 -3.107 2.125 1.00 97.94 339 GLU A O 1
ATOM 2799 N N . LEU A 1 340 ? -4.492 -3.893 3.676 1.00 98.44 340 LEU A N 1
ATOM 2800 C CA . LEU A 1 340 ? -4.911 -2.940 4.705 1.00 98.44 340 LEU A CA 1
ATOM 2801 C C . LEU A 1 340 ? -4.727 -1.490 4.234 1.00 98.44 340 LEU A C 1
ATOM 2803 O O . LEU A 1 340 ? -5.629 -0.671 4.404 1.00 98.44 340 LEU A O 1
ATOM 2807 N N . ASN A 1 341 ? -3.578 -1.175 3.623 1.00 98.62 341 ASN A N 1
ATOM 2808 C CA . ASN A 1 341 ? -3.283 0.175 3.148 1.00 98.62 341 ASN A CA 1
ATOM 2809 C C . ASN A 1 341 ? -4.317 0.663 2.134 1.00 98.62 341 ASN A C 1
ATOM 2811 O O . ASN A 1 341 ? -4.845 1.762 2.282 1.00 98.62 341 ASN A O 1
ATOM 2815 N N . TYR A 1 342 ? -4.619 -0.163 1.129 1.00 98.38 342 TYR A N 1
ATOM 2816 C CA . TYR A 1 342 ? -5.571 0.193 0.087 1.00 98.38 342 TYR A CA 1
ATOM 2817 C C . TYR A 1 342 ? -6.963 0.418 0.681 1.00 98.38 342 TYR A C 1
ATOM 2819 O O . TYR A 1 342 ? -7.579 1.448 0.415 1.00 98.38 342 TYR A O 1
ATOM 2827 N N . LEU A 1 343 ? -7.450 -0.525 1.495 1.00 98.31 343 LEU A N 1
ATOM 2828 C CA . LEU A 1 343 ? -8.804 -0.478 2.046 1.00 98.31 343 LEU A CA 1
ATOM 2829 C C . LEU A 1 343 ? -8.999 0.723 2.978 1.00 98.31 343 LEU A C 1
ATOM 2831 O O . LEU A 1 343 ? -9.987 1.436 2.824 1.00 98.31 343 LEU A O 1
ATOM 2835 N N . LEU A 1 344 ? -8.050 0.995 3.884 1.00 98.69 344 LEU A N 1
ATOM 2836 C CA . LEU A 1 344 ? -8.099 2.161 4.778 1.00 98.69 344 LEU A CA 1
ATOM 2837 C C . LEU A 1 344 ? -8.116 3.475 3.996 1.00 98.69 344 LEU A C 1
ATOM 2839 O O . LEU A 1 344 ? -8.976 4.328 4.226 1.00 98.69 344 LEU A O 1
ATOM 2843 N N . ASN A 1 345 ? -7.203 3.616 3.033 1.00 98.75 345 ASN A N 1
ATOM 2844 C CA . ASN A 1 345 ? -7.104 4.833 2.240 1.00 98.75 345 ASN A CA 1
ATOM 2845 C C . ASN A 1 345 ? -8.351 5.057 1.374 1.00 98.75 345 ASN A C 1
ATOM 2847 O O . ASN A 1 345 ? -8.820 6.190 1.261 1.00 98.75 345 ASN A O 1
ATOM 2851 N N . ALA A 1 346 ? -8.934 3.994 0.814 1.00 97.06 346 ALA A N 1
ATOM 2852 C CA . ALA A 1 346 ? -10.173 4.085 0.046 1.00 97.06 346 ALA A CA 1
ATOM 2853 C C . ALA A 1 346 ? -11.348 4.617 0.891 1.00 97.06 346 ALA A C 1
ATOM 2855 O O . ALA A 1 346 ? -12.171 5.375 0.383 1.00 97.06 346 ALA A O 1
ATOM 2856 N N . VAL A 1 347 ? -11.395 4.292 2.190 1.00 96.50 347 VAL A N 1
ATOM 2857 C CA . VAL A 1 347 ? -12.469 4.704 3.123 1.00 96.50 347 VAL A CA 1
ATOM 2858 C C . VAL A 1 347 ? -12.110 5.946 3.955 1.00 96.50 347 VAL A C 1
ATOM 2860 O O . VAL A 1 347 ? -12.738 6.244 4.982 1.00 96.50 347 VAL A O 1
ATOM 2863 N N . GLY A 1 348 ? -11.086 6.678 3.504 1.00 97.44 348 GLY A N 1
ATOM 2864 C CA . GLY A 1 348 ? -10.701 7.981 4.033 1.00 97.44 348 GLY A CA 1
ATOM 2865 C C . GLY A 1 348 ? -9.887 7.945 5.326 1.00 97.44 348 GLY A C 1
ATOM 2866 O O . GLY A 1 348 ? -9.770 8.985 5.970 1.00 97.44 348 GLY A O 1
ATOM 2867 N N . VAL A 1 349 ? -9.328 6.793 5.708 1.00 98.12 349 VAL A N 1
ATOM 2868 C CA . VAL A 1 349 ? -8.429 6.652 6.863 1.00 98.12 349 VAL A CA 1
ATOM 2869 C C . VAL A 1 349 ? -6.982 6.641 6.358 1.00 98.12 349 VAL A C 1
ATOM 2871 O O . VAL A 1 349 ? -6.585 5.670 5.708 1.00 98.12 349 VAL A O 1
ATOM 2874 N N . PRO A 1 350 ? -6.176 7.695 6.601 1.00 98.50 350 PRO A N 1
ATOM 2875 C CA . PRO A 1 350 ? -4.824 7.763 6.061 1.00 98.50 350 PRO A CA 1
ATOM 2876 C C . PRO A 1 350 ? -3.954 6.615 6.573 1.00 98.50 350 PRO A C 1
ATOM 2878 O O . PRO A 1 350 ? -3.778 6.418 7.774 1.00 98.50 350 PRO A O 1
ATOM 2881 N N . SER A 1 351 ? -3.377 5.871 5.638 1.00 98.44 351 SER A N 1
ATOM 2882 C CA . SER A 1 351 ? -2.458 4.777 5.906 1.00 98.44 351 SER A CA 1
ATOM 2883 C C . SER A 1 351 ? -1.251 4.853 4.977 1.00 98.44 351 SER A C 1
ATOM 2885 O O . SER A 1 351 ? -1.378 5.143 3.785 1.00 98.44 351 SER A O 1
ATOM 2887 N N . GLN A 1 352 ? -0.073 4.523 5.499 1.00 97.50 352 GLN A N 1
ATOM 2888 C CA . GLN A 1 352 ? 1.181 4.415 4.753 1.00 97.50 352 GLN A CA 1
ATOM 2889 C C . GLN A 1 352 ? 1.810 3.039 4.974 1.00 97.50 352 GLN A C 1
ATOM 2891 O O . GLN A 1 352 ? 1.736 2.488 6.070 1.00 97.50 352 GLN A O 1
ATOM 2896 N N . MET A 1 353 ? 2.447 2.474 3.948 1.00 97.81 353 MET A N 1
ATOM 2897 C CA . MET A 1 353 ? 3.246 1.253 4.095 1.00 97.81 353 MET A CA 1
ATOM 2898 C C . MET A 1 353 ? 4.645 1.603 4.608 1.00 97.81 353 MET A C 1
ATOM 2900 O O . MET A 1 353 ? 5.298 2.496 4.069 1.00 97.81 353 MET A O 1
ATOM 2904 N N . ILE A 1 354 ? 5.126 0.865 5.606 1.00 97.12 354 ILE A N 1
ATOM 2905 C CA . ILE A 1 354 ? 6.496 0.946 6.108 1.00 97.12 354 ILE A CA 1
ATOM 2906 C C . ILE A 1 354 ? 7.280 -0.252 5.593 1.00 97.12 354 ILE A C 1
ATOM 2908 O O . ILE A 1 354 ? 6.899 -1.394 5.835 1.00 97.12 354 ILE A O 1
ATOM 2912 N N . ILE A 1 355 ? 8.405 0.018 4.931 1.00 95.00 355 ILE A N 1
ATOM 2913 C CA . ILE A 1 355 ? 9.411 -0.987 4.574 1.00 95.00 355 ILE A CA 1
ATOM 2914 C C . ILE A 1 355 ? 10.530 -0.938 5.613 1.00 95.00 355 ILE A C 1
ATOM 2916 O O . ILE A 1 355 ? 11.106 0.124 5.865 1.00 95.00 355 ILE A O 1
ATOM 2920 N N . GLY A 1 356 ? 10.854 -2.092 6.185 1.00 95.75 356 GLY A N 1
ATOM 2921 C CA . GLY A 1 356 ? 11.910 -2.226 7.176 1.00 95.75 356 GLY A CA 1
ATOM 2922 C C . GLY A 1 356 ? 12.293 -3.681 7.401 1.00 95.75 356 GLY A C 1
ATOM 2923 O O . GLY A 1 356 ? 12.253 -4.506 6.489 1.00 95.75 356 GLY A O 1
ATOM 2924 N N . GLU A 1 357 ? 12.652 -3.998 8.636 1.00 96.75 357 GLU A N 1
ATOM 2925 C CA . GLU A 1 357 ? 12.977 -5.352 9.060 1.00 96.75 357 GLU A CA 1
ATOM 2926 C C . GLU A 1 357 ? 12.179 -5.744 10.294 1.00 96.75 357 GLU A C 1
ATOM 2928 O O . GLU A 1 357 ? 11.929 -4.923 11.174 1.00 96.75 357 GLU A O 1
ATOM 2933 N N . SER A 1 358 ? 11.864 -7.030 10.404 1.00 92.50 358 SER A N 1
ATOM 2934 C CA . SER A 1 358 ? 11.388 -7.637 11.636 1.00 92.50 358 SER A CA 1
ATOM 2935 C C . SER A 1 358 ? 12.148 -8.929 11.904 1.00 92.50 358 SER A C 1
ATOM 2937 O O . SER A 1 358 ? 12.356 -9.742 11.004 1.00 92.50 358 SER A O 1
ATOM 2939 N N . ARG A 1 359 ? 12.663 -9.098 13.128 1.00 88.38 359 ARG A N 1
ATOM 2940 C CA . ARG A 1 359 ? 13.588 -10.201 13.487 1.00 88.38 359 ARG A CA 1
ATOM 2941 C C . ARG A 1 359 ? 14.729 -10.416 12.465 1.00 88.38 359 ARG A C 1
ATOM 2943 O O . ARG A 1 359 ? 15.120 -11.557 12.215 1.00 88.38 359 ARG A O 1
ATOM 2950 N N . LYS A 1 360 ? 15.294 -9.325 11.922 1.00 88.12 360 LYS A N 1
ATOM 2951 C CA . LYS A 1 360 ? 16.373 -9.304 10.902 1.00 88.12 360 LYS A CA 1
ATOM 2952 C C . LYS A 1 360 ? 15.991 -9.873 9.528 1.00 88.12 360 LYS A C 1
ATOM 2954 O O . LYS A 1 360 ? 16.863 -10.293 8.771 1.00 88.12 360 LYS A O 1
ATOM 2959 N N . GLN A 1 361 ? 14.701 -9.946 9.224 1.00 89.44 361 GLN A N 1
ATOM 2960 C CA . GLN A 1 361 ? 14.197 -10.296 7.899 1.00 89.44 361 GLN A CA 1
ATOM 2961 C C . GLN A 1 361 ? 13.458 -9.094 7.329 1.00 89.44 361 GLN A C 1
ATOM 2963 O O . GLN A 1 361 ? 12.798 -8.378 8.082 1.00 89.44 361 GLN A O 1
ATOM 2968 N N . GLY A 1 362 ? 13.574 -8.876 6.017 1.00 93.75 362 GLY A N 1
ATOM 2969 C CA . GLY A 1 362 ? 12.819 -7.829 5.336 1.00 93.75 362 GLY A CA 1
ATOM 2970 C C . GLY A 1 362 ? 11.328 -7.977 5.630 1.00 93.75 362 GLY A C 1
ATOM 2971 O O . GLY A 1 362 ? 10.785 -9.077 5.536 1.00 93.75 362 GLY A O 1
ATOM 2972 N N . HIS A 1 363 ? 10.690 -6.885 6.038 1.00 96.62 363 HIS A N 1
ATOM 2973 C CA . HIS A 1 363 ? 9.302 -6.885 6.484 1.00 96.62 363 HIS A CA 1
ATOM 2974 C C . HIS A 1 363 ? 8.580 -5.621 6.030 1.00 96.62 363 HIS A C 1
ATOM 2976 O O . HIS A 1 363 ? 9.205 -4.578 5.814 1.00 96.62 363 HIS A O 1
ATOM 2982 N N . GLN A 1 364 ? 7.260 -5.722 5.902 1.00 97.12 364 GLN A N 1
ATOM 2983 C CA . GLN A 1 364 ? 6.401 -4.602 5.548 1.00 97.12 364 GLN A CA 1
ATOM 2984 C C . GLN A 1 364 ? 5.151 -4.605 6.431 1.00 97.12 364 GLN A C 1
ATOM 2986 O O . GLN A 1 364 ? 4.537 -5.650 6.634 1.00 97.12 364 GLN A O 1
ATOM 2991 N N . TRP A 1 365 ? 4.797 -3.441 6.966 1.00 98.06 365 TRP A N 1
ATOM 2992 C CA . TRP A 1 365 ? 3.602 -3.222 7.790 1.00 98.06 365 TRP A CA 1
ATOM 2993 C C . TRP A 1 365 ? 3.045 -1.814 7.526 1.00 98.06 365 TRP A C 1
ATOM 2995 O O . TRP A 1 365 ? 3.468 -1.164 6.569 1.00 98.06 365 TRP A O 1
ATOM 3005 N N . ASN A 1 366 ? 2.098 -1.329 8.331 1.00 98.38 366 ASN A N 1
ATOM 3006 C CA . ASN A 1 366 ? 1.423 -0.053 8.107 1.00 98.38 366 ASN A CA 1
ATOM 3007 C C . ASN A 1 366 ? 1.639 0.963 9.234 1.00 98.38 366 ASN A C 1
ATOM 3009 O O . ASN A 1 366 ? 1.806 0.610 10.401 1.00 98.38 366 ASN A O 1
ATOM 3013 N N . LEU A 1 367 ? 1.581 2.240 8.868 1.00 97.44 367 LEU A N 1
ATOM 3014 C CA . LEU A 1 367 ? 1.333 3.361 9.766 1.00 97.44 367 LEU A CA 1
ATOM 3015 C C . LEU A 1 367 ? -0.064 3.902 9.456 1.00 97.44 367 LEU A C 1
ATOM 3017 O O . LEU A 1 367 ? -0.351 4.171 8.291 1.00 97.44 367 LEU A O 1
ATOM 3021 N N . VAL A 1 368 ? -0.922 4.047 10.458 1.00 97.75 368 VAL A N 1
ATOM 3022 C CA . VAL A 1 368 ? -2.309 4.510 10.311 1.00 97.75 368 VAL A CA 1
ATOM 3023 C C . VAL A 1 368 ? -2.505 5.780 11.128 1.00 97.75 368 VAL A C 1
ATOM 3025 O O . VAL A 1 368 ? -2.038 5.868 12.262 1.00 97.75 368 VAL A O 1
ATOM 3028 N N . GLU A 1 369 ? -3.153 6.784 10.544 1.00 95.75 369 GLU A N 1
ATOM 3029 C CA . GLU A 1 369 ? -3.471 8.044 11.211 1.00 95.75 369 GLU A CA 1
ATOM 3030 C C . GLU A 1 369 ? -4.906 8.027 11.740 1.00 95.75 369 GLU A C 1
ATOM 3032 O O . GLU A 1 369 ? -5.866 7.928 10.976 1.00 95.75 369 GLU A O 1
ATOM 3037 N N . ILE A 1 370 ? -5.058 8.155 13.058 1.00 90.44 370 ILE A N 1
ATOM 3038 C CA . ILE A 1 370 ? -6.357 8.201 13.732 1.00 90.44 370 ILE A CA 1
ATOM 3039 C C . ILE A 1 370 ? -6.349 9.378 14.702 1.00 90.44 370 ILE A C 1
ATOM 3041 O O . ILE A 1 370 ? -5.478 9.493 15.563 1.00 90.44 370 ILE A O 1
ATOM 3045 N N . GLY A 1 371 ? -7.315 10.288 14.557 1.00 86.44 371 GLY A N 1
ATOM 3046 C CA . GLY A 1 371 ? -7.425 11.460 15.433 1.00 86.44 371 GLY A CA 1
ATOM 3047 C C . GLY A 1 371 ? -6.184 12.367 15.417 1.00 86.44 371 GLY A C 1
ATOM 3048 O O . GLY A 1 371 ? -5.839 12.940 16.448 1.00 86.44 371 GLY A O 1
ATOM 3049 N N . GLY A 1 372 ? -5.489 12.458 14.276 1.00 88.62 372 GLY A N 1
ATOM 3050 C CA . GLY A 1 372 ? -4.268 13.258 14.107 1.00 88.62 372 GLY A CA 1
ATOM 3051 C C . GLY A 1 372 ? -3.016 12.661 14.758 1.00 88.62 372 GLY A C 1
ATOM 3052 O O . GLY A 1 372 ? -1.996 13.338 14.866 1.00 88.62 372 GLY A O 1
ATOM 3053 N N . SER A 1 373 ? -3.085 11.413 15.229 1.00 90.75 373 SER A N 1
ATOM 3054 C CA . SER A 1 373 ? -1.939 10.660 15.738 1.00 90.75 373 SER A CA 1
ATOM 3055 C C . SER A 1 373 ? -1.651 9.472 14.830 1.00 90.75 373 SER A C 1
ATOM 3057 O O . SER A 1 373 ? -2.571 8.814 14.352 1.00 90.75 373 SER A O 1
ATOM 3059 N N . TYR A 1 374 ? -0.371 9.189 14.609 1.00 94.44 374 TYR A N 1
ATOM 3060 C CA . TYR A 1 374 ? 0.063 8.011 13.868 1.00 94.44 374 TYR A CA 1
ATOM 3061 C C . TYR A 1 374 ? 0.176 6.808 14.794 1.00 94.44 374 TYR A C 1
ATOM 3063 O O . TYR A 1 374 ? 0.525 6.976 15.962 1.00 94.44 374 TYR A O 1
ATOM 3071 N N . TYR A 1 375 ? -0.076 5.618 14.255 1.00 94.31 375 TYR A N 1
ATOM 3072 C CA . TYR A 1 375 ? 0.017 4.343 14.953 1.00 94.31 375 TYR A CA 1
ATOM 3073 C C . TYR A 1 375 ? 0.562 3.252 14.038 1.00 94.31 375 TYR A C 1
ATOM 3075 O O . TYR A 1 375 ? 0.189 3.157 12.872 1.00 94.31 375 TYR A O 1
ATOM 3083 N N . HIS A 1 376 ? 1.435 2.399 14.560 1.00 96.31 376 HIS A N 1
ATOM 3084 C CA . HIS A 1 376 ? 1.897 1.226 13.830 1.00 96.31 376 HIS A CA 1
ATOM 3085 C C . HIS A 1 376 ? 0.873 0.098 13.879 1.00 96.31 376 HIS A C 1
ATOM 3087 O O . HIS A 1 376 ? 0.369 -0.253 14.948 1.00 96.31 376 HIS A O 1
ATOM 3093 N N . VAL A 1 377 ? 0.658 -0.534 12.732 1.00 96.56 377 VAL A N 1
ATOM 3094 C CA . VAL A 1 377 ? -0.250 -1.665 12.564 1.00 96.56 377 VAL A CA 1
ATOM 3095 C C . VAL A 1 377 ? 0.441 -2.730 11.726 1.00 96.56 377 VAL A C 1
ATOM 3097 O O . VAL A 1 377 ? 0.750 -2.513 10.556 1.00 96.56 377 VAL A O 1
ATOM 3100 N N . ASP A 1 378 ? 0.697 -3.891 12.321 1.00 96.81 378 ASP A N 1
ATOM 3101 C CA . ASP A 1 378 ? 1.240 -5.054 11.622 1.00 96.81 378 ASP A CA 1
ATOM 3102 C C . ASP A 1 378 ? 0.229 -6.197 11.650 1.00 96.81 378 ASP A C 1
ATOM 3104 O O . ASP A 1 378 ? 0.196 -7.010 12.575 1.00 96.81 378 ASP A O 1
ATOM 3108 N N . VAL A 1 379 ? -0.599 -6.246 10.603 1.00 94.75 379 VAL A N 1
ATOM 3109 C CA . VAL A 1 379 ? -1.639 -7.271 10.425 1.00 94.75 379 VAL A CA 1
ATOM 3110 C C . VAL A 1 379 ? -1.039 -8.667 10.354 1.00 94.75 379 VAL A C 1
ATOM 3112 O O . VAL A 1 379 ? -1.612 -9.607 10.884 1.00 94.75 379 VAL A O 1
ATOM 3115 N N . THR A 1 380 ? 0.149 -8.793 9.761 1.00 94.12 380 THR A N 1
ATOM 3116 C CA . THR A 1 380 ? 0.836 -10.078 9.598 1.00 94.12 380 THR A CA 1
ATOM 3117 C C . THR A 1 380 ? 1.173 -10.695 10.948 1.00 94.12 380 THR A C 1
ATOM 3119 O O . THR A 1 380 ? 1.017 -11.892 11.150 1.00 94.12 380 THR A O 1
ATOM 3122 N N . TRP A 1 381 ? 1.670 -9.876 11.875 1.00 89.88 381 TRP A N 1
ATOM 3123 C CA . TRP A 1 381 ? 2.006 -10.324 13.224 1.00 89.88 381 TRP A CA 1
ATOM 3124 C C . TRP A 1 381 ? 0.795 -10.350 14.160 1.00 89.88 381 TRP A C 1
ATOM 3126 O O . TRP A 1 381 ? 0.847 -11.012 15.194 1.00 89.88 381 TRP A O 1
ATOM 3136 N N . ALA A 1 382 ? -0.278 -9.634 13.817 1.00 83.62 382 ALA A N 1
ATOM 3137 C CA . ALA A 1 382 ? -1.552 -9.696 14.520 1.00 83.62 382 ALA A CA 1
ATOM 3138 C C . ALA A 1 382 ? -2.421 -10.896 14.093 1.00 83.62 382 ALA A C 1
ATOM 3140 O O . ALA A 1 382 ? -3.382 -11.228 14.787 1.00 83.62 382 ALA A O 1
ATOM 3141 N N . ASP A 1 383 ? -2.111 -11.546 12.973 1.00 85.69 383 ASP A N 1
ATOM 3142 C CA . ASP A 1 383 ? -2.818 -12.728 12.493 1.00 85.69 383 ASP A CA 1
ATOM 3143 C C . ASP A 1 383 ? -2.435 -13.968 13.322 1.00 85.69 383 ASP A C 1
ATOM 3145 O O . ASP A 1 383 ? -1.351 -14.536 13.182 1.00 85.69 383 ASP A O 1
ATOM 3149 N N . SER A 1 384 ? -3.344 -14.395 14.205 1.00 70.50 384 SER A N 1
ATOM 3150 C CA . SER A 1 384 ? -3.231 -15.658 14.955 1.00 70.50 384 SER A CA 1
ATOM 3151 C C . SER A 1 384 ? -4.068 -16.796 14.347 1.00 70.50 384 SER A C 1
ATOM 3153 O O . SER A 1 384 ? -4.438 -17.751 15.030 1.00 70.50 384 SER A O 1
ATOM 3155 N N . GLY A 1 385 ? -4.419 -16.686 13.063 1.00 65.94 385 GLY A N 1
ATOM 3156 C CA . GLY A 1 385 ? -5.176 -17.654 12.267 1.00 65.94 385 GLY A CA 1
ATOM 3157 C C . GLY A 1 385 ? -6.697 -17.515 12.356 1.00 65.94 385 GLY A C 1
ATOM 3158 O O . GLY A 1 385 ? -7.403 -17.874 11.420 1.00 65.94 385 GLY A O 1
ATOM 3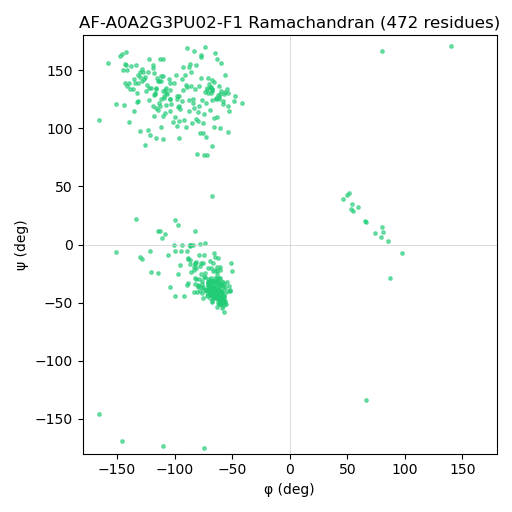159 N N . SER A 1 386 ? -7.238 -17.017 13.472 1.00 58.56 386 SER A N 1
ATOM 3160 C CA . SER A 1 386 ? -8.687 -16.748 13.592 1.00 58.56 386 SER A CA 1
ATOM 3161 C C . SER A 1 386 ? -9.059 -15.608 14.539 1.00 58.56 386 SER A C 1
ATOM 3163 O O . SER A 1 386 ? -10.228 -15.227 14.626 1.00 58.56 386 SER A O 1
ATOM 3165 N N . LEU A 1 387 ? -8.080 -15.062 15.263 1.00 62.19 387 LEU A N 1
ATOM 3166 C CA . LEU A 1 387 ? -8.261 -13.957 16.194 1.00 62.19 387 LEU A CA 1
ATOM 3167 C C . LEU A 1 387 ? -7.218 -12.877 15.919 1.00 62.19 387 LEU A C 1
ATOM 3169 O O . LEU A 1 387 ? -6.065 -13.166 15.603 1.00 62.19 387 LEU A O 1
ATOM 3173 N N . LEU A 1 388 ? -7.629 -11.626 16.085 1.00 69.81 388 LEU A N 1
ATOM 3174 C CA . LEU A 1 388 ? -6.742 -10.481 15.961 1.00 69.81 388 LEU A CA 1
ATOM 3175 C C . LEU A 1 388 ? -5.920 -10.324 17.254 1.00 69.81 388 LEU A C 1
ATOM 3177 O O . LEU A 1 388 ? -6.466 -10.031 18.323 1.00 69.81 388 LEU A O 1
ATOM 3181 N N . GLU A 1 389 ? -4.605 -10.521 17.176 1.00 73.06 389 GLU A N 1
ATOM 3182 C CA . GLU A 1 389 ? -3.682 -10.279 18.284 1.00 73.06 389 GLU A CA 1
ATOM 3183 C C . GLU A 1 389 ? -3.375 -8.778 18.398 1.00 73.06 389 GLU A C 1
ATOM 3185 O O . GLU A 1 389 ? -2.585 -8.201 17.654 1.00 73.06 389 GLU A O 1
ATOM 3190 N N . MET A 1 390 ? -3.952 -8.142 19.419 1.00 77.50 390 MET A N 1
ATOM 3191 C CA . MET A 1 390 ? -3.845 -6.694 19.661 1.00 77.50 390 MET A CA 1
ATOM 3192 C C . MET A 1 390 ? -2.419 -6.185 19.924 1.00 77.50 390 MET A C 1
ATOM 3194 O O . MET A 1 390 ? -2.197 -4.978 19.953 1.00 77.50 390 MET A O 1
ATOM 3198 N N . ARG A 1 391 ? -1.439 -7.075 20.141 1.00 76.00 391 ARG A N 1
ATOM 3199 C CA . ARG A 1 391 ? -0.050 -6.698 20.460 1.00 76.00 391 ARG A CA 1
ATOM 3200 C C . ARG A 1 391 ? 0.607 -5.874 19.352 1.00 76.00 391 ARG A C 1
ATOM 3202 O O . ARG A 1 391 ? 1.485 -5.075 19.654 1.00 76.00 391 ARG A O 1
ATOM 3209 N N . TYR A 1 392 ? 0.194 -6.077 18.105 1.00 86.25 392 TYR A N 1
ATOM 3210 C CA . TYR A 1 392 ? 0.780 -5.429 16.930 1.00 86.25 392 TYR A CA 1
ATOM 3211 C C . TYR A 1 392 ? -0.171 -4.445 16.249 1.00 86.25 392 TYR A C 1
ATOM 3213 O O . TYR A 1 392 ? 0.112 -3.963 15.156 1.00 86.25 392 TYR A O 1
ATOM 3221 N N . ILE A 1 393 ? -1.283 -4.127 16.914 1.00 87.81 393 ILE A N 1
ATOM 3222 C CA . ILE A 1 393 ? -2.264 -3.153 16.453 1.00 87.81 393 ILE A CA 1
ATOM 3223 C C . ILE A 1 393 ? -2.097 -1.872 17.259 1.00 87.81 393 ILE A C 1
ATOM 3225 O O . ILE A 1 393 ? -1.972 -1.899 18.486 1.00 87.81 393 ILE A O 1
ATOM 3229 N N . ASN A 1 394 ? -2.078 -0.755 16.545 1.00 88.38 394 ASN A N 1
ATOM 3230 C CA . ASN A 1 394 ? -1.973 0.596 17.063 1.00 88.38 394 ASN A CA 1
ATOM 3231 C C . ASN A 1 394 ? -0.821 0.855 18.051 1.00 88.38 394 ASN A C 1
ATOM 3233 O O . ASN A 1 394 ? -0.975 1.476 19.104 1.00 88.38 394 ASN A O 1
ATOM 3237 N N . GLN A 1 395 ? 0.367 0.355 17.739 1.00 86.62 395 GLN A N 1
ATOM 3238 C CA . GLN A 1 395 ? 1.537 0.486 18.602 1.00 86.62 395 GLN A CA 1
ATOM 3239 C C . GLN A 1 395 ? 2.298 1.791 18.362 1.00 86.62 395 GLN A C 1
ATOM 3241 O O . GLN A 1 395 ? 2.253 2.351 17.271 1.00 86.62 395 GLN A O 1
ATOM 3246 N N . ASN A 1 396 ? 3.039 2.241 19.377 1.00 89.50 396 ASN A N 1
ATOM 3247 C CA . ASN A 1 396 ? 3.960 3.369 19.245 1.00 89.50 396 ASN A CA 1
ATOM 3248 C C . ASN A 1 396 ? 5.368 2.938 18.808 1.00 89.50 396 ASN A C 1
ATOM 3250 O O . ASN A 1 396 ? 5.705 1.751 18.864 1.00 89.50 396 ASN A O 1
ATOM 3254 N N . ASP A 1 397 ? 6.219 3.904 18.450 1.00 92.56 397 ASP A N 1
ATOM 3255 C CA . ASP A 1 397 ? 7.613 3.662 18.051 1.00 92.56 397 ASP A CA 1
ATOM 3256 C C . ASP A 1 397 ? 8.377 2.852 19.110 1.00 92.56 397 ASP A C 1
ATOM 3258 O O . ASP A 1 397 ? 9.165 1.961 18.787 1.00 92.56 397 ASP A O 1
ATOM 3262 N N . LYS A 1 398 ? 8.145 3.151 20.398 1.00 88.88 398 LYS A N 1
ATOM 3263 C CA . LYS A 1 398 ? 8.835 2.500 21.523 1.00 88.88 398 LYS A CA 1
ATOM 3264 C C . LYS A 1 398 ? 8.467 1.024 21.643 1.00 88.88 398 LYS A C 1
ATOM 3266 O O . LYS A 1 398 ? 9.343 0.228 21.967 1.00 88.88 398 LYS A O 1
ATOM 3271 N N . SER A 1 399 ? 7.210 0.672 21.390 1.00 87.06 399 SER A N 1
ATOM 3272 C CA . SER A 1 399 ? 6.723 -0.706 21.385 1.00 87.06 399 SER A CA 1
ATOM 3273 C C . SER A 1 399 ? 7.173 -1.450 20.131 1.00 87.06 399 SER A C 1
ATOM 3275 O O . SER A 1 399 ? 7.683 -2.565 20.227 1.00 87.06 399 SER A O 1
ATOM 3277 N N . MET A 1 400 ? 7.041 -0.839 18.952 1.00 90.62 400 MET A N 1
ATOM 3278 C CA . MET A 1 400 ? 7.374 -1.523 17.700 1.00 90.62 400 MET A CA 1
ATOM 3279 C C . MET A 1 400 ? 8.864 -1.778 17.537 1.00 90.62 400 MET A C 1
ATOM 3281 O O . MET A 1 400 ? 9.245 -2.838 17.044 1.00 90.62 400 MET A O 1
ATOM 3285 N N . GLN A 1 401 ? 9.727 -0.875 18.013 1.00 93.00 401 GLN A N 1
ATOM 3286 C CA . GLN A 1 401 ? 11.177 -1.036 17.867 1.00 93.00 401 GLN A CA 1
ATOM 3287 C C . GLN A 1 401 ? 11.762 -2.250 18.619 1.00 93.00 401 GLN A C 1
ATOM 3289 O O . GLN A 1 401 ? 12.930 -2.583 18.432 1.00 93.00 401 GLN A O 1
ATOM 3294 N N . PHE A 1 402 ? 10.987 -2.917 19.489 1.00 88.50 402 PHE A N 1
ATOM 3295 C CA . PHE A 1 402 ? 11.426 -4.158 20.138 1.00 88.50 402 PHE A CA 1
ATOM 3296 C C . PHE A 1 402 ? 11.532 -5.330 19.161 1.00 88.50 402 PHE A C 1
ATOM 3298 O O . PHE A 1 402 ? 12.346 -6.231 19.368 1.00 88.50 402 PHE A O 1
ATOM 3305 N N . THR A 1 403 ? 10.697 -5.344 18.123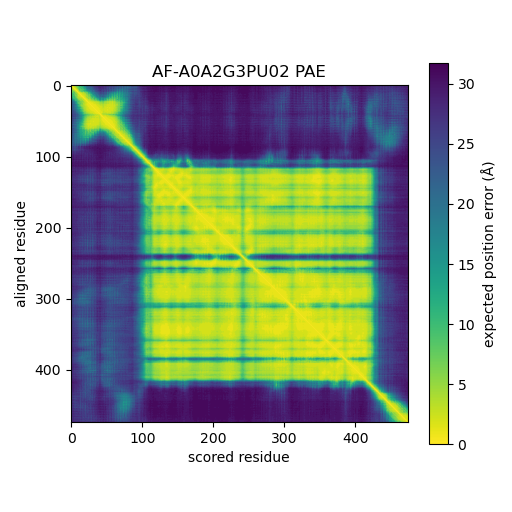 1.00 89.44 403 THR A N 1
ATOM 3306 C CA . THR A 1 403 ? 10.632 -6.438 17.146 1.00 89.44 403 THR A CA 1
ATOM 3307 C C . THR A 1 403 ? 10.928 -5.982 15.724 1.00 89.44 403 THR A C 1
ATOM 3309 O O . THR A 1 403 ? 11.397 -6.799 14.927 1.00 89.44 403 THR A O 1
ATOM 3312 N N . HIS A 1 404 ? 10.729 -4.692 15.442 1.00 94.69 404 HIS A N 1
ATOM 3313 C CA . HIS A 1 404 ? 10.825 -4.081 14.122 1.00 94.69 404 HIS A CA 1
ATOM 3314 C C . HIS A 1 404 ? 11.904 -2.999 14.068 1.00 94.69 404 HIS A C 1
ATOM 3316 O O . HIS A 1 404 ? 12.227 -2.360 15.063 1.00 94.69 404 HIS A O 1
ATOM 3322 N N . THR A 1 405 ? 12.436 -2.753 12.877 1.00 96.88 405 THR A N 1
ATOM 3323 C CA . THR A 1 405 ? 13.425 -1.701 12.609 1.00 96.88 405 THR A CA 1
ATOM 3324 C C . THR A 1 405 ? 13.083 -1.025 11.288 1.00 96.88 405 THR A C 1
ATOM 3326 O O . THR A 1 405 ? 12.788 -1.707 10.311 1.00 96.88 405 THR A O 1
ATOM 3329 N N . TRP A 1 406 ? 13.109 0.305 11.247 1.00 96.75 406 TRP A N 1
ATOM 3330 C CA . TRP A 1 406 ? 12.812 1.108 10.058 1.00 96.75 406 TRP A CA 1
ATOM 3331 C C . TRP A 1 406 ? 13.648 2.391 10.057 1.00 96.75 406 TRP A C 1
ATOM 3333 O O . TRP A 1 406 ? 14.179 2.805 11.090 1.00 96.75 406 TRP A O 1
ATOM 3343 N N . GLU A 1 407 ? 13.757 3.024 8.893 1.00 95.50 407 GLU A N 1
ATOM 3344 C CA . GLU A 1 407 ? 14.368 4.348 8.741 1.00 95.50 407 GLU A CA 1
ATOM 3345 C C . GLU A 1 407 ? 13.393 5.417 9.248 1.00 95.50 407 GLU A C 1
ATOM 3347 O O . GLU A 1 407 ? 12.473 5.818 8.534 1.00 95.50 407 GLU A O 1
ATOM 3352 N N . LYS A 1 408 ? 13.559 5.845 10.502 1.00 94.00 408 LYS A N 1
ATOM 3353 C CA . LYS A 1 408 ? 12.619 6.744 11.194 1.00 94.00 408 LYS A CA 1
ATOM 3354 C C . LYS A 1 408 ? 12.412 8.065 10.455 1.00 94.00 408 LYS A C 1
ATOM 3356 O O . LYS A 1 408 ? 11.313 8.593 10.452 1.00 94.00 408 LYS A O 1
ATOM 3361 N N . GLU A 1 409 ? 13.437 8.563 9.772 1.00 95.00 409 GLU A N 1
ATOM 3362 C CA . GLU A 1 409 ? 13.411 9.831 9.039 1.00 95.00 409 GLU A CA 1
ATOM 3363 C C . GLU A 1 409 ? 12.466 9.813 7.825 1.00 95.00 409 GLU A C 1
ATOM 3365 O O . GLU A 1 409 ? 12.126 10.873 7.301 1.00 95.00 409 GLU A O 1
ATOM 3370 N N . LYS A 1 410 ? 12.046 8.626 7.363 1.00 93.50 410 LYS A N 1
ATOM 3371 C CA . LYS A 1 410 ? 11.127 8.470 6.227 1.00 93.50 410 LYS A CA 1
ATOM 3372 C C . LYS A 1 410 ? 9.649 8.531 6.614 1.00 93.50 410 LYS A C 1
ATOM 3374 O O . LYS A 1 410 ? 8.822 8.651 5.712 1.00 93.50 410 LYS A O 1
ATOM 3379 N N . TYR A 1 411 ? 9.314 8.439 7.902 1.00 94.94 411 TYR A N 1
ATOM 3380 C CA . TYR A 1 411 ? 7.934 8.280 8.363 1.00 94.94 411 TYR A CA 1
ATOM 3381 C C . TYR A 1 411 ? 7.602 9.242 9.515 1.00 94.94 411 TYR A C 1
ATOM 3383 O O . TYR A 1 411 ? 8.500 9.657 10.250 1.00 94.94 411 TYR A O 1
ATOM 3391 N N . PRO A 1 412 ? 6.321 9.609 9.696 1.00 94.25 412 PRO A N 1
ATOM 3392 C CA . PRO A 1 412 ? 5.882 10.361 10.866 1.00 94.25 412 PRO A CA 1
ATOM 3393 C C . PRO A 1 412 ? 6.229 9.658 12.186 1.00 94.25 412 PRO A C 1
ATOM 3395 O O . PRO A 1 412 ? 6.190 8.432 12.277 1.00 94.25 412 PRO A O 1
ATOM 3398 N N . VAL A 1 413 ? 6.535 10.447 13.219 1.00 93.62 413 VAL A N 1
ATOM 3399 C CA . VAL A 1 413 ? 6.846 9.928 14.560 1.00 93.62 413 VAL A CA 1
ATOM 3400 C C . VAL A 1 413 ? 5.578 9.396 15.220 1.00 93.62 413 VAL A C 1
ATOM 3402 O O . VAL A 1 413 ? 4.543 10.066 15.228 1.00 93.62 413 VAL A O 1
ATOM 3405 N N . CYS A 1 414 ? 5.675 8.217 15.830 1.00 91.00 414 CYS A N 1
ATOM 3406 C CA . CYS A 1 414 ? 4.568 7.580 16.522 1.00 91.00 414 CYS A CA 1
ATOM 3407 C C . CYS A 1 414 ? 4.803 7.577 18.042 1.00 91.00 414 CYS A C 1
ATOM 3409 O O . CYS A 1 414 ? 5.414 6.665 18.604 1.00 91.00 414 CYS A O 1
ATOM 3411 N N . GLU A 1 415 ? 4.323 8.617 18.731 1.00 86.94 415 GLU A N 1
ATOM 3412 C CA . GLU A 1 415 ? 4.442 8.734 20.197 1.00 86.94 415 GLU A CA 1
ATOM 3413 C C . GLU A 1 415 ? 3.188 8.259 20.947 1.00 86.94 415 GLU A C 1
ATOM 3415 O O . GLU A 1 415 ? 3.279 7.836 22.104 1.00 86.94 415 GLU A O 1
ATOM 3420 N N . ALA A 1 416 ? 2.026 8.300 20.289 1.00 72.69 416 ALA A N 1
ATOM 3421 C CA . ALA A 1 416 ? 0.735 7.981 20.883 1.00 72.69 416 ALA A CA 1
ATOM 3422 C C . ALA A 1 416 ? 0.583 6.477 21.150 1.00 72.69 416 ALA A C 1
ATOM 3424 O O . ALA A 1 416 ? 0.847 5.641 20.292 1.00 72.69 416 ALA A O 1
ATOM 3425 N N . THR A 1 417 ? 0.125 6.108 22.345 1.00 64.50 417 THR A N 1
ATOM 3426 C CA . THR A 1 417 ? -0.165 4.715 22.701 1.00 64.50 417 THR A CA 1
ATOM 3427 C C . THR A 1 417 ? -1.566 4.304 22.245 1.00 64.50 417 THR A C 1
ATOM 3429 O O . THR A 1 417 ? -2.563 4.893 22.663 1.00 64.50 417 THR A O 1
ATOM 3432 N N . GLY A 1 418 ? -1.675 3.220 21.468 1.00 54.19 418 GLY A N 1
ATOM 3433 C CA . GLY A 1 418 ? -2.971 2.651 21.071 1.00 54.19 418 GLY A CA 1
ATOM 3434 C C . GLY A 1 418 ? -3.804 2.074 22.212 1.00 54.19 418 GLY A C 1
ATOM 3435 O O . GLY A 1 418 ? -4.974 1.777 22.007 1.00 54.19 418 GLY A O 1
ATOM 3436 N N . SER A 1 419 ? -3.277 1.977 23.439 1.00 48.81 419 SER A N 1
ATOM 3437 C CA . SER A 1 419 ? -4.082 1.644 24.627 1.00 48.81 419 SER A CA 1
ATOM 3438 C C . SER A 1 419 ? -5.199 2.663 24.901 1.00 48.81 419 SER A C 1
ATOM 3440 O O . SER A 1 419 ? -6.154 2.350 25.613 1.00 48.81 419 SER A O 1
ATOM 3442 N N . LEU A 1 420 ? -5.086 3.872 24.339 1.00 44.78 420 LEU A N 1
ATOM 3443 C CA . LEU A 1 420 ? -6.097 4.930 24.411 1.00 44.78 420 LEU A CA 1
ATOM 3444 C C . LEU A 1 420 ? -7.162 4.820 23.309 1.00 44.78 420 LEU A C 1
ATOM 3446 O O . LEU A 1 420 ? -8.245 5.388 23.452 1.00 44.78 420 LEU A O 1
ATOM 3450 N N . LEU A 1 421 ? -6.899 4.051 22.249 1.00 53.56 421 LEU A N 1
ATOM 3451 C CA . LEU A 1 421 ? -7.867 3.746 21.201 1.00 53.56 421 LEU A CA 1
ATOM 3452 C C . LEU A 1 421 ? -8.788 2.625 21.695 1.00 53.56 421 LEU A C 1
ATOM 3454 O O . LEU A 1 421 ? -8.620 1.453 21.366 1.00 53.56 421 LEU A O 1
ATOM 3458 N N . LYS A 1 422 ? -9.752 2.979 22.550 1.00 45.34 422 LYS A N 1
ATOM 3459 C CA . LYS A 1 422 ? -10.823 2.067 22.968 1.00 45.34 422 LYS A CA 1
ATOM 3460 C C . LYS A 1 422 ? -11.937 2.123 21.921 1.00 45.34 422 LYS A C 1
ATOM 3462 O O . LYS A 1 422 ? -12.686 3.103 21.933 1.00 45.34 422 LYS A O 1
ATOM 3467 N N . PRO A 1 423 ? -12.103 1.114 21.046 1.00 38.41 423 PRO A N 1
ATOM 3468 C CA . PRO A 1 423 ? -13.318 1.027 20.253 1.00 38.41 423 PRO A CA 1
ATOM 3469 C C . PRO A 1 423 ? -14.511 0.966 21.214 1.00 38.41 423 PRO A C 1
ATOM 3471 O O . PRO A 1 423 ? -14.569 0.114 22.108 1.00 38.41 423 PRO A O 1
ATOM 3474 N N . HIS A 1 424 ? -15.454 1.896 21.063 1.00 32.88 424 HIS A N 1
ATOM 3475 C CA . HIS A 1 424 ? -16.767 1.779 21.684 1.00 32.88 424 HIS A CA 1
ATOM 3476 C C . HIS A 1 424 ? -17.520 0.687 20.926 1.00 32.88 424 HIS A C 1
ATOM 3478 O O . HIS A 1 424 ? -18.397 0.963 20.120 1.00 32.88 424 HIS A O 1
ATOM 3484 N N . PHE A 1 425 ? -17.195 -0.580 21.187 1.00 32.69 425 PHE A N 1
ATOM 3485 C CA . PHE A 1 425 ? -18.086 -1.660 20.798 1.00 32.69 425 PHE A CA 1
ATOM 3486 C C . PHE A 1 425 ? -19.349 -1.528 21.655 1.00 32.69 425 PHE A C 1
ATOM 3488 O O . PHE A 1 425 ? -19.492 -2.162 22.705 1.00 32.69 425 PHE A O 1
ATOM 3495 N N . GLU A 1 426 ? -20.289 -0.684 21.223 1.00 28.56 426 GLU A N 1
ATOM 3496 C CA . GLU A 1 426 ? -21.676 -0.883 21.587 1.00 28.56 426 GLU A CA 1
ATOM 3497 C C . GLU A 1 426 ? -21.980 -2.329 21.199 1.00 28.56 426 GLU A C 1
ATOM 3499 O O . GLU A 1 426 ? -21.926 -2.720 20.036 1.00 28.56 426 GLU A O 1
ATOM 3504 N N . THR A 1 427 ? -22.264 -3.158 22.194 1.00 28.64 427 THR A N 1
ATOM 3505 C CA . THR A 1 427 ? -22.651 -4.566 22.050 1.00 28.64 427 THR A CA 1
ATOM 3506 C C . THR A 1 427 ? -24.030 -4.701 21.387 1.00 28.64 427 THR A C 1
ATOM 3508 O O . THR A 1 427 ? -24.864 -5.500 21.806 1.00 28.64 427 THR A O 1
ATOM 3511 N N . LYS A 1 428 ? -24.312 -3.901 20.355 1.00 26.27 428 LYS A N 1
ATOM 3512 C CA . LYS A 1 428 ? -25.596 -3.844 19.666 1.00 26.27 428 LYS A CA 1
ATOM 3513 C C . LYS A 1 428 ? -25.769 -4.933 18.612 1.00 26.27 428 LYS A C 1
ATOM 3515 O O . LYS A 1 428 ? -26.917 -5.224 18.315 1.00 26.27 428 LYS A O 1
ATOM 3520 N N . ASN A 1 429 ? -24.711 -5.611 18.150 1.00 25.75 429 ASN A N 1
ATOM 3521 C CA . ASN A 1 429 ? -24.833 -6.644 17.105 1.00 25.75 429 ASN A CA 1
ATOM 3522 C C . ASN A 1 429 ? -24.088 -7.972 17.359 1.00 25.75 429 ASN A C 1
ATOM 3524 O O . ASN A 1 429 ? -23.911 -8.758 16.431 1.00 25.75 429 ASN A O 1
ATOM 3528 N N . ILE A 1 430 ? -23.753 -8.324 18.608 1.00 26.77 430 ILE A N 1
ATOM 3529 C CA . ILE A 1 430 ? -23.563 -9.754 18.921 1.00 26.77 430 ILE A CA 1
ATOM 3530 C C . ILE A 1 430 ? -24.962 -10.357 19.059 1.00 26.77 430 ILE A C 1
ATOM 3532 O O . ILE A 1 430 ? -25.608 -10.240 20.102 1.00 26.77 430 ILE A O 1
ATOM 3536 N N . PHE A 1 431 ? -25.452 -10.959 17.975 1.00 29.56 431 PHE A N 1
ATOM 3537 C CA . PHE A 1 431 ? -26.712 -11.693 17.929 1.00 29.56 431 PHE A CA 1
ATOM 3538 C C . PHE A 1 431 ? -26.770 -12.766 19.027 1.00 29.56 431 PHE A C 1
ATOM 3540 O O . PHE A 1 431 ? -26.362 -13.905 18.845 1.00 29.56 431 PHE A O 1
ATOM 3547 N N . PHE A 1 432 ? -27.397 -12.426 20.145 1.00 29.12 432 PHE A N 1
ATOM 3548 C CA . PHE A 1 432 ? -28.424 -13.271 20.734 1.00 29.12 432 PHE A CA 1
ATOM 3549 C C . PHE A 1 432 ? -29.610 -12.359 21.006 1.00 29.12 432 PHE A C 1
ATOM 3551 O O . PHE A 1 432 ? -29.639 -11.634 22.000 1.00 29.12 432 PHE A O 1
ATOM 3558 N N . SER A 1 433 ? -30.586 -12.364 20.092 1.00 28.62 433 SER A N 1
ATOM 3559 C CA . SER A 1 433 ? -31.866 -11.699 20.325 1.00 28.62 433 SER A CA 1
ATOM 3560 C C . SER A 1 433 ? -32.359 -12.099 21.717 1.00 28.62 433 SER A C 1
ATOM 3562 O O . SER A 1 433 ? -32.464 -13.298 22.005 1.00 28.62 433 SER A O 1
ATOM 3564 N N . LYS A 1 434 ? -32.704 -11.126 22.568 1.00 31.28 434 LYS A N 1
ATOM 3565 C CA . LYS A 1 434 ? -33.406 -11.366 23.845 1.00 31.28 434 LYS A CA 1
ATOM 3566 C C . LYS A 1 434 ? -34.667 -12.234 23.671 1.00 31.28 434 LYS A C 1
ATOM 3568 O O . LYS A 1 434 ? -35.131 -12.833 24.636 1.00 31.28 434 LYS A O 1
ATOM 3573 N N . ASP A 1 435 ? -35.146 -12.375 22.436 1.00 36.84 435 ASP A N 1
ATOM 3574 C CA . ASP A 1 435 ? -36.276 -13.202 22.017 1.00 36.84 435 ASP A CA 1
ATOM 3575 C C . ASP A 1 435 ? -35.975 -14.706 21.871 1.00 36.84 435 ASP A C 1
ATOM 3577 O O . ASP A 1 435 ? -36.908 -15.493 21.699 1.00 36.84 435 ASP A O 1
ATOM 3581 N N . LEU A 1 436 ? -34.710 -15.143 21.946 1.00 32.72 436 LEU A N 1
ATOM 3582 C CA . LEU A 1 436 ? -34.356 -16.565 21.813 1.00 32.72 436 LEU A CA 1
ATOM 3583 C C . LEU A 1 436 ? -34.547 -17.335 23.130 1.00 32.72 436 LEU A C 1
ATOM 3585 O O . LEU A 1 436 ? -34.946 -18.496 23.122 1.00 32.72 436 LEU A O 1
ATOM 3589 N N . LEU A 1 437 ? -34.313 -16.679 24.272 1.00 34.41 437 LEU A N 1
ATOM 3590 C CA . LEU A 1 437 ? -34.412 -17.282 25.608 1.00 34.41 437 LEU A CA 1
ATOM 3591 C C . LEU A 1 437 ? -35.844 -17.729 25.973 1.00 34.41 437 LEU A C 1
ATOM 3593 O O . LEU A 1 437 ? -35.998 -18.862 26.433 1.00 34.41 437 LEU A O 1
ATOM 3597 N N . PRO A 1 438 ? -36.906 -16.934 25.720 1.00 37.28 438 PRO A N 1
ATOM 3598 C CA . PRO A 1 438 ? -38.283 -17.381 25.941 1.00 37.28 438 PRO A CA 1
ATOM 3599 C C . PRO A 1 438 ? -38.707 -18.504 24.982 1.00 37.28 438 PRO A C 1
ATOM 3601 O O . PRO A 1 438 ? -39.487 -19.373 25.361 1.00 37.28 438 PRO A O 1
ATOM 3604 N N . LYS A 1 439 ? -38.169 -18.519 23.752 1.00 34.03 439 LYS A N 1
ATOM 3605 C CA . LYS A 1 439 ? -38.466 -19.546 22.738 1.00 34.03 439 LYS A CA 1
ATOM 3606 C C . LYS A 1 439 ? -37.766 -20.878 23.033 1.00 34.03 439 LYS A C 1
ATOM 3608 O O . LYS A 1 439 ? -38.373 -21.924 22.850 1.00 34.03 439 LYS A O 1
ATOM 3613 N N . LEU A 1 440 ? -36.541 -20.854 23.565 1.00 32.12 440 LEU A N 1
ATOM 3614 C CA . LEU A 1 440 ? -35.816 -22.047 24.030 1.00 32.12 440 LEU A CA 1
ATOM 3615 C C . LEU A 1 440 ? -36.422 -22.642 25.311 1.00 32.12 440 LEU A C 1
ATOM 3617 O O . LEU A 1 440 ? -36.469 -23.862 25.458 1.00 32.12 440 LEU A O 1
ATOM 3621 N N . ALA A 1 441 ? -36.953 -21.801 26.206 1.00 35.94 441 ALA A N 1
ATOM 3622 C CA . ALA A 1 441 ? -37.660 -22.251 27.407 1.00 35.94 441 ALA A CA 1
ATOM 3623 C C . ALA A 1 441 ? -38.965 -23.015 27.099 1.00 35.94 441 ALA A C 1
ATOM 3625 O O . ALA A 1 441 ? -39.412 -23.810 27.923 1.00 35.94 441 ALA A O 1
ATOM 3626 N N . ALA A 1 442 ? -39.555 -22.817 25.915 1.00 35.59 442 ALA A N 1
ATOM 3627 C CA . ALA A 1 442 ? -40.764 -23.517 25.477 1.00 35.59 442 ALA A CA 1
ATOM 3628 C C . ALA A 1 442 ? -40.496 -24.919 24.890 1.00 35.59 442 ALA A C 1
ATOM 3630 O O . ALA A 1 442 ? -41.428 -25.710 24.763 1.00 35.59 442 ALA A O 1
ATOM 3631 N N . VAL A 1 443 ? -39.244 -25.238 24.534 1.00 36.66 443 VAL A N 1
ATOM 3632 C CA . VAL A 1 443 ? -38.883 -26.455 23.773 1.00 36.66 443 VAL A CA 1
ATOM 3633 C C . VAL A 1 443 ? -38.217 -27.527 24.650 1.00 36.66 443 VAL A C 1
ATOM 3635 O O . VAL A 1 443 ? -38.075 -28.673 24.232 1.00 36.66 443 VAL A O 1
ATOM 3638 N N . ILE A 1 444 ? -37.866 -27.211 25.900 1.00 36.62 444 ILE A N 1
ATOM 3639 C CA . ILE A 1 444 ? -37.221 -28.158 26.819 1.00 36.62 444 ILE A CA 1
ATOM 3640 C C . ILE A 1 444 ? -38.168 -28.454 27.988 1.00 36.62 444 ILE A C 1
ATOM 3642 O O . ILE A 1 444 ? -38.444 -27.556 28.785 1.00 36.62 444 ILE A O 1
ATOM 3646 N N . PRO A 1 445 ? -38.651 -29.700 28.161 1.00 40.09 445 PRO A N 1
ATOM 3647 C CA . PRO A 1 445 ? -39.417 -30.064 29.343 1.00 40.09 445 PRO A CA 1
ATOM 3648 C C . PRO A 1 445 ? -38.580 -29.813 30.605 1.00 40.09 445 PRO A C 1
ATOM 3650 O O . PRO A 1 445 ? -37.508 -30.398 30.787 1.00 40.09 445 PRO A O 1
ATOM 3653 N N . VAL A 1 446 ? -39.091 -28.963 31.501 1.00 39.38 446 VAL A N 1
ATOM 3654 C CA . VAL A 1 446 ? -38.489 -28.585 32.800 1.00 39.38 446 VAL A CA 1
ATOM 3655 C C . VAL A 1 446 ? -38.075 -29.812 33.640 1.00 39.38 446 VAL A C 1
ATOM 3657 O O . VAL A 1 446 ? -37.159 -29.745 34.460 1.00 39.38 446 VAL A O 1
ATOM 3660 N N . SER A 1 447 ? -38.679 -30.971 33.378 1.00 38.81 447 SER A N 1
ATOM 3661 C CA . SER A 1 447 ? -38.358 -32.270 33.973 1.00 38.81 447 SER A CA 1
ATOM 3662 C C . SER A 1 447 ? -36.941 -32.791 33.670 1.00 38.81 447 SER A C 1
ATOM 3664 O O . SER A 1 447 ? -36.366 -33.475 34.518 1.00 38.81 447 SER A O 1
ATOM 3666 N N . ILE A 1 448 ? -36.330 -32.447 32.529 1.00 44.34 448 ILE A N 1
ATOM 3667 C CA . ILE A 1 448 ? -34.973 -32.912 32.167 1.00 44.34 448 ILE A CA 1
ATOM 3668 C C . ILE A 1 448 ? -33.896 -32.088 32.889 1.00 44.34 448 ILE A C 1
ATOM 3670 O O . ILE A 1 448 ? -32.903 -32.638 33.374 1.00 44.34 448 ILE A O 1
ATOM 3674 N N . ILE A 1 449 ? -34.138 -30.785 33.054 1.00 43.69 449 ILE A N 1
ATOM 3675 C CA . ILE A 1 449 ? -33.253 -29.872 33.792 1.00 43.69 449 ILE A CA 1
ATOM 3676 C C . ILE A 1 449 ? -33.213 -30.260 35.280 1.00 43.69 449 ILE A C 1
ATOM 3678 O O . ILE A 1 449 ? -32.137 -30.325 35.876 1.00 43.69 449 ILE A O 1
ATOM 3682 N N . PHE A 1 450 ? -34.358 -30.624 35.868 1.00 39.44 450 PHE A N 1
ATOM 3683 C CA . PHE A 1 450 ? -34.424 -31.038 37.274 1.00 39.44 450 PHE A CA 1
ATOM 3684 C C . PHE A 1 450 ? -33.684 -32.353 37.563 1.00 39.44 450 PHE A C 1
ATOM 3686 O O . PHE A 1 450 ? -33.014 -32.459 38.591 1.00 39.44 450 PHE A O 1
ATOM 3693 N N . LEU A 1 451 ? -33.732 -33.341 36.661 1.00 39.22 451 LEU A N 1
ATOM 3694 C CA . LEU A 1 451 ? -33.065 -34.637 36.857 1.00 39.22 451 LEU A CA 1
ATOM 3695 C C . LEU A 1 451 ? -31.531 -34.547 36.793 1.00 39.22 451 LEU A C 1
ATOM 3697 O O . LEU A 1 451 ? -30.843 -35.254 37.538 1.00 39.22 451 LEU A O 1
ATOM 3701 N N . PHE A 1 452 ? -30.986 -33.668 35.947 1.00 40.28 452 PHE A N 1
ATOM 3702 C CA . PHE A 1 452 ? -29.538 -33.478 35.818 1.00 40.28 452 PHE A CA 1
ATOM 3703 C C . PHE A 1 452 ? -28.948 -32.641 36.958 1.00 40.28 452 PHE A C 1
ATOM 3705 O O . PHE A 1 452 ? -27.897 -32.998 37.500 1.00 40.28 452 PHE A O 1
ATOM 3712 N N . VAL A 1 453 ? -29.654 -31.589 37.385 1.00 41.19 453 VAL A N 1
ATOM 3713 C CA . VAL A 1 453 ? -29.237 -30.755 38.523 1.00 41.19 453 VAL A CA 1
ATOM 3714 C C . VAL A 1 453 ? -29.284 -31.558 39.829 1.00 41.19 453 VAL A C 1
ATOM 3716 O O . VAL A 1 453 ? -28.314 -31.542 40.588 1.00 41.19 453 VAL A O 1
ATOM 3719 N N . PHE A 1 454 ? -30.324 -32.372 40.062 1.00 37.41 454 PHE A N 1
ATOM 3720 C CA . PHE A 1 454 ? -30.398 -33.205 41.272 1.00 37.41 454 PHE A CA 1
ATOM 3721 C C . PHE A 1 454 ? -29.358 -34.331 41.312 1.00 37.41 454 PHE A C 1
ATOM 3723 O O . PHE A 1 454 ? -28.798 -34.604 42.374 1.00 37.41 454 PHE A O 1
ATOM 3730 N N . ARG A 1 455 ? -29.049 -34.985 40.181 1.00 40.88 455 ARG A N 1
ATOM 3731 C CA . ARG A 1 455 ? -28.008 -36.031 40.149 1.00 40.88 455 ARG A CA 1
ATOM 3732 C C . ARG A 1 455 ? -26.608 -35.473 40.403 1.00 40.88 455 ARG A C 1
ATOM 3734 O O . ARG A 1 455 ? -25.791 -36.176 41.000 1.00 40.88 455 ARG A O 1
ATOM 3741 N N . ARG A 1 456 ? -26.333 -34.229 39.994 1.00 39.44 456 ARG A N 1
ATOM 3742 C CA . ARG A 1 456 ? -25.032 -33.586 40.217 1.00 39.44 456 ARG A CA 1
ATOM 3743 C C . ARG A 1 456 ? -24.887 -33.018 41.626 1.00 39.44 456 ARG A C 1
ATOM 3745 O O . ARG A 1 456 ? -23.867 -33.289 42.251 1.00 39.44 456 ARG A O 1
ATOM 3752 N N . LEU A 1 457 ? -25.931 -32.399 42.181 1.00 38.34 457 LEU A N 1
ATOM 3753 C CA . LEU A 1 457 ? -25.944 -31.982 43.591 1.00 38.34 457 LEU A CA 1
ATOM 3754 C C . LEU A 1 457 ? -25.751 -33.174 44.543 1.00 38.34 457 LEU A C 1
ATOM 3756 O O . LEU A 1 457 ? -25.029 -33.064 45.530 1.00 38.34 457 LEU A O 1
ATOM 3760 N N . LYS A 1 458 ? -26.302 -34.350 44.208 1.00 37.31 458 LYS A N 1
ATOM 3761 C CA . LYS A 1 458 ? -26.102 -35.581 44.992 1.00 37.31 458 LYS A CA 1
ATOM 3762 C C . LYS A 1 458 ? -24.675 -36.146 44.876 1.00 37.31 458 LYS A C 1
ATOM 3764 O O . LYS A 1 458 ? -24.171 -36.709 45.842 1.00 37.31 458 LYS A O 1
ATOM 3769 N N . ARG A 1 459 ? -24.011 -35.978 43.722 1.00 41.22 459 ARG A N 1
ATOM 3770 C CA . ARG A 1 459 ? -22.614 -36.403 43.498 1.00 41.22 459 ARG A CA 1
ATOM 3771 C C . ARG A 1 459 ? -21.604 -35.465 44.161 1.00 41.22 459 ARG A C 1
ATOM 3773 O O . ARG A 1 459 ? -20.662 -35.953 44.778 1.00 41.22 459 ARG A O 1
ATOM 3780 N N . GLU A 1 460 ? -21.818 -34.155 44.084 1.00 42.41 460 GLU A N 1
ATOM 3781 C CA . GLU A 1 460 ? -20.938 -33.151 44.701 1.00 42.41 460 GLU A CA 1
ATOM 3782 C C . GLU A 1 460 ? -21.043 -33.175 46.233 1.00 42.41 460 GLU A C 1
ATOM 3784 O O . GLU A 1 460 ? -20.013 -33.170 46.901 1.00 42.41 460 GLU A O 1
ATOM 3789 N N . SER A 1 461 ? -22.247 -33.384 46.784 1.00 41.53 461 SER A N 1
ATOM 3790 C CA . SER A 1 461 ? -22.448 -33.677 48.213 1.00 41.53 461 SER A CA 1
ATOM 3791 C C . SER A 1 461 ? -21.725 -34.956 48.662 1.00 41.53 461 SER A C 1
ATOM 3793 O O . SER A 1 461 ? -21.106 -34.976 49.721 1.00 41.53 461 SER A O 1
ATOM 3795 N N . SER A 1 462 ? -21.756 -36.031 47.867 1.00 42.88 462 SER A N 1
ATOM 3796 C CA . SER A 1 462 ? -21.082 -37.286 48.237 1.00 42.88 462 SER A CA 1
ATOM 3797 C C . SER A 1 462 ? -19.552 -37.223 48.123 1.00 42.88 462 SER A C 1
ATOM 3799 O O . SER A 1 462 ? -18.854 -37.926 48.849 1.00 42.88 462 SER A O 1
ATOM 3801 N N . ALA A 1 463 ? -19.026 -36.378 47.231 1.00 47.22 463 ALA A N 1
ATOM 3802 C CA . ALA A 1 463 ? -17.591 -36.167 47.061 1.00 47.22 463 ALA A CA 1
ATOM 3803 C C . ALA A 1 463 ? -17.015 -35.244 48.145 1.00 47.22 463 ALA A C 1
ATOM 3805 O O . ALA A 1 463 ? -15.906 -35.490 48.614 1.00 47.22 463 ALA A O 1
ATOM 3806 N N . SER A 1 464 ? -17.774 -34.231 48.585 1.00 47.91 464 SER A N 1
ATOM 3807 C CA . SER A 1 464 ? -17.381 -33.384 49.715 1.00 47.91 464 SER A CA 1
ATOM 3808 C C . SER A 1 464 ? -17.407 -34.151 51.039 1.00 47.91 464 SER A C 1
ATOM 3810 O O . SER A 1 464 ? -16.470 -34.021 51.815 1.00 47.91 464 SER A O 1
ATOM 3812 N N . LEU A 1 465 ? -18.405 -35.020 51.262 1.00 43.19 465 LEU A N 1
ATOM 3813 C CA . LEU A 1 465 ? -18.461 -35.877 52.456 1.00 43.19 465 LEU A CA 1
ATOM 3814 C C . LEU A 1 465 ? -17.312 -36.897 52.521 1.00 43.19 465 LEU A C 1
ATOM 3816 O O . LEU A 1 465 ? -16.785 -37.136 53.601 1.00 43.19 465 LEU A O 1
ATOM 3820 N N . ARG A 1 466 ? -16.892 -37.474 51.386 1.00 46.16 466 ARG A N 1
ATOM 3821 C CA . ARG A 1 466 ? -15.748 -38.406 51.347 1.00 46.16 466 ARG A CA 1
ATOM 3822 C C . ARG A 1 466 ? -14.412 -37.714 51.599 1.00 46.16 466 ARG A C 1
ATOM 3824 O O . ARG A 1 466 ? -13.590 -38.256 52.321 1.00 46.16 466 ARG A O 1
ATOM 3831 N N . LYS A 1 467 ? -14.221 -36.508 51.054 1.00 48.28 467 LYS A N 1
ATOM 3832 C CA . LYS A 1 467 ? -13.024 -35.700 51.325 1.00 48.28 467 LYS A CA 1
ATOM 3833 C C . LYS A 1 467 ? -12.926 -35.281 52.788 1.00 48.28 467 LYS A C 1
ATOM 3835 O O . LYS A 1 467 ? -11.839 -35.295 53.341 1.00 48.28 467 LYS A O 1
ATOM 3840 N N . GLN A 1 468 ? -14.059 -34.948 53.399 1.00 44.69 468 GLN A N 1
ATOM 3841 C CA . GLN A 1 468 ? -14.107 -34.554 54.802 1.00 44.69 468 GLN A CA 1
ATOM 3842 C C . GLN A 1 468 ? -13.862 -35.753 55.737 1.00 44.69 468 GLN A C 1
ATOM 3844 O O . GLN A 1 468 ? -13.135 -35.618 56.708 1.00 44.69 468 GLN A O 1
ATOM 3849 N N . GLN A 1 469 ? -14.354 -36.953 55.395 1.00 42.06 469 GLN A N 1
ATOM 3850 C CA . GLN A 1 469 ? -14.015 -38.183 56.129 1.00 42.06 469 GLN A CA 1
ATOM 3851 C C . GLN A 1 469 ? -12.540 -38.601 55.982 1.00 42.06 469 GLN A C 1
ATOM 3853 O O . GLN A 1 469 ? -11.958 -39.072 56.950 1.00 42.06 469 GLN A O 1
ATOM 3858 N N . GLU A 1 470 ? -11.922 -38.411 54.812 1.00 46.56 470 GLU A N 1
ATOM 3859 C CA . GLU A 1 470 ? -10.489 -38.696 54.599 1.00 46.56 470 GLU A CA 1
ATOM 3860 C C . GLU A 1 470 ? -9.553 -37.668 55.264 1.00 46.56 470 GLU A C 1
ATOM 3862 O O . GLU A 1 470 ? -8.396 -37.988 55.542 1.00 46.56 470 GLU A O 1
ATOM 3867 N N . GLU A 1 471 ? -10.027 -36.440 55.499 1.00 51.47 471 GLU A N 1
ATOM 3868 C CA . GLU A 1 471 ? -9.313 -35.409 56.268 1.00 51.47 471 GLU A CA 1
ATOM 3869 C C . GLU A 1 471 ? -9.495 -35.576 57.784 1.00 51.47 471 GLU A C 1
ATOM 3871 O O . GLU A 1 471 ? -8.576 -35.239 58.519 1.00 51.47 471 GLU A O 1
ATOM 3876 N N . ASP A 1 472 ? -10.614 -36.145 58.245 1.00 48.16 472 ASP A N 1
ATOM 3877 C CA . ASP A 1 472 ? -10.843 -36.460 59.665 1.00 48.16 472 ASP A CA 1
ATOM 3878 C C . ASP A 1 472 ? -10.170 -37.787 60.110 1.00 48.16 472 ASP A C 1
ATOM 3880 O O . ASP A 1 472 ? -9.960 -37.999 61.305 1.00 48.16 472 ASP A O 1
ATOM 3884 N N . GLU A 1 473 ? -9.829 -38.695 59.179 1.00 46.88 473 GLU A N 1
ATOM 3885 C CA . GLU A 1 473 ? -9.088 -39.950 59.448 1.00 46.88 473 GLU A CA 1
ATOM 3886 C C . GLU A 1 473 ? -7.548 -39.813 59.382 1.00 46.88 473 GLU A C 1
ATOM 3888 O O . GLU A 1 473 ? -6.840 -40.737 59.798 1.00 46.88 473 GLU A O 1
ATOM 3893 N N . LYS A 1 474 ? -7.019 -38.696 58.867 1.00 46.97 474 LYS A N 1
ATOM 3894 C CA . LYS A 1 474 ? -5.579 -38.373 58.829 1.00 46.97 474 LYS A CA 1
ATOM 3895 C C . LYS A 1 474 ? -5.176 -37.463 59.978 1.00 46.97 474 LYS A C 1
ATOM 3897 O O . LYS A 1 474 ? -4.033 -37.643 60.461 1.00 46.97 474 LYS A O 1
#

Sequence (474 aa):
MNEKLEEVGNQEEEDEMKKDEKNYKKQLDAYEAYLEEKKLQEGLTQEEQELLEEVKSRKKEYKGYIVRKWFVRIIGVITICSLLFSEVSMPFEERVIAFTPVKNPIVIEQKGEVRAPYTLTIDVPRAMLSRDGSTAYEVESGTVLVKPGLYYLSKFDEKGEMSLEAFEIPLQKEEIWEVTSEEDLVEVFKYAMENMEESIELNIHKDWMNEETIYKAIQKVRSTFPITTRPQRYEMNYTKEAVYDKHLLKITFDYNIGEKAVKENYKQKLEGMLQYIMVQAIEPQMTDLEKEYSLLDYIVKNTAYSQDRQSDGDYPPLTHTIYGAIVDNRAVCDGYSKELNYLLNAVGVPSQMIIGESRKQGHQWNLVEIGGSYYHVDVTWADSGSLLEMRYINQNDKSMQFTHTWEKEKYPVCEATGSLLKPHFETKNIFFSKDLLPKLAAVIPVSIIFLFVFRRLKRESSASLRKQQEEDEK

Solvent-accessible surface area (backbone atoms only — not comparable to full-atom values): 26277 Å² total; per-residue (Å²): 114,68,70,65,49,54,55,49,51,55,49,50,52,52,48,48,52,50,48,49,55,53,46,53,53,51,48,51,55,51,51,48,50,51,50,55,51,40,43,72,74,76,52,65,54,74,69,54,50,54,49,49,53,48,50,54,48,51,56,52,47,52,55,50,47,53,57,48,54,53,52,51,51,52,50,50,53,52,51,53,66,60,55,75,76,60,98,70,93,76,81,98,68,84,82,76,79,82,80,78,82,75,93,72,74,69,56,68,54,79,69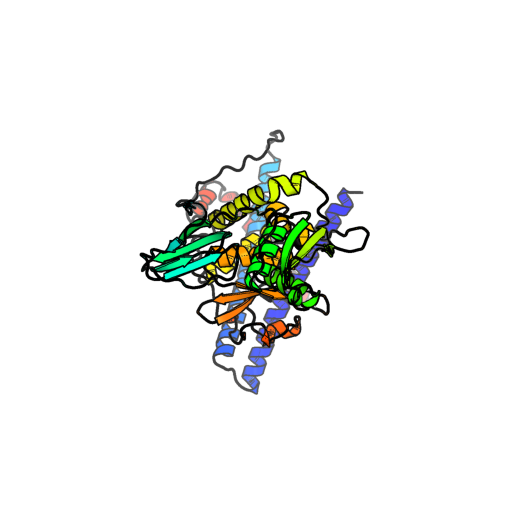,64,70,79,88,59,74,43,64,43,81,60,93,50,86,41,34,19,40,12,52,46,27,14,56,23,42,82,57,57,59,66,44,75,46,77,72,59,43,46,34,20,40,19,36,21,41,96,86,53,38,45,47,46,38,31,31,42,35,63,75,78,89,64,84,61,40,77,40,88,48,72,64,43,47,28,54,52,48,39,51,35,26,57,68,64,45,57,60,53,38,32,42,29,46,65,89,60,73,42,70,66,54,49,50,51,30,52,50,50,31,61,60,43,28,36,69,41,47,72,57,78,44,72,47,83,46,74,56,87,76,52,70,76,70,36,30,48,38,36,40,37,46,38,51,77,70,88,50,68,74,52,66,78,44,42,66,64,53,41,53,53,45,52,53,48,48,50,58,72,48,51,59,43,77,50,51,68,65,50,42,49,53,34,46,52,55,49,44,37,67,58,35,42,77,59,82,64,62,45,98,87,69,45,62,56,59,51,24,58,20,30,50,15,20,71,73,67,29,26,12,42,42,48,1,46,26,21,43,53,24,25,56,34,2,40,70,40,31,30,22,43,62,43,72,34,29,40,86,89,36,86,39,37,26,31,38,37,47,56,97,92,38,41,21,34,33,28,65,63,77,10,46,70,75,74,50,82,40,65,85,33,48,35,27,18,50,80,65,44,56,76,56,35,50,63,69,63,92,82,52,86,80,29,81,51,60,35,88,73,67,68,78,81,74,68,80,80,76,73,85,67,62,84,70,50,59,67,56,54,62,74,73,50,66,70,70,58,59,53,54,55,53,52,57,46,54,55,49,54,54,52,52,53,53,51,52,51,53,58,61,74,75,106

Radius of gyration: 28.79 Å; Cα contacts (8 Å, |Δi|>4): 661; chains: 1; bounding box: 63×68×92 Å

Foldseek 3Di:
DVVVVVVVVVVVVVVVVVVVLVVVVVVLVVLLVVLVVCCVPPRDDPVSVVVNVVSVVVVVVSVVVVVVVVVVVVVVVVVVVVVVPDDDDDDDDDDPPDDDDDPDAQDADADEDEQDWDFDAAPAPWKWKDFLLFFIDTDDGRDTDGAFGKMWIWGQHPLRFTHIYIYTHDDDDDQEQEDDDLVSLLSVLLVCQLLVPQKHKYFDFPVCLDPVSNVVSNVVNVQGRQNGADFPDKDWDWDPPDPPRTTIIMIGTHRQPPDPVCSVCVVVQLVVQLSVLCRPQDGRNDALLSSLVSQLLVQLAQADEDPDADPVRHDRSLQLHCCCRRVVSYHHQNNSQSVSSSSSSSNRWGKTKFWWDFPNHTGIFMWTAHPNAIFTARSNVLRPNNGGNCQRHRAAPVSQVVGIDGDPVVDDHHPDGCVVVDPPPPVPPPDDPPVVVVVVVVVDDPVVVVVVVVVVVVVVVVVVVVVVVVVVVD